Protein AF-A0A956ENG5-F1 (afdb_monomer)

Sequence (539 aa):
MRIRCLTLLSTAFLLASPALSAAPKLSSKLPPQVLRSLELRLSPVSLGAIRPTSEAPQLLVELERPPSSRAELSRAVSELEASGVRVVRAQGEPLTYRQFIVVTADAKALGHVARLDSVRRILPALRPGLPSLDRSAALLGLAGVRGARPAVGAMTGSGMVLADVDTLADVFHPDFFRGDAGYYDWIDVNENGTFDVGVDAVDLNRNGEADATEVAQPLRAAPINISSGNEAGGVHIAGFDPSVDWVYLDENGDKERNHGAAAGFAEDVPAFGEPLFVPDDVNSDGSIGLAERFVRLGTSKFRKLYAKVNYQGVQHDHVYERGIDMSQAPIDLTHGVYGYADALHATGVLSIAAGGVALPSRRWVGVAPDAELVLAFGISNSVTAPVVWALSQEPDVLLHEASVWTSMEMDGSDPWSKLIDTSSASGVVNICPTGNIGGARKHAVIEVAATATGEMKFNVPTDTQSVDLTMHVRGGSDVVLSLREPGGAVHPLSATANLDGGGRLYSYGDDVSDAGTRVFYNYLIGPGAGDYVLEIQGD

Radius of gyration: 29.95 Å; Cα contacts (8 Å, |Δi|>4): 1118; chains: 1; bounding box: 73×70×92 Å

Solvent-accessible surface area (backbone atoms only — not comparable to full-atom values): 30759 Å² total; per-residue (Å²): 134,87,86,89,81,89,83,91,80,89,79,83,81,82,75,79,68,79,77,74,72,72,73,76,82,74,52,91,31,55,49,72,68,46,59,53,39,58,78,64,30,53,52,91,54,81,86,52,73,58,52,85,44,97,58,60,31,51,28,35,37,32,34,68,58,56,57,91,42,71,68,51,43,52,48,54,52,50,56,44,41,74,32,60,29,47,71,40,60,57,96,85,40,73,43,64,57,80,34,33,37,36,28,30,39,50,75,71,22,46,66,45,45,56,66,37,81,62,43,53,37,50,42,51,67,52,80,75,83,61,62,64,57,67,53,48,36,58,75,70,38,41,67,54,69,61,63,73,42,95,85,55,79,72,76,31,36,68,92,39,35,40,24,38,33,42,52,34,40,47,80,74,43,74,36,39,24,35,62,71,62,42,79,33,55,63,43,69,72,82,72,78,66,53,72,44,78,70,66,19,18,44,37,82,87,68,78,86,63,80,46,88,52,24,36,23,35,77,45,73,67,74,53,63,34,75,83,62,73,42,65,44,62,89,76,65,72,95,73,88,44,54,37,66,28,33,36,30,30,42,76,85,70,83,83,59,90,54,47,22,43,93,67,71,27,46,60,88,39,45,49,23,28,48,57,36,30,40,55,43,32,81,83,61,81,73,60,42,44,85,90,37,37,32,30,23,32,13,53,63,29,50,52,34,38,35,40,36,35,59,53,98,88,43,78,46,78,49,73,30,30,57,80,73,43,42,35,64,59,71,42,56,82,70,82,17,83,85,73,40,55,33,12,59,60,30,37,56,54,45,32,51,46,28,8,18,55,96,50,92,40,45,71,68,52,16,68,20,32,52,26,34,32,34,42,18,20,49,47,56,102,53,67,58,65,32,50,55,52,44,56,73,68,66,34,48,28,40,39,41,73,67,86,82,90,61,84,68,77,90,72,61,61,46,75,66,44,47,49,52,53,53,43,39,77,72,65,26,46,76,44,70,72,90,71,85,62,80,88,66,76,82,76,86,87,82,88,63,54,70,69,31,78,37,76,48,78,49,75,40,56,78,90,49,59,60,47,85,46,57,47,82,47,76,85,89,66,59,69,51,49,30,42,30,44,68,89,63,55,73,42,55,53,80,44,64,46,80,38,96,67,75,14,33,40,43,34,81,41,71,49,70,44,90,80,61,41,33,34,37,37,36,36,31,40,39,53,53,57,42,55,33,32,40,39,39,34,27,85

pLDDT: mean 81.91, std 18.81, range [23.59, 98.75]

Mean predicted aligned error: 12.92 Å

Structure (mmCIF, N/CA/C/O backbone):
data_AF-A0A956ENG5-F1
#
_entry.id   AF-A0A956ENG5-F1
#
loop_
_atom_site.group_PDB
_atom_site.id
_atom_site.type_symbol
_atom_site.label_atom_id
_atom_site.label_alt_id
_atom_site.label_comp_id
_atom_site.label_asym_id
_atom_site.label_entity_id
_atom_site.label_seq_id
_atom_site.pdbx_PDB_ins_code
_atom_site.Cartn_x
_atom_site.Cartn_y
_atom_site.Cartn_z
_atom_site.occupancy
_atom_site.B_iso_or_equiv
_atom_site.auth_seq_id
_atom_site.auth_comp_id
_atom_site.auth_asym_id
_atom_site.auth_atom_id
_atom_site.pdbx_PDB_model_num
ATOM 1 N N . MET A 1 1 ? -41.192 -43.615 47.630 1.00 31.03 1 MET A N 1
ATOM 2 C CA . MET A 1 1 ? -40.524 -44.868 48.047 1.00 31.03 1 MET A CA 1
ATOM 3 C C . MET A 1 1 ? -39.989 -45.568 46.795 1.00 31.03 1 MET A C 1
ATOM 5 O O . MET A 1 1 ? -40.809 -45.974 45.995 1.00 31.03 1 MET A O 1
ATOM 9 N N . ARG A 1 2 ? -38.645 -45.620 46.650 1.00 27.70 2 ARG A N 1
ATOM 10 C CA . ARG A 1 2 ? -37.767 -46.422 45.739 1.00 27.70 2 ARG A CA 1
ATOM 11 C C . ARG A 1 2 ? -38.048 -46.376 44.211 1.00 27.70 2 ARG A C 1
ATOM 13 O O . ARG A 1 2 ? -39.103 -46.809 43.793 1.00 27.70 2 ARG A O 1
ATOM 20 N N . ILE A 1 3 ? -37.229 -45.741 43.352 1.00 30.75 3 ILE A N 1
ATOM 21 C CA . ILE A 1 3 ? -35.826 -45.972 42.878 1.00 30.75 3 ILE A CA 1
ATOM 22 C C . ILE A 1 3 ? -35.729 -46.845 41.593 1.00 30.75 3 ILE A C 1
ATOM 24 O O . ILE A 1 3 ? -36.007 -48.035 41.661 1.00 30.75 3 ILE A O 1
ATOM 28 N N . ARG A 1 4 ? -35.152 -46.222 40.531 1.00 31.23 4 ARG A N 1
ATOM 29 C CA . ARG A 1 4 ? -34.422 -46.726 39.318 1.00 31.23 4 ARG A CA 1
ATOM 30 C C . ARG A 1 4 ? -35.247 -47.469 38.239 1.00 31.23 4 ARG A C 1
ATOM 32 O O . ARG A 1 4 ? -36.163 -48.191 38.575 1.00 31.23 4 ARG A O 1
ATOM 39 N N . CYS A 1 5 ? -34.985 -47.364 36.928 1.00 23.59 5 CYS A N 1
ATOM 40 C CA . CYS A 1 5 ? -33.743 -47.089 36.188 1.00 23.59 5 CYS A CA 1
ATOM 41 C C . CYS A 1 5 ? -34.013 -46.613 34.732 1.00 23.59 5 CYS A C 1
ATOM 43 O O . CYS A 1 5 ? -35.087 -46.859 34.194 1.00 23.59 5 CYS A O 1
ATOM 45 N N . LEU A 1 6 ? -32.993 -45.983 34.127 1.00 28.09 6 LEU A N 1
ATOM 46 C CA . LEU A 1 6 ? -32.799 -45.628 32.707 1.00 28.09 6 LEU A CA 1
ATOM 47 C C . LEU A 1 6 ? -33.226 -46.723 31.710 1.00 28.09 6 LEU A C 1
ATOM 49 O O . LEU A 1 6 ? -32.978 -47.890 31.987 1.00 28.09 6 LEU A O 1
ATOM 53 N N . THR A 1 7 ? -33.667 -46.342 30.499 1.00 26.56 7 THR A N 1
ATOM 54 C CA . THR A 1 7 ? -32.967 -46.626 29.216 1.00 26.56 7 THR A CA 1
ATOM 55 C C . THR A 1 7 ? -33.535 -45.740 28.089 1.00 26.56 7 THR A C 1
ATOM 57 O O . THR A 1 7 ? -34.744 -45.551 27.991 1.00 26.56 7 THR A O 1
ATOM 60 N N . LEU A 1 8 ? -32.634 -45.187 27.270 1.00 30.41 8 LEU A N 1
ATOM 61 C CA . LEU A 1 8 ? -32.871 -44.397 26.058 1.00 30.41 8 LEU A CA 1
ATOM 62 C C . LEU A 1 8 ? -33.705 -45.144 25.003 1.00 30.41 8 LEU A C 1
ATOM 64 O O . LEU A 1 8 ? -33.434 -46.313 24.746 1.00 30.41 8 LEU A O 1
ATOM 68 N N . LEU A 1 9 ? -34.566 -44.427 24.271 1.00 26.84 9 LEU A N 1
ATOM 69 C CA . LEU A 1 9 ? -34.829 -44.726 22.858 1.00 26.84 9 LEU A CA 1
ATOM 70 C C . LEU A 1 9 ? -35.106 -43.428 22.081 1.00 26.84 9 LEU A C 1
ATOM 72 O O . LEU A 1 9 ? -36.162 -42.806 22.184 1.00 26.84 9 LEU A O 1
ATOM 76 N N . SER A 1 10 ? -34.097 -43.015 21.326 1.00 26.38 10 SER A N 1
ATOM 77 C CA . SER A 1 10 ? -34.103 -41.942 20.340 1.00 26.38 10 SER A CA 1
ATOM 78 C C . SER A 1 10 ? -35.028 -42.317 19.180 1.00 26.38 10 SER A C 1
ATOM 80 O O . SER A 1 10 ? -34.777 -43.289 18.471 1.00 26.38 10 SER A O 1
ATOM 82 N N . THR A 1 11 ? -36.090 -41.539 18.967 1.00 30.58 11 THR A N 1
ATOM 83 C CA . THR A 1 11 ? -36.937 -41.656 17.772 1.00 30.58 11 THR A CA 1
ATOM 84 C C . THR A 1 11 ? -36.503 -40.576 16.789 1.00 30.58 11 THR A C 1
ATOM 86 O O . THR A 1 11 ? -36.677 -39.387 17.043 1.00 30.58 11 THR A O 1
ATOM 89 N N . ALA A 1 12 ? -35.861 -40.997 15.700 1.00 28.36 12 ALA A N 1
ATOM 90 C CA . ALA A 1 12 ? -35.384 -40.128 14.637 1.00 28.36 12 ALA A CA 1
ATOM 91 C C . ALA A 1 12 ? -36.564 -39.551 13.837 1.00 28.36 12 ALA A C 1
ATOM 93 O O . ALA A 1 12 ? -37.285 -40.289 13.166 1.00 28.36 12 ALA A O 1
ATOM 94 N N . PHE A 1 13 ? -36.729 -38.229 13.870 1.00 30.45 13 PHE A N 1
ATOM 95 C CA . PHE A 1 13 ? -37.473 -37.497 12.848 1.00 30.45 13 PHE A CA 1
ATOM 96 C C . PHE A 1 13 ? -36.561 -37.339 11.624 1.00 30.45 13 PHE A C 1
ATOM 98 O O . PHE A 1 13 ? -35.698 -36.466 11.574 1.00 30.45 13 PHE A O 1
ATOM 105 N N . LEU A 1 14 ? -36.736 -38.222 10.640 1.00 27.38 14 LEU A N 1
ATOM 106 C CA . LEU A 1 14 ? -36.230 -38.036 9.281 1.00 27.38 14 LEU A CA 1
ATOM 107 C C . LEU A 1 14 ? -37.044 -36.914 8.621 1.00 27.38 14 LEU A C 1
ATOM 109 O O . LEU A 1 14 ? -38.076 -37.156 7.998 1.00 27.38 14 LEU A O 1
ATOM 113 N N . LEU A 1 15 ? -36.583 -35.674 8.779 1.00 34.38 15 LEU A N 1
ATOM 114 C CA . LEU A 1 15 ? -36.957 -34.586 7.885 1.00 34.38 15 LEU A CA 1
ATOM 115 C C . LEU A 1 15 ? -36.274 -34.857 6.543 1.00 34.38 15 LEU A C 1
ATOM 117 O O . LEU A 1 15 ? -35.056 -34.759 6.412 1.00 34.38 15 LEU A O 1
ATOM 121 N N . ALA A 1 16 ? -37.071 -35.259 5.555 1.00 28.05 16 ALA A N 1
ATOM 122 C CA . ALA A 1 16 ? -36.649 -35.291 4.169 1.00 28.05 16 ALA A CA 1
ATOM 123 C C . ALA A 1 16 ? -36.347 -33.852 3.734 1.00 28.05 16 ALA A C 1
ATOM 125 O O . ALA A 1 16 ? -37.261 -33.071 3.466 1.00 28.05 16 ALA A O 1
ATOM 126 N N . SER A 1 17 ? -35.064 -33.495 3.688 1.00 30.11 17 SER A N 1
ATOM 127 C CA . SER A 1 17 ? -34.615 -32.299 2.985 1.00 30.11 17 SER A CA 1
ATOM 128 C C . SER A 1 17 ? -35.146 -32.366 1.551 1.00 30.11 17 SER A C 1
ATOM 130 O O . SER A 1 17 ? -35.006 -33.420 0.917 1.00 30.11 17 SER A O 1
ATOM 132 N N . PRO A 1 18 ? -35.731 -31.287 0.998 1.00 32.91 18 PRO A N 1
ATOM 133 C CA . PRO A 1 18 ? -35.898 -31.225 -0.441 1.00 32.91 18 PRO A CA 1
ATOM 134 C C . PRO A 1 18 ? -34.497 -31.408 -1.013 1.00 32.91 18 PRO A C 1
ATOM 136 O O . PRO A 1 18 ? -33.564 -30.708 -0.612 1.00 32.91 18 PRO A O 1
ATOM 139 N N . ALA A 1 19 ? -34.325 -32.415 -1.867 1.00 28.86 19 ALA A N 1
ATOM 140 C CA . ALA A 1 19 ? -33.090 -32.581 -2.602 1.00 28.86 19 ALA A CA 1
ATOM 141 C C . ALA A 1 19 ? -32.771 -31.217 -3.218 1.00 28.86 19 ALA A C 1
ATOM 143 O O . ALA A 1 19 ? -33.541 -30.731 -4.051 1.00 28.86 19 ALA A O 1
ATOM 144 N N . LEU A 1 20 ? -31.683 -30.579 -2.766 1.00 32.34 20 LEU A N 1
ATOM 145 C CA . LEU A 1 20 ? -31.085 -29.487 -3.511 1.00 32.34 20 LEU A CA 1
ATOM 146 C C . LEU A 1 20 ? -30.879 -30.063 -4.907 1.00 32.34 20 LEU A C 1
ATOM 148 O O . LEU A 1 20 ? -30.037 -30.941 -5.103 1.00 32.34 20 LEU A O 1
ATOM 152 N N . SER A 1 21 ? -31.709 -29.624 -5.854 1.00 30.48 21 SER A N 1
ATOM 153 C CA . SER A 1 21 ? -31.437 -29.795 -7.269 1.00 30.48 21 SER A CA 1
ATOM 154 C C . SER A 1 21 ? -29.989 -29.379 -7.443 1.00 30.48 21 SER A C 1
ATOM 156 O O . SER A 1 21 ? -29.661 -28.223 -7.170 1.00 30.48 21 SER A O 1
ATOM 158 N N . ALA A 1 22 ? -29.128 -30.329 -7.812 1.00 29.89 22 ALA A N 1
ATOM 159 C CA . ALA A 1 22 ? -27.727 -30.057 -8.060 1.00 29.89 22 ALA A CA 1
ATOM 160 C C . ALA A 1 22 ? -27.649 -28.793 -8.919 1.00 29.89 22 ALA A C 1
ATOM 162 O O . ALA A 1 22 ? -28.272 -28.736 -9.984 1.00 29.89 22 ALA A O 1
ATOM 163 N N . ALA A 1 23 ? -26.950 -27.768 -8.423 1.00 35.28 23 ALA A N 1
ATOM 164 C CA . ALA A 1 23 ? -26.663 -26.591 -9.224 1.00 35.28 23 ALA A CA 1
ATOM 165 C C . ALA A 1 23 ? -26.126 -27.091 -10.578 1.00 35.28 23 ALA A C 1
ATOM 167 O O . ALA A 1 23 ? -25.296 -28.012 -10.585 1.00 35.28 23 ALA A O 1
ATOM 168 N N . PRO A 1 24 ? -26.642 -26.594 -11.717 1.00 41.34 24 PRO A N 1
ATOM 169 C CA . PRO A 1 24 ? -26.242 -27.098 -13.022 1.00 41.34 24 PRO A CA 1
ATOM 170 C C . PRO A 1 24 ? -24.717 -27.080 -13.096 1.00 41.34 24 PRO A C 1
ATOM 172 O O . PRO A 1 24 ? -24.107 -26.053 -12.804 1.00 41.34 24 PRO A O 1
ATOM 175 N N . LYS A 1 25 ? -24.100 -28.225 -13.430 1.00 40.09 25 LYS A N 1
ATOM 176 C CA . LYS A 1 25 ? -22.645 -28.323 -13.605 1.00 40.09 25 LYS A CA 1
ATOM 177 C C . LYS A 1 25 ? -22.212 -27.216 -14.563 1.00 40.09 25 LYS A C 1
ATOM 179 O O . LYS A 1 25 ? -22.493 -27.279 -15.759 1.00 40.09 25 LYS A O 1
ATOM 184 N N . LEU A 1 26 ? -21.572 -26.193 -14.011 1.00 50.81 26 LEU A N 1
ATOM 185 C CA . LEU A 1 26 ? -21.047 -25.069 -14.765 1.00 50.81 26 LEU A CA 1
ATOM 186 C C . LEU A 1 26 ? -20.002 -25.591 -15.755 1.00 50.81 26 LEU A C 1
ATOM 188 O O . LEU A 1 26 ? -19.148 -26.404 -15.401 1.00 50.81 26 LEU A O 1
ATOM 192 N N . SER A 1 27 ? -20.113 -25.163 -17.014 1.00 56.31 27 SER A N 1
ATOM 193 C CA . SER A 1 27 ? -19.148 -25.507 -18.062 1.00 56.31 27 SER A CA 1
ATOM 194 C C . SER A 1 27 ? -17.749 -25.065 -17.628 1.00 56.31 27 SER A C 1
ATOM 196 O O . SER A 1 27 ? -17.575 -23.924 -17.204 1.00 56.31 27 SER A O 1
ATOM 198 N N . SER A 1 28 ? -16.738 -25.926 -17.789 1.00 60.16 28 SER A N 1
ATOM 199 C CA . SER A 1 28 ? -15.328 -25.596 -17.515 1.00 60.16 28 SER A CA 1
ATOM 200 C C . SER A 1 28 ? -14.806 -24.412 -18.343 1.00 60.16 28 SER A C 1
ATOM 202 O O . SER A 1 28 ? -13.754 -23.857 -18.033 1.00 60.16 28 SER A O 1
ATOM 204 N N . LYS A 1 29 ? -15.548 -24.002 -19.382 1.00 68.12 29 LYS A N 1
ATOM 205 C CA . LYS A 1 29 ? -15.247 -22.852 -20.244 1.00 68.12 29 LYS A CA 1
ATOM 206 C C . LYS A 1 29 ? -15.644 -21.496 -19.633 1.00 68.12 29 LYS A C 1
ATOM 208 O O . LYS A 1 29 ? -15.239 -20.464 -20.170 1.00 68.12 29 LYS A O 1
ATOM 213 N N . LEU A 1 30 ? -16.424 -21.489 -18.543 1.00 55.81 30 LEU A N 1
ATOM 214 C CA . LEU A 1 30 ? -16.857 -20.292 -17.808 1.00 55.81 30 LEU A CA 1
ATOM 215 C C . LEU A 1 30 ? -16.117 -20.199 -16.463 1.00 55.81 30 LEU A C 1
ATOM 217 O O . LEU A 1 30 ? -16.461 -20.920 -15.525 1.00 55.81 30 LEU A O 1
ATOM 221 N N . PRO A 1 31 ? -15.120 -19.309 -16.324 1.00 52.38 31 PRO A N 1
ATOM 222 C CA . PRO A 1 31 ? -14.496 -19.076 -15.034 1.00 52.38 31 PRO A CA 1
ATOM 223 C C . PRO A 1 31 ? -15.505 -18.451 -14.051 1.00 52.38 31 PRO A C 1
ATOM 225 O O . PRO A 1 31 ? -16.328 -17.630 -14.467 1.00 52.38 31 PRO A O 1
ATOM 228 N N . PRO A 1 32 ? -15.411 -18.742 -12.737 1.00 49.41 32 PRO A N 1
ATOM 229 C CA . PRO A 1 32 ? -16.305 -18.180 -11.715 1.00 49.41 32 PRO A CA 1
ATOM 230 C C . PRO A 1 32 ? -16.414 -16.645 -11.735 1.00 49.41 32 PRO A C 1
ATOM 232 O O . PRO A 1 32 ? -17.442 -16.079 -11.377 1.00 49.41 32 PRO A O 1
ATOM 235 N N . GLN A 1 33 ? -15.371 -15.955 -12.209 1.00 46.38 33 GLN A N 1
ATOM 236 C CA . GLN A 1 33 ? -15.343 -14.493 -12.334 1.00 46.38 33 GLN A CA 1
ATOM 237 C C . GLN A 1 33 ? -16.355 -13.956 -13.360 1.00 46.38 33 GLN A C 1
ATOM 239 O O . GLN A 1 33 ? -16.872 -12.856 -13.177 1.00 46.38 33 GLN A O 1
ATOM 244 N N . VAL A 1 34 ? -16.660 -14.723 -14.414 1.00 46.97 34 VAL A N 1
ATOM 245 C CA . VAL A 1 34 ? -17.676 -14.353 -15.414 1.00 46.97 34 VAL A CA 1
ATOM 246 C C . VAL A 1 34 ? -19.063 -14.392 -14.783 1.00 46.97 34 VAL A C 1
ATOM 248 O O . VAL A 1 34 ? -19.819 -13.439 -14.932 1.00 46.97 34 VAL A O 1
ATOM 251 N N . LEU A 1 35 ? -19.368 -15.435 -14.007 1.00 52.84 35 LEU A N 1
ATOM 252 C CA . LEU A 1 35 ? -20.654 -15.575 -13.309 1.00 52.84 35 LEU A CA 1
ATOM 253 C C . LEU A 1 35 ? -20.891 -14.412 -12.344 1.00 52.84 35 LEU A C 1
ATOM 255 O O . LEU A 1 35 ? -21.927 -13.757 -12.396 1.00 52.84 35 LEU A O 1
ATOM 259 N N . ARG A 1 36 ? -19.863 -14.082 -11.559 1.00 47.50 36 ARG A N 1
ATOM 260 C CA . ARG A 1 36 ? -19.895 -12.976 -10.599 1.00 47.50 36 ARG A CA 1
ATOM 261 C C . ARG A 1 36 ? -20.071 -11.606 -11.265 1.00 47.50 36 ARG A C 1
ATOM 263 O O . ARG A 1 36 ? -20.806 -10.768 -10.761 1.00 47.50 36 ARG A O 1
ATOM 270 N N . SER A 1 37 ? -19.445 -11.374 -12.424 1.00 45.88 37 SER A N 1
ATOM 271 C CA . SER A 1 37 ? -19.623 -10.115 -13.173 1.00 45.88 37 SER A CA 1
ATOM 272 C C . SER A 1 37 ? -21.050 -9.909 -13.705 1.00 45.88 37 SER A C 1
ATOM 274 O O . SER A 1 37 ? -21.482 -8.769 -13.872 1.00 45.88 37 SER A O 1
ATOM 276 N N . LEU A 1 38 ? -21.796 -10.997 -13.936 1.00 51.38 38 LEU A N 1
ATOM 277 C CA . LEU A 1 38 ? -23.183 -10.958 -14.413 1.00 51.38 38 LEU A CA 1
ATOM 278 C C . LEU A 1 38 ? -24.173 -10.700 -13.281 1.00 51.38 38 LEU A C 1
ATOM 280 O O . LEU A 1 38 ? -25.151 -9.987 -13.489 1.00 51.38 38 LEU A O 1
ATOM 284 N N . GLU A 1 39 ? -23.912 -11.265 -12.100 1.00 49.09 39 GLU A N 1
ATOM 285 C CA . GLU A 1 39 ? -24.690 -10.993 -10.887 1.00 49.09 39 GLU A CA 1
ATOM 286 C C . GLU A 1 39 ? -24.591 -9.515 -10.491 1.00 49.09 39 GLU A C 1
ATOM 288 O O . GLU A 1 39 ? -25.592 -8.908 -10.121 1.00 49.09 39 GLU A O 1
ATOM 293 N N . LEU A 1 40 ? -23.406 -8.915 -10.654 1.00 43.44 40 LEU A N 1
ATOM 294 C CA . LEU A 1 40 ? -23.110 -7.549 -10.211 1.00 43.44 40 LEU A CA 1
ATOM 295 C C . LEU A 1 40 ? -23.316 -6.454 -11.283 1.00 43.44 40 LEU A C 1
ATOM 297 O O . LEU A 1 40 ? -23.222 -5.275 -10.959 1.00 43.44 40 LEU A O 1
ATOM 301 N N . ARG A 1 41 ? -23.606 -6.808 -12.549 1.00 48.50 41 ARG A N 1
ATOM 302 C CA . ARG A 1 41 ? -23.879 -5.875 -13.677 1.00 48.50 41 ARG A CA 1
ATOM 303 C C . ARG A 1 41 ? -22.851 -4.731 -13.853 1.00 48.50 41 ARG A C 1
ATOM 305 O O . ARG A 1 41 ? -23.217 -3.560 -13.956 1.00 48.50 41 ARG A O 1
ATOM 312 N N . LEU A 1 42 ? -21.560 -5.066 -13.917 1.00 43.31 42 LEU A N 1
ATOM 313 C CA . LEU A 1 42 ? -20.455 -4.090 -14.012 1.00 43.31 42 LEU A CA 1
ATOM 314 C C . LEU A 1 42 ? -19.962 -3.890 -15.469 1.00 43.31 42 LEU A C 1
ATOM 316 O O . LEU A 1 42 ? -19.835 -4.865 -16.210 1.00 43.31 42 LEU A O 1
ATOM 320 N N . SER A 1 43 ? -19.656 -2.647 -15.881 1.00 36.66 43 SER A N 1
ATOM 321 C CA . SER A 1 43 ? -19.309 -2.250 -17.271 1.00 36.66 43 SER A CA 1
ATOM 322 C C . SER A 1 43 ? -17.910 -1.606 -17.409 1.00 36.66 43 SER A C 1
ATOM 324 O O . SER A 1 43 ? -17.415 -1.057 -16.421 1.00 36.66 43 SER A O 1
ATOM 326 N N . PRO A 1 44 ? -17.241 -1.665 -18.592 1.00 34.44 44 PRO A N 1
ATOM 327 C CA . PRO A 1 44 ? -15.908 -1.104 -18.804 1.00 34.44 44 PRO A CA 1
ATOM 328 C C . PRO A 1 44 ? -15.951 0.410 -18.958 1.00 34.44 44 PRO A C 1
ATOM 330 O O . PRO A 1 44 ? -16.532 0.921 -19.912 1.00 34.44 44 PRO A O 1
ATOM 333 N N . VAL A 1 45 ? -15.232 1.117 -18.089 1.00 31.45 45 VAL A N 1
ATOM 334 C CA . VAL A 1 45 ? -14.737 2.461 -18.391 1.00 31.45 45 VAL A CA 1
ATOM 335 C C . VAL A 1 45 ? -13.253 2.517 -18.044 1.00 31.45 45 VAL A C 1
ATOM 337 O O . VAL A 1 45 ? -12.817 2.082 -16.978 1.00 31.45 45 VAL A O 1
ATOM 340 N N . SER A 1 46 ? -12.466 3.005 -19.000 1.00 31.72 46 SER A N 1
ATOM 341 C CA . SER A 1 46 ? -11.059 3.357 -18.838 1.00 31.72 46 SER A CA 1
ATOM 342 C C . SER A 1 46 ? -10.883 4.340 -17.684 1.00 31.72 46 SER A C 1
ATOM 344 O O . SER A 1 46 ? -11.530 5.380 -17.709 1.00 31.72 46 SER A O 1
ATOM 346 N N . LEU A 1 47 ? -9.984 4.053 -16.736 1.00 35.06 47 LEU A N 1
ATOM 347 C CA . LEU A 1 47 ? -9.382 5.048 -15.828 1.00 35.06 47 LEU A CA 1
ATOM 348 C C . LEU A 1 47 ? -10.353 6.075 -15.190 1.00 35.06 47 LEU A C 1
ATOM 350 O O . LEU A 1 47 ? -9.965 7.204 -14.915 1.00 35.06 47 LEU A O 1
ATOM 354 N N . GLY A 1 48 ? -11.612 5.709 -14.931 1.00 34.91 48 GLY A N 1
ATOM 355 C CA . GLY A 1 48 ? -12.589 6.642 -14.372 1.00 34.91 48 GLY A CA 1
ATOM 356 C C . GLY A 1 48 ? -13.980 6.035 -14.213 1.00 34.91 48 GLY A C 1
ATOM 357 O O . GLY A 1 48 ? -14.670 5.802 -15.197 1.00 34.91 48 GLY A O 1
ATOM 358 N N . ALA A 1 49 ? -14.377 5.833 -12.954 1.00 33.03 49 ALA A N 1
ATOM 359 C CA . ALA A 1 49 ? -15.714 5.490 -12.455 1.00 33.03 49 ALA A CA 1
ATOM 360 C C . ALA A 1 49 ? -16.364 4.175 -12.953 1.00 33.03 49 ALA A C 1
ATOM 362 O O . ALA A 1 49 ? -16.831 4.049 -14.084 1.00 33.03 49 ALA A O 1
ATOM 363 N N . ILE A 1 50 ? -16.526 3.224 -12.025 1.00 37.66 50 ILE A N 1
ATOM 364 C CA . ILE A 1 50 ? -17.463 2.100 -12.158 1.00 37.66 50 ILE A CA 1
ATOM 365 C C . ILE A 1 50 ? -18.878 2.654 -11.938 1.00 37.66 50 ILE A C 1
ATOM 367 O O . ILE A 1 50 ? -19.167 3.205 -10.880 1.00 37.66 50 ILE A O 1
ATOM 371 N N . ARG A 1 51 ? -19.777 2.505 -12.916 1.00 36.69 51 ARG A N 1
ATOM 372 C CA . ARG A 1 51 ? -21.218 2.749 -12.732 1.00 36.69 51 ARG A CA 1
ATOM 373 C C . ARG A 1 51 ? -21.982 1.431 -12.889 1.00 36.69 51 ARG A C 1
ATOM 375 O O . ARG A 1 51 ? -21.668 0.688 -13.821 1.00 36.69 51 ARG A O 1
ATOM 382 N N . PRO A 1 52 ? -23.005 1.144 -12.061 1.00 39.12 52 PRO A N 1
ATOM 383 C CA . PRO A 1 52 ? -23.988 0.117 -12.384 1.00 39.12 52 PRO A CA 1
ATOM 384 C C . PRO A 1 52 ? -24.681 0.525 -13.686 1.00 39.12 52 PRO A C 1
ATOM 386 O O . PRO A 1 52 ? -25.307 1.585 -13.751 1.00 39.12 52 PRO A O 1
ATOM 389 N N . THR A 1 53 ? -24.545 -0.270 -14.744 1.00 45.03 53 THR A N 1
ATOM 390 C CA . THR A 1 53 ? -25.220 0.008 -16.019 1.00 45.03 53 THR A CA 1
ATOM 391 C C . THR A 1 53 ? -26.378 -0.955 -16.228 1.00 45.03 53 THR A C 1
ATOM 393 O O . THR A 1 53 ? -26.322 -2.118 -15.837 1.00 45.03 53 THR A O 1
ATOM 396 N N . SER A 1 54 ? -27.421 -0.497 -16.920 1.00 50.69 54 SER A N 1
ATOM 397 C CA . SER A 1 54 ? -28.456 -1.375 -17.480 1.00 50.69 54 SER A CA 1
ATOM 398 C C . SER A 1 54 ? -27.946 -2.224 -18.656 1.00 50.69 54 SER A C 1
ATOM 400 O O . SER A 1 54 ? -28.659 -3.111 -19.120 1.00 50.69 54 SER A O 1
ATOM 402 N N . GLU A 1 55 ? -26.730 -1.965 -19.143 1.00 55.69 55 GLU A N 1
ATOM 403 C CA . GLU A 1 55 ? -26.124 -2.676 -20.265 1.00 55.69 55 GLU A CA 1
ATOM 404 C C . GLU A 1 55 ? -25.425 -3.973 -19.832 1.00 55.69 55 GLU A C 1
ATOM 406 O O . GLU A 1 55 ? -24.800 -4.049 -18.775 1.00 55.69 55 GLU A O 1
ATOM 411 N N . ALA A 1 56 ? -25.531 -5.006 -20.672 1.00 65.81 56 ALA A N 1
ATOM 412 C CA . ALA A 1 56 ? -24.878 -6.295 -20.465 1.00 65.81 56 ALA A CA 1
ATOM 413 C C . ALA A 1 56 ? -23.336 -6.170 -20.539 1.00 65.81 56 ALA A C 1
ATOM 415 O O . ALA A 1 56 ? -22.836 -5.473 -21.429 1.00 65.81 56 ALA A O 1
ATOM 416 N N . PRO A 1 57 ? -22.574 -6.864 -19.668 1.00 61.41 57 PRO A N 1
ATOM 417 C CA . PRO A 1 57 ? -21.120 -6.727 -19.588 1.00 61.41 57 PRO A CA 1
ATOM 418 C C . PRO A 1 57 ? -20.423 -7.170 -20.880 1.00 61.41 57 PRO A C 1
ATOM 420 O O . PRO A 1 57 ? -20.882 -8.086 -21.571 1.00 61.41 57 PRO A O 1
ATOM 423 N N . GLN A 1 58 ? -19.281 -6.545 -21.188 1.00 74.38 58 GLN A N 1
ATOM 424 C CA . GLN A 1 58 ? -18.405 -6.983 -22.276 1.00 74.38 58 GLN A CA 1
ATOM 425 C C . GLN A 1 58 ? -17.552 -8.185 -21.855 1.00 74.38 58 GLN A C 1
ATOM 427 O O . GLN A 1 58 ? -17.001 -8.241 -20.754 1.00 74.38 58 GLN A O 1
ATOM 432 N N . LEU A 1 59 ? -17.401 -9.137 -22.767 1.00 75.19 59 LEU A N 1
ATOM 433 C CA . LEU A 1 59 ? -16.694 -10.396 -22.591 1.00 75.19 59 LEU A CA 1
ATOM 434 C C . LEU A 1 59 ? -15.774 -10.623 -23.788 1.00 75.19 59 LEU A C 1
ATOM 436 O O . LEU A 1 59 ? -16.117 -10.294 -24.923 1.00 75.19 59 LEU A O 1
ATOM 440 N N . LEU A 1 60 ? -14.619 -11.220 -23.532 1.00 80.38 60 LEU A N 1
ATOM 441 C CA . LEU A 1 60 ? -13.696 -11.697 -24.544 1.00 80.38 60 LEU A CA 1
ATOM 442 C C . LEU A 1 60 ? -13.910 -13.201 -24.740 1.00 80.38 60 LEU A C 1
ATOM 444 O O . LEU A 1 60 ? -13.626 -14.005 -23.851 1.00 80.38 60 LEU A O 1
ATOM 448 N N . VAL A 1 61 ? -14.405 -13.585 -25.909 1.00 84.94 61 VAL A N 1
ATOM 449 C CA . VAL A 1 61 ? -14.555 -14.985 -26.307 1.00 84.94 61 VAL A CA 1
ATOM 450 C C . VAL A 1 61 ? -13.295 -15.418 -27.046 1.00 84.94 61 VAL A C 1
ATOM 452 O O . VAL A 1 61 ? -12.932 -14.824 -28.058 1.00 84.94 61 VAL A O 1
ATOM 455 N N . GLU A 1 62 ? -12.630 -16.451 -26.540 1.00 85.25 62 GLU A N 1
ATOM 456 C CA . GLU A 1 62 ? -11.512 -17.121 -27.201 1.00 85.25 62 GLU A CA 1
ATOM 457 C C . GLU A 1 62 ? -12.044 -18.326 -27.983 1.00 85.25 62 GLU A C 1
ATOM 459 O O . GLU A 1 62 ? -12.621 -19.249 -27.398 1.00 85.25 62 GLU A O 1
ATOM 464 N N . LEU A 1 63 ? -11.845 -18.326 -29.300 1.00 88.31 63 LEU A N 1
ATOM 465 C CA . LEU A 1 63 ? -12.160 -19.461 -30.161 1.00 88.31 63 LEU A CA 1
ATOM 466 C C . LEU A 1 63 ? -11.089 -20.558 -30.048 1.00 88.31 63 LEU A C 1
ATOM 468 O O . LEU A 1 63 ? -9.926 -20.279 -29.756 1.00 88.31 63 LEU A O 1
ATOM 472 N N . GLU A 1 64 ? -11.467 -21.803 -30.341 1.00 88.81 64 GLU A N 1
ATOM 473 C CA . GLU A 1 64 ? -10.572 -22.975 -30.316 1.00 88.81 64 GLU A CA 1
ATOM 474 C C . GLU A 1 64 ? -9.364 -22.818 -31.250 1.00 88.81 64 GLU A C 1
ATOM 476 O O . GLU A 1 64 ? -8.262 -23.280 -30.956 1.00 88.81 64 GLU A O 1
ATOM 481 N N . ARG A 1 65 ? -9.553 -22.106 -32.365 1.00 85.88 65 ARG A N 1
ATOM 482 C CA . ARG A 1 65 ? -8.492 -21.762 -33.314 1.00 85.88 65 ARG A CA 1
ATOM 483 C C . ARG A 1 65 ? -8.748 -20.401 -33.969 1.00 85.88 65 ARG A C 1
ATOM 485 O O . ARG A 1 65 ? -9.909 -20.010 -34.109 1.00 85.88 65 ARG A O 1
ATOM 492 N N . PRO A 1 66 ? -7.697 -19.684 -34.409 1.00 81.75 66 PRO A N 1
ATOM 493 C CA . PRO A 1 66 ? -7.859 -18.456 -35.182 1.00 81.75 66 PRO A CA 1
ATOM 494 C C . PRO A 1 66 ? -8.638 -18.717 -36.482 1.00 81.75 66 PRO A C 1
ATOM 496 O O . PRO A 1 66 ? -8.337 -19.701 -37.165 1.00 81.75 66 PRO A O 1
ATOM 499 N N . PRO A 1 67 ? -9.596 -17.853 -36.868 1.00 86.75 67 PRO A N 1
ATOM 500 C CA . PRO A 1 67 ? -10.225 -17.931 -38.180 1.00 86.75 67 PRO A CA 1
ATOM 501 C C . PRO A 1 67 ? -9.173 -17.758 -39.281 1.00 86.75 67 PRO A C 1
ATOM 503 O O . PRO A 1 67 ? -8.410 -16.793 -39.273 1.00 86.75 67 PRO A O 1
ATOM 506 N N . SER A 1 68 ? -9.134 -18.681 -40.240 1.00 90.50 68 SER A N 1
ATOM 507 C CA . SER A 1 68 ? -8.171 -18.656 -41.353 1.00 90.50 68 SER A CA 1
ATOM 508 C C . SER A 1 68 ? -8.608 -17.744 -42.506 1.00 90.50 68 SER A C 1
ATOM 510 O O . SER A 1 68 ? -7.834 -17.466 -43.419 1.00 90.50 68 SER A O 1
ATOM 512 N N . SER A 1 69 ? -9.856 -17.269 -42.479 1.00 94.19 69 SER A N 1
ATOM 513 C CA . SER A 1 69 ? -10.426 -16.399 -43.507 1.00 94.19 69 SER A CA 1
ATOM 514 C C . SER A 1 69 ? -11.539 -15.506 -42.957 1.00 94.19 69 SER A C 1
ATOM 516 O O . SER A 1 69 ? -12.129 -15.784 -41.909 1.00 94.19 69 SER A O 1
ATOM 518 N N . ARG A 1 70 ? -11.897 -14.463 -43.719 1.00 85.00 70 ARG A N 1
ATOM 519 C CA . ARG A 1 70 ? -13.038 -13.587 -43.403 1.00 85.00 70 ARG A CA 1
ATOM 520 C C . ARG A 1 70 ? -14.360 -14.357 -43.341 1.00 85.00 70 ARG A C 1
ATOM 522 O O . ARG A 1 70 ? -15.183 -14.065 -42.486 1.00 85.00 70 ARG A O 1
ATOM 529 N N . ALA A 1 71 ? -14.542 -15.366 -44.194 1.00 93.88 71 ALA A N 1
ATOM 530 C CA . ALA A 1 71 ? -15.744 -16.198 -44.198 1.00 93.88 71 ALA A CA 1
ATOM 531 C C . ALA A 1 71 ? -15.866 -17.054 -42.925 1.00 93.88 71 ALA A C 1
ATOM 533 O O . ALA A 1 71 ? -16.960 -17.193 -42.377 1.00 93.88 71 ALA A O 1
ATOM 534 N N . GLU A 1 72 ? -14.751 -17.600 -42.427 1.00 92.00 72 GLU A N 1
ATOM 535 C CA . GLU A 1 72 ? -14.737 -18.311 -41.143 1.00 92.00 72 GLU A CA 1
ATOM 536 C C . GLU A 1 72 ? -15.010 -17.365 -39.972 1.00 92.00 72 GLU A C 1
ATOM 538 O O . GLU A 1 72 ? -15.788 -17.713 -39.085 1.00 92.00 72 GLU A O 1
ATOM 543 N N . LEU A 1 73 ? -14.448 -16.152 -39.999 1.00 90.31 73 LEU A N 1
ATOM 544 C CA . LEU A 1 73 ? -14.739 -15.139 -38.987 1.00 90.31 73 LEU A CA 1
ATOM 545 C C . LEU A 1 73 ? -16.226 -14.753 -38.992 1.00 90.31 73 LEU A C 1
ATOM 547 O O . LEU A 1 73 ? -16.856 -14.740 -37.939 1.00 90.31 73 LEU A O 1
ATOM 551 N N . SER A 1 74 ? -16.813 -14.497 -40.165 1.00 93.94 74 SER A N 1
ATOM 552 C CA . SER A 1 74 ? -18.245 -14.196 -40.295 1.00 93.94 74 SER A CA 1
ATOM 553 C C . SER A 1 74 ? -19.126 -15.331 -39.773 1.00 93.94 74 SER A C 1
ATOM 555 O O . SER A 1 74 ? -20.156 -15.063 -39.153 1.00 93.94 74 SER A O 1
ATOM 557 N N . ARG A 1 75 ? -18.721 -16.593 -39.973 1.00 95.81 75 ARG A N 1
ATOM 558 C CA . ARG A 1 75 ? -19.426 -17.759 -39.426 1.00 95.81 75 ARG A CA 1
ATOM 559 C C . ARG A 1 75 ? -19.355 -17.796 -37.900 1.00 95.81 75 ARG A C 1
ATOM 561 O O . ARG A 1 75 ? -20.396 -17.952 -37.275 1.00 95.81 75 ARG A O 1
ATOM 568 N N . ALA A 1 76 ? -18.171 -17.602 -37.317 1.00 92.31 76 ALA A N 1
ATOM 569 C CA . ALA A 1 76 ? -17.995 -17.566 -35.863 1.00 92.31 76 ALA A CA 1
ATOM 570 C C . ALA A 1 76 ? -18.796 -16.420 -35.220 1.00 92.31 76 ALA A C 1
ATOM 572 O O . ALA A 1 76 ? -19.478 -16.619 -34.221 1.00 92.31 76 ALA A O 1
ATOM 573 N N . VAL A 1 77 ? -18.782 -15.233 -35.832 1.00 95.38 77 VAL A N 1
ATOM 574 C CA . VAL A 1 77 ? -19.592 -14.080 -35.402 1.00 95.38 77 VAL A CA 1
ATOM 575 C C . VAL A 1 77 ? -21.084 -14.407 -35.451 1.00 95.38 77 VAL A C 1
ATOM 577 O O . VAL A 1 77 ? -21.784 -14.163 -34.476 1.00 95.38 77 VAL A O 1
ATOM 580 N N . SER A 1 78 ? -21.555 -15.019 -36.541 1.00 96.00 78 SER A N 1
ATOM 581 C CA . SER A 1 78 ? -22.968 -15.403 -36.684 1.00 96.00 78 SER A CA 1
ATOM 582 C C . SER A 1 78 ? -23.386 -16.469 -35.666 1.00 96.00 78 SER A C 1
ATOM 584 O O . SER A 1 78 ? -24.495 -16.420 -35.145 1.00 96.00 78 SER A O 1
ATOM 586 N N . GLU A 1 79 ? -22.507 -17.429 -35.366 1.00 96.12 79 GLU A N 1
ATOM 587 C CA . GLU A 1 79 ? -22.742 -18.484 -34.372 1.00 96.12 79 GLU A CA 1
ATOM 588 C C . GLU A 1 79 ? -22.843 -17.916 -32.945 1.00 96.12 79 GLU A C 1
ATOM 590 O O . GLU A 1 79 ? -23.730 -18.297 -32.172 1.00 96.12 79 GLU A O 1
ATOM 595 N N . LEU A 1 80 ? -21.982 -16.949 -32.613 1.00 94.56 80 LEU A N 1
ATOM 596 C CA . LEU A 1 80 ? -22.062 -16.202 -31.359 1.00 94.56 80 LEU A CA 1
ATOM 597 C C . LEU A 1 80 ? -23.362 -15.389 -31.289 1.00 94.56 80 LEU A C 1
ATOM 599 O O . LEU A 1 80 ? -24.109 -15.518 -30.320 1.00 94.56 80 LEU A O 1
ATOM 603 N N . GLU A 1 81 ? -23.691 -14.614 -32.324 1.00 95.62 81 GLU A N 1
ATOM 604 C CA . GLU A 1 81 ? -24.921 -13.807 -32.355 1.00 95.62 81 GLU A CA 1
ATOM 605 C C . GLU A 1 81 ? -26.189 -14.674 -32.250 1.00 95.62 81 GLU A C 1
ATOM 607 O O . GLU A 1 81 ? -27.108 -14.350 -31.493 1.00 95.62 81 GLU A O 1
ATOM 612 N N . ALA A 1 82 ? -26.208 -15.843 -32.897 1.00 95.19 82 ALA A N 1
ATOM 613 C CA . ALA A 1 82 ? -27.291 -16.824 -32.779 1.00 95.19 82 ALA A CA 1
ATOM 614 C C . ALA A 1 82 ? -27.433 -17.414 -31.362 1.00 95.19 82 ALA A C 1
ATOM 616 O O . ALA A 1 82 ? -28.517 -17.859 -30.979 1.00 95.19 82 ALA A O 1
ATOM 617 N N . SER A 1 83 ? -26.367 -17.384 -30.559 1.00 92.62 83 SER A N 1
ATOM 618 C CA . SER A 1 83 ? -26.386 -17.803 -29.151 1.00 92.62 83 SER A CA 1
ATOM 619 C C . SER A 1 83 ? -26.957 -16.735 -28.210 1.00 92.62 83 SER A C 1
ATOM 621 O O . SER A 1 83 ? -27.050 -16.969 -27.004 1.00 92.62 83 SER A O 1
ATOM 623 N N . GLY A 1 84 ? -27.375 -15.585 -28.746 1.00 91.31 84 GLY A N 1
ATOM 624 C CA . GLY A 1 84 ? -27.997 -14.496 -27.994 1.00 91.31 84 GLY A CA 1
ATOM 625 C C . GLY A 1 84 ? -27.010 -13.463 -27.455 1.00 91.31 84 GLY A C 1
ATOM 626 O O . GLY A 1 84 ? -27.412 -12.611 -26.666 1.00 91.31 84 GLY A O 1
ATOM 627 N N . VAL A 1 85 ? -25.733 -13.518 -27.853 1.00 90.19 85 VAL A N 1
ATOM 628 C CA . VAL A 1 85 ? -24.769 -12.454 -27.530 1.00 90.19 85 VAL A CA 1
ATOM 629 C C . VAL A 1 85 ? -24.746 -11.399 -28.628 1.00 90.19 85 VAL A C 1
ATOM 631 O O . VAL A 1 85 ? -25.036 -11.681 -29.783 1.00 90.19 85 VAL A O 1
ATOM 634 N N . ARG A 1 86 ? -24.376 -10.166 -28.294 1.00 92.44 86 ARG A N 1
ATOM 635 C CA . ARG A 1 86 ? -24.173 -9.095 -29.278 1.00 92.44 86 ARG A CA 1
ATOM 636 C C . ARG A 1 86 ? -22.680 -8.881 -29.473 1.00 92.44 86 ARG A C 1
ATOM 638 O O . ARG A 1 86 ? -21.992 -8.516 -28.526 1.00 92.44 86 ARG A O 1
ATOM 645 N N . VAL A 1 87 ? -22.172 -9.095 -30.682 1.00 89.88 87 VAL A N 1
ATOM 646 C CA . VAL A 1 87 ? -20.755 -8.858 -30.994 1.00 89.88 87 VAL A CA 1
ATOM 647 C C . VAL A 1 87 ? -20.484 -7.352 -31.022 1.00 89.88 87 VAL A C 1
ATOM 649 O O . VAL A 1 87 ? -21.229 -6.587 -31.636 1.00 89.88 87 VAL A O 1
ATOM 652 N N . VAL A 1 88 ? -19.425 -6.917 -30.338 1.00 80.38 88 VAL A N 1
ATOM 653 C CA . VAL A 1 88 ? -19.002 -5.512 -30.322 1.00 80.38 88 VAL A CA 1
ATOM 654 C C . VAL A 1 88 ? -18.354 -5.185 -31.663 1.00 80.38 88 VAL A C 1
ATOM 656 O O . VAL A 1 88 ? -17.542 -5.957 -32.172 1.00 80.38 88 VAL A O 1
ATOM 659 N N . ARG A 1 89 ? -18.726 -4.048 -32.257 1.00 87.00 89 ARG A N 1
ATOM 660 C CA . ARG A 1 89 ? -18.272 -3.636 -33.590 1.00 87.00 89 ARG A CA 1
ATOM 661 C C . ARG A 1 89 ? -17.645 -2.248 -33.548 1.00 87.00 89 ARG A C 1
ATOM 663 O O . ARG A 1 89 ? -18.170 -1.360 -32.882 1.00 87.00 89 ARG A O 1
ATOM 670 N N . ALA A 1 90 ? -16.569 -2.055 -34.302 1.00 58.69 90 ALA A N 1
ATOM 671 C CA . ALA A 1 90 ? -15.963 -0.755 -34.567 1.00 58.69 90 ALA A CA 1
ATOM 672 C C . ALA A 1 90 ? -16.105 -0.456 -36.063 1.00 58.69 90 ALA A C 1
ATOM 674 O O . ALA A 1 90 ? -15.724 -1.273 -36.896 1.00 58.69 90 ALA A O 1
ATOM 675 N N . GLN A 1 91 ? -16.705 0.689 -36.407 1.00 69.94 91 GLN A N 1
ATOM 676 C CA . GLN A 1 91 ? -16.975 1.076 -37.803 1.00 69.94 91 GLN A CA 1
ATOM 677 C C . GLN A 1 91 ? -17.761 0.009 -38.603 1.00 69.94 91 GLN A C 1
ATOM 679 O O . GLN A 1 91 ? -17.556 -0.171 -39.797 1.00 69.94 91 GLN A O 1
ATOM 684 N N . GLY A 1 92 ? -18.667 -0.718 -37.937 1.00 81.88 92 GLY A N 1
ATOM 685 C CA . GLY A 1 92 ? -19.485 -1.779 -38.543 1.00 81.88 92 GLY A CA 1
ATOM 686 C C . GLY A 1 92 ? -18.826 -3.165 -38.593 1.00 81.88 92 GLY A C 1
ATOM 687 O O . GLY A 1 92 ? -19.530 -4.171 -38.725 1.00 81.88 92 GLY A O 1
ATOM 688 N N . GLU A 1 93 ? -17.512 -3.257 -38.392 1.00 76.56 93 GLU A N 1
ATOM 689 C CA . GLU A 1 93 ? -16.779 -4.527 -38.394 1.00 76.56 93 GLU A CA 1
ATOM 690 C C . GLU A 1 93 ? -16.665 -5.119 -36.975 1.00 76.56 93 GLU A C 1
ATOM 692 O O . GLU A 1 93 ? -16.497 -4.367 -36.012 1.00 76.56 93 GLU A O 1
ATOM 697 N N . PRO A 1 94 ? -16.749 -6.455 -36.809 1.00 83.50 94 PRO A N 1
ATOM 698 C CA . PRO A 1 94 ? -16.517 -7.123 -35.527 1.00 83.50 94 PRO A CA 1
ATOM 699 C C . PRO A 1 94 ? -15.156 -6.769 -34.919 1.00 83.50 94 PRO A C 1
ATOM 701 O O . PRO A 1 94 ? -14.116 -6.930 -35.564 1.00 83.50 94 PRO A O 1
ATOM 704 N N . LEU A 1 95 ? -15.152 -6.349 -33.654 1.00 72.19 95 LEU A N 1
ATOM 705 C CA . LEU A 1 95 ? -13.928 -6.089 -32.905 1.00 72.19 95 LEU A CA 1
ATOM 706 C C . LEU A 1 95 ? -13.265 -7.427 -32.551 1.00 72.19 95 LEU A C 1
ATOM 708 O O . LEU A 1 95 ? -13.713 -8.156 -31.661 1.00 72.19 95 LEU A O 1
ATOM 712 N N . THR A 1 96 ? -12.225 -7.777 -33.303 1.00 82.31 96 THR A N 1
ATOM 713 C CA . THR A 1 96 ? -11.589 -9.097 -33.254 1.00 82.31 96 THR A CA 1
ATOM 714 C C . THR A 1 96 ? -10.071 -8.964 -33.270 1.00 82.31 96 THR A C 1
ATOM 716 O O . THR A 1 96 ? -9.518 -8.017 -33.829 1.00 82.31 96 THR A O 1
ATOM 719 N N . TYR A 1 97 ? -9.382 -9.929 -32.668 1.00 68.94 97 TYR A N 1
ATOM 720 C CA . TYR A 1 97 ? -7.934 -10.075 -32.779 1.00 68.94 97 TYR A CA 1
ATOM 721 C C . TYR A 1 97 ? -7.583 -11.560 -32.790 1.00 68.94 97 TYR A C 1
ATOM 723 O O . TYR A 1 97 ? -7.745 -12.241 -31.782 1.00 68.94 97 TYR A O 1
ATOM 731 N N . ARG A 1 98 ? -7.104 -12.085 -33.925 1.00 82.31 98 ARG A N 1
ATOM 732 C CA . ARG A 1 98 ? -6.851 -13.529 -34.110 1.00 82.31 98 ARG A CA 1
ATOM 733 C C . ARG A 1 98 ? -8.075 -14.368 -33.701 1.00 82.31 98 ARG A C 1
ATOM 735 O O . ARG A 1 98 ? -9.130 -14.212 -34.302 1.00 82.31 98 ARG A O 1
ATOM 742 N N . GLN A 1 99 ? -7.949 -15.251 -32.708 1.00 88.12 99 GLN A N 1
ATOM 743 C CA . GLN A 1 99 ? -9.051 -16.076 -32.203 1.00 88.12 99 GLN A CA 1
ATOM 744 C C . GLN A 1 99 ? -9.966 -15.375 -31.186 1.00 88.12 99 GLN A C 1
ATOM 746 O O . GLN A 1 99 ? -10.854 -16.022 -30.641 1.00 88.12 99 GLN A O 1
ATOM 751 N N . PHE A 1 100 ? -9.742 -14.100 -30.873 1.00 82.50 100 PHE A N 1
ATOM 752 C CA . PHE A 1 100 ? -10.475 -13.394 -29.826 1.00 82.50 100 PHE A CA 1
ATOM 753 C C . PHE A 1 100 ? -11.554 -12.484 -30.413 1.00 82.50 100 PHE A C 1
ATOM 755 O O . PHE A 1 100 ? -11.277 -11.700 -31.324 1.00 82.50 100 PHE A O 1
ATOM 762 N N . ILE A 1 101 ? -12.769 -12.571 -29.870 1.00 87.94 101 ILE A N 1
ATOM 763 C CA . ILE A 1 101 ? -13.934 -11.775 -30.279 1.00 87.94 101 ILE A CA 1
ATOM 764 C C . ILE A 1 101 ? -14.532 -11.101 -29.045 1.00 87.94 101 ILE A C 1
ATOM 766 O O . ILE A 1 101 ? -14.781 -11.768 -28.040 1.00 87.94 101 ILE A O 1
ATOM 770 N N . VAL A 1 102 ? -14.786 -9.793 -29.115 1.00 81.75 102 VAL A N 1
ATOM 771 C CA . VAL A 1 102 ? -15.456 -9.067 -28.026 1.00 81.75 102 VAL A CA 1
ATOM 772 C C . VAL A 1 102 ? -16.971 -9.104 -28.217 1.00 81.75 102 VAL A C 1
ATOM 774 O O . VAL A 1 102 ? -17.486 -8.782 -29.289 1.00 81.75 102 VAL A O 1
ATOM 777 N N . VAL A 1 103 ? -17.698 -9.490 -27.170 1.00 87.75 103 VAL A N 1
ATOM 778 C CA . VAL A 1 103 ? -19.164 -9.610 -27.165 1.00 87.75 103 VAL A CA 1
ATOM 779 C C . VAL A 1 103 ? -19.761 -8.957 -25.921 1.00 87.75 103 VAL A C 1
ATOM 781 O O . VAL A 1 103 ? -19.080 -8.807 -24.918 1.00 87.75 103 VAL A O 1
ATOM 784 N N . THR A 1 104 ? -21.043 -8.609 -25.953 1.00 83.25 104 THR A N 1
ATOM 785 C CA . THR A 1 104 ? -21.862 -8.310 -24.768 1.00 83.25 104 THR A CA 1
ATOM 786 C C . THR A 1 104 ? -22.905 -9.404 -24.596 1.00 83.25 104 THR A C 1
ATOM 788 O O . THR A 1 104 ? -23.561 -9.762 -25.579 1.00 83.25 104 THR A O 1
ATOM 791 N N . ALA A 1 105 ? -23.072 -9.931 -23.384 1.00 82.75 105 ALA A N 1
ATOM 792 C CA . ALA A 1 105 ? -23.954 -11.071 -23.128 1.00 82.75 105 ALA A CA 1
ATOM 793 C C . ALA A 1 105 ? -24.637 -10.986 -21.759 1.00 82.75 105 ALA A C 1
ATOM 795 O O . ALA A 1 105 ? -24.015 -10.568 -20.785 1.00 82.75 105 ALA A O 1
ATOM 796 N N . ASP A 1 106 ? -25.888 -11.442 -21.678 1.00 75.94 106 ASP A N 1
ATOM 797 C CA . ASP A 1 106 ? -26.536 -11.741 -20.401 1.00 75.94 106 ASP A CA 1
ATOM 798 C C . ASP A 1 106 ? -26.223 -13.178 -19.932 1.00 75.94 106 ASP A C 1
ATOM 800 O O . ASP A 1 106 ? -25.602 -13.982 -20.641 1.00 75.94 106 ASP A O 1
ATOM 804 N N . ALA A 1 107 ? -26.655 -13.521 -18.714 1.00 68.50 107 ALA A N 1
ATOM 805 C CA . ALA A 1 107 ? -26.391 -14.834 -18.124 1.00 68.50 107 ALA A CA 1
ATOM 806 C C . ALA A 1 107 ? -26.992 -16.000 -18.931 1.00 68.50 107 ALA A C 1
ATOM 808 O O . ALA A 1 107 ? -26.422 -17.095 -18.960 1.00 68.50 107 ALA A O 1
ATOM 809 N N . LYS A 1 108 ? -28.117 -15.777 -19.622 1.00 75.31 108 LYS A N 1
ATOM 810 C CA . LYS A 1 108 ? -28.789 -16.806 -20.421 1.00 75.31 108 LYS A CA 1
ATOM 811 C C . LYS A 1 108 ? -28.003 -17.096 -21.699 1.00 75.31 108 LYS A C 1
ATOM 813 O O . LYS A 1 108 ? -27.753 -18.264 -22.007 1.00 75.31 108 LYS A O 1
ATOM 818 N N . ALA A 1 109 ? -27.570 -16.053 -22.404 1.00 83.69 109 ALA A N 1
ATOM 819 C CA . ALA A 1 109 ? -26.772 -16.163 -23.622 1.00 83.69 109 ALA A CA 1
ATOM 820 C C . ALA A 1 109 ? -25.409 -16.826 -23.360 1.00 83.69 109 ALA A C 1
ATOM 822 O O . ALA A 1 109 ? -24.922 -17.616 -24.169 1.00 83.69 109 ALA A O 1
ATOM 823 N N . LEU A 1 110 ? -24.814 -16.600 -22.187 1.00 77.81 110 LEU A N 1
ATOM 824 C CA . LEU A 1 110 ? -23.533 -17.216 -21.835 1.00 77.81 110 LEU A CA 1
ATOM 825 C C . LEU A 1 110 ? -23.586 -18.726 -21.667 1.00 77.81 110 LEU A C 1
ATOM 827 O O . LEU A 1 110 ? -22.658 -19.420 -22.087 1.00 77.81 110 LEU A O 1
ATOM 831 N N . GLY A 1 111 ? -24.678 -19.246 -21.107 1.00 75.75 111 GLY A N 1
ATOM 832 C CA . GLY A 1 111 ? -24.895 -20.688 -21.049 1.00 75.75 111 GLY A CA 1
ATOM 833 C C . GLY A 1 111 ? -24.908 -21.321 -22.443 1.00 75.75 111 GLY A C 1
ATOM 834 O O . GLY A 1 111 ? -24.507 -22.473 -22.589 1.00 75.75 111 GLY A O 1
ATOM 835 N N . HIS A 1 112 ? -25.341 -20.578 -23.466 1.00 85.50 112 HIS A N 1
ATOM 836 C CA . HIS A 1 112 ? -25.370 -21.039 -24.853 1.00 85.50 112 HIS A CA 1
ATOM 837 C C . HIS A 1 112 ? -23.979 -20.953 -25.491 1.00 85.50 112 HIS A C 1
ATOM 839 O O . HIS A 1 112 ? -23.498 -21.954 -26.017 1.00 85.50 112 HIS A O 1
ATOM 845 N N . VAL A 1 113 ? -23.288 -19.816 -25.350 1.00 85.69 113 VAL A N 1
ATOM 846 C CA . VAL A 1 113 ? -21.925 -19.624 -25.883 1.00 85.69 113 VAL A CA 1
ATOM 847 C C . VAL A 1 113 ? -20.929 -20.618 -25.286 1.00 85.69 113 VAL A C 1
ATOM 849 O O . VAL A 1 113 ? -20.113 -21.185 -26.005 1.00 85.69 113 VAL A O 1
ATOM 852 N N . ALA A 1 114 ? -21.022 -20.908 -23.986 1.00 83.06 114 ALA A N 1
ATOM 853 C CA . ALA A 1 114 ? -20.134 -21.858 -23.309 1.00 83.06 114 ALA A CA 1
ATOM 854 C C . ALA A 1 114 ? -20.328 -23.323 -23.740 1.00 83.06 114 ALA A C 1
ATOM 856 O O . ALA A 1 114 ? -19.552 -24.186 -23.319 1.00 83.06 114 ALA A O 1
ATOM 857 N N . ARG A 1 115 ? -21.368 -23.616 -24.532 1.00 88.12 115 ARG A N 1
ATOM 858 C CA . ARG A 1 115 ? -21.626 -24.932 -25.134 1.00 88.12 115 ARG A CA 1
ATOM 859 C C . ARG A 1 115 ? -21.197 -25.022 -26.595 1.00 88.12 115 ARG A C 1
ATOM 861 O O . ARG A 1 115 ? -21.237 -26.118 -27.138 1.00 88.12 115 ARG A O 1
ATOM 868 N N . LEU A 1 116 ? -20.789 -23.919 -27.220 1.00 90.12 116 LEU A N 1
ATOM 869 C CA . LEU A 1 116 ? -20.273 -23.954 -28.584 1.00 90.12 116 LEU A CA 1
ATOM 870 C C . LEU A 1 116 ? -18.931 -24.693 -28.612 1.00 90.12 116 LEU A C 1
ATOM 872 O O . LEU A 1 116 ? -18.040 -24.426 -27.796 1.00 90.12 116 LEU A O 1
ATOM 876 N N . ASP A 1 117 ? -18.775 -25.608 -29.568 1.00 91.88 117 ASP A N 1
ATOM 877 C CA . ASP A 1 117 ? -17.518 -26.334 -29.791 1.00 91.88 117 ASP A CA 1
ATOM 878 C C . ASP A 1 117 ? -16.419 -25.403 -30.312 1.00 91.88 117 ASP A C 1
ATOM 880 O O . ASP A 1 117 ? -15.242 -25.605 -30.027 1.00 91.88 117 ASP A O 1
ATOM 884 N N . SER A 1 118 ? -16.809 -24.340 -31.023 1.00 91.38 118 SER A N 1
ATOM 885 C CA . SER A 1 118 ? -15.907 -23.310 -31.537 1.00 91.38 118 SER A CA 1
ATOM 886 C C . SER A 1 118 ? -15.320 -22.414 -30.446 1.00 91.38 118 SER A C 1
ATOM 888 O O . SER A 1 118 ? -14.314 -21.749 -30.692 1.00 91.38 118 SER A O 1
ATOM 890 N N . VAL A 1 119 ? -15.910 -22.401 -29.246 1.00 89.81 119 VAL A N 1
ATOM 891 C CA . VAL A 1 119 ? -15.469 -21.583 -28.112 1.00 89.81 119 VAL A CA 1
ATOM 892 C C . VAL A 1 119 ? -14.569 -22.406 -27.203 1.00 89.81 119 VAL A C 1
ATOM 894 O O . VAL A 1 119 ? -14.993 -23.423 -26.655 1.00 89.81 119 VAL A O 1
ATOM 897 N N . ARG A 1 120 ? -13.346 -21.928 -26.980 1.00 76.69 120 ARG A N 1
ATOM 898 C CA . ARG A 1 120 ? -12.394 -22.515 -26.033 1.00 76.69 120 ARG A CA 1
ATOM 899 C C . ARG A 1 120 ? -12.655 -22.033 -24.616 1.00 76.69 120 ARG A C 1
ATOM 901 O O . ARG A 1 120 ? -12.711 -22.821 -23.674 1.00 76.69 120 ARG A O 1
ATOM 908 N N . ARG A 1 121 ? -12.781 -20.715 -24.466 1.00 78.25 121 ARG A N 1
ATOM 909 C CA . ARG A 1 121 ? -12.863 -20.039 -23.170 1.00 78.25 121 ARG A CA 1
ATOM 910 C C . ARG A 1 121 ? -13.584 -18.708 -23.308 1.00 78.25 121 ARG A C 1
ATOM 912 O O . ARG A 1 121 ? -13.479 -18.039 -24.332 1.00 78.25 121 ARG A O 1
ATOM 919 N N . ILE A 1 122 ? -14.280 -18.310 -22.252 1.00 78.75 122 ILE A N 1
ATOM 920 C CA . ILE A 1 122 ? -14.894 -16.988 -22.145 1.00 78.75 122 ILE A CA 1
ATOM 921 C C . ILE A 1 122 ? -14.227 -16.272 -20.977 1.00 78.75 122 ILE A C 1
ATOM 923 O O . ILE A 1 122 ? -14.174 -16.795 -19.865 1.00 78.75 122 ILE A O 1
ATOM 927 N N . LEU A 1 123 ? -13.691 -15.088 -21.235 1.00 64.31 123 LEU A N 1
ATOM 928 C CA . LEU A 1 123 ? -13.102 -14.219 -20.228 1.00 64.31 123 LEU A CA 1
ATOM 929 C C . LEU A 1 123 ? -13.977 -12.975 -20.099 1.00 64.31 123 LEU A C 1
ATOM 931 O O . LEU A 1 123 ? -14.504 -12.495 -21.102 1.00 64.31 123 LEU A O 1
ATOM 935 N N . PRO A 1 124 ? -14.141 -12.412 -18.900 1.00 60.12 124 PRO A N 1
ATOM 936 C CA . PRO A 1 124 ? -14.741 -11.098 -18.804 1.00 60.12 124 PRO A CA 1
ATOM 937 C C . PRO A 1 124 ? -13.745 -10.081 -19.388 1.00 60.12 124 PRO A C 1
ATOM 939 O O . PRO A 1 124 ? -12.540 -10.180 -19.148 1.00 60.12 124 PRO A O 1
ATOM 942 N N . ALA A 1 125 ? -14.224 -9.135 -20.206 1.00 55.00 125 ALA A N 1
ATOM 943 C CA . ALA A 1 125 ? -13.359 -8.099 -20.789 1.00 55.00 125 ALA A CA 1
ATOM 944 C C . ALA A 1 125 ? -12.834 -7.132 -19.709 1.00 55.00 125 ALA A C 1
ATOM 946 O O . ALA A 1 125 ? -11.842 -6.439 -19.911 1.00 55.00 125 ALA A O 1
ATOM 947 N N . LEU A 1 126 ? -13.466 -7.154 -18.534 1.00 50.38 126 LEU A N 1
ATOM 948 C CA . LEU A 1 126 ? -12.988 -6.566 -17.294 1.00 50.38 126 LEU A CA 1
ATOM 949 C C . LEU A 1 126 ? -12.648 -7.653 -16.284 1.00 50.38 126 LEU A C 1
ATOM 951 O O . LEU A 1 126 ? -13.391 -8.615 -16.113 1.00 50.38 126 LEU A O 1
ATOM 955 N N . ARG A 1 127 ? -11.599 -7.437 -15.495 1.00 42.72 127 ARG A N 1
ATOM 956 C CA . ARG A 1 127 ? -11.554 -8.052 -14.168 1.00 42.72 127 ARG A CA 1
ATOM 957 C C . ARG A 1 127 ? -12.574 -7.280 -13.327 1.00 42.72 127 ARG A C 1
ATOM 959 O O . ARG A 1 127 ? -12.352 -6.083 -13.155 1.00 42.72 127 ARG A O 1
ATOM 966 N N . PRO A 1 128 ? -13.669 -7.879 -12.818 1.00 41.47 128 PRO A N 1
ATOM 967 C CA . PRO A 1 128 ? -14.370 -7.231 -11.722 1.00 41.47 128 PRO A CA 1
ATOM 968 C C . PRO A 1 128 ? -13.316 -6.938 -10.653 1.00 41.47 128 PRO A C 1
ATOM 970 O O . PRO A 1 128 ? -12.523 -7.825 -10.306 1.00 41.47 128 PRO A O 1
ATOM 973 N N . GLY A 1 129 ? -13.256 -5.684 -10.209 1.00 44.50 129 GLY A N 1
ATOM 974 C CA . GLY A 1 129 ? -12.537 -5.329 -9.000 1.00 44.50 129 GLY A CA 1
ATOM 975 C C . GLY A 1 129 ? -13.237 -6.056 -7.868 1.00 44.50 129 GLY A C 1
ATOM 976 O O . GLY A 1 129 ? -14.215 -5.570 -7.322 1.00 44.50 129 GLY A O 1
ATOM 977 N N . LEU A 1 130 ? -12.813 -7.284 -7.587 1.00 45.28 130 LEU A N 1
ATOM 978 C CA . LEU A 1 130 ? -13.079 -7.843 -6.278 1.00 45.28 130 LEU A CA 1
ATOM 979 C C . LEU A 1 130 ? -12.340 -6.946 -5.291 1.00 45.28 130 LEU A C 1
ATOM 981 O O . LEU A 1 130 ? -11.196 -6.593 -5.603 1.00 45.28 130 LEU A O 1
ATOM 985 N N . PRO A 1 131 ? -12.947 -6.579 -4.150 1.00 54.22 131 PRO A N 1
ATOM 986 C CA . PRO A 1 131 ? -12.191 -5.932 -3.089 1.00 54.22 131 PRO A CA 1
ATOM 987 C C . PRO A 1 131 ? -10.940 -6.780 -2.840 1.00 54.22 131 PRO A C 1
ATOM 989 O O . PRO A 1 131 ? -11.014 -8.013 -2.753 1.00 54.22 131 PRO A O 1
ATOM 992 N N . SER A 1 132 ? -9.780 -6.124 -2.891 1.00 60.31 132 SER A N 1
ATOM 993 C CA . SER A 1 132 ? -8.466 -6.769 -2.989 1.00 60.31 132 SER A CA 1
ATOM 994 C C . SER A 1 132 ? -8.272 -7.806 -1.884 1.00 60.31 132 SER A C 1
ATOM 996 O O . SER A 1 132 ? -7.816 -8.914 -2.163 1.00 60.31 132 SER A O 1
ATOM 998 N N . LEU A 1 133 ? -8.733 -7.490 -0.671 1.00 61.81 133 LEU A N 1
ATOM 999 C CA . LEU A 1 133 ? -8.666 -8.344 0.510 1.00 61.81 133 LEU A CA 1
ATOM 1000 C C . LEU A 1 133 ? -9.461 -9.647 0.389 1.00 61.81 133 LEU A C 1
ATOM 1002 O O . LEU A 1 133 ? -8.904 -10.687 0.708 1.00 61.81 133 LEU A O 1
ATOM 1006 N N . ASP A 1 134 ? -10.690 -9.658 -0.137 1.00 66.56 134 ASP A N 1
ATOM 1007 C CA . ASP A 1 134 ? -11.461 -10.907 -0.305 1.00 66.56 134 ASP A CA 1
ATOM 1008 C C . ASP A 1 134 ? -10.718 -11.904 -1.206 1.00 66.56 134 ASP A C 1
ATOM 1010 O O . ASP A 1 134 ? -10.679 -13.114 -0.962 1.00 66.56 134 ASP A O 1
ATOM 1014 N N . ARG A 1 135 ? -10.131 -11.388 -2.292 1.00 63.41 135 ARG A N 1
ATOM 1015 C CA . ARG A 1 135 ? -9.402 -12.209 -3.257 1.00 63.41 135 ARG A CA 1
ATOM 1016 C C . ARG A 1 135 ? -8.055 -12.642 -2.699 1.00 63.41 135 ARG A C 1
ATOM 1018 O O . ARG A 1 135 ? -7.708 -13.810 -2.858 1.00 63.41 135 ARG A O 1
ATOM 1025 N N . SER A 1 136 ? -7.319 -11.735 -2.066 1.00 64.62 136 SER A N 1
ATOM 1026 C CA . SER A 1 136 ? -6.054 -12.054 -1.406 1.00 64.62 136 SER A CA 1
ATOM 1027 C C . SER A 1 136 ? -6.276 -13.081 -0.299 1.00 64.62 136 SER A C 1
ATOM 1029 O O . SER A 1 136 ? -5.615 -14.111 -0.300 1.00 64.62 136 SER A O 1
ATOM 1031 N N . ALA A 1 137 ? -7.282 -12.893 0.556 1.00 67.62 137 ALA A N 1
ATOM 1032 C CA . ALA A 1 137 ? -7.643 -13.825 1.618 1.00 67.62 137 ALA A CA 1
ATOM 1033 C C . ALA A 1 137 ? -7.980 -15.220 1.080 1.00 67.62 137 ALA A C 1
ATOM 1035 O O . ALA A 1 137 ? -7.502 -16.220 1.618 1.00 67.62 137 ALA A O 1
ATOM 1036 N N . ALA A 1 138 ? -8.752 -15.298 -0.009 1.00 67.75 138 ALA A N 1
ATOM 1037 C CA . ALA A 1 138 ? -9.068 -16.565 -0.661 1.00 67.75 138 ALA A CA 1
ATOM 1038 C C . ALA A 1 138 ? -7.833 -17.228 -1.301 1.00 67.75 138 ALA A C 1
ATOM 1040 O O . ALA A 1 138 ? -7.652 -18.434 -1.153 1.00 67.75 138 ALA A O 1
ATOM 1041 N N . LEU A 1 139 ? -6.977 -16.463 -1.991 1.00 66.56 139 LEU A N 1
ATOM 1042 C CA . LEU A 1 139 ? -5.754 -16.975 -2.630 1.00 66.56 139 LEU A CA 1
ATOM 1043 C C . LEU A 1 139 ? -4.715 -17.454 -1.611 1.00 66.56 139 LEU A C 1
ATOM 1045 O O . LEU A 1 139 ? -4.064 -18.469 -1.838 1.00 66.56 139 LEU A O 1
ATOM 1049 N N . LEU A 1 140 ? -4.590 -16.743 -0.492 1.00 65.31 140 LEU A N 1
ATOM 1050 C CA . LEU A 1 140 ? -3.719 -17.095 0.629 1.00 65.31 140 LEU A CA 1
ATOM 1051 C C . LEU A 1 140 ? -4.300 -18.230 1.486 1.00 65.31 140 LEU A C 1
ATOM 1053 O O . LEU A 1 140 ? -3.604 -18.776 2.338 1.00 65.31 140 LEU A O 1
ATOM 1057 N N . GLY A 1 141 ? -5.578 -18.580 1.298 1.00 67.50 141 GLY A N 1
ATOM 1058 C CA . GLY A 1 141 ? -6.266 -19.569 2.123 1.00 67.50 141 GLY A CA 1
ATOM 1059 C C . GLY A 1 141 ? -6.398 -19.139 3.588 1.00 67.50 141 GLY A C 1
ATOM 1060 O O . GLY A 1 141 ? -6.357 -19.996 4.470 1.00 67.50 141 GLY A O 1
ATOM 1061 N N . LEU A 1 142 ? -6.560 -17.835 3.866 1.00 69.31 142 LEU A N 1
ATOM 1062 C CA . LEU A 1 142 ? -6.531 -17.283 5.231 1.00 69.31 142 LEU A CA 1
ATOM 1063 C C . LEU A 1 142 ? -7.563 -17.918 6.162 1.00 69.31 142 LEU A C 1
ATOM 1065 O O . LEU A 1 142 ? -7.250 -18.173 7.320 1.00 69.31 142 LEU A O 1
ATOM 1069 N N . ALA A 1 143 ? -8.761 -18.239 5.665 1.00 67.31 143 ALA A N 1
ATOM 1070 C CA . ALA A 1 143 ? -9.766 -18.956 6.452 1.00 67.31 143 ALA A CA 1
ATOM 1071 C C . ALA A 1 143 ? -9.243 -20.319 6.943 1.00 67.31 143 ALA A C 1
ATOM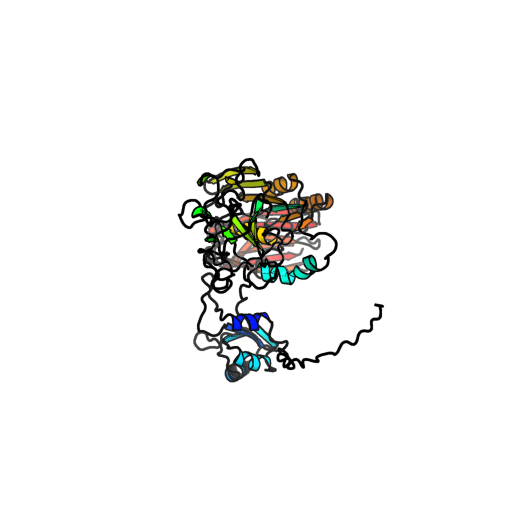 1073 O O . ALA A 1 143 ? -9.490 -20.709 8.081 1.00 67.31 143 ALA A O 1
ATOM 1074 N N . GLY A 1 144 ? -8.461 -21.017 6.113 1.00 62.28 144 GLY A N 1
ATOM 1075 C CA . GLY A 1 144 ? -7.767 -22.243 6.498 1.00 62.28 144 GLY A CA 1
ATOM 1076 C C . GLY A 1 144 ? -6.651 -21.982 7.507 1.00 62.28 144 GLY A C 1
ATOM 1077 O O . GLY A 1 144 ? -6.568 -22.687 8.502 1.00 62.28 144 GLY A O 1
ATOM 1078 N N . VAL A 1 145 ? -5.830 -20.948 7.309 1.00 62.75 145 VAL A N 1
ATOM 1079 C CA . VAL A 1 145 ? -4.730 -20.604 8.234 1.00 62.75 145 VAL A CA 1
ATOM 1080 C C . VAL A 1 145 ? -5.252 -20.216 9.623 1.00 62.75 145 VAL A C 1
ATOM 1082 O O . VAL A 1 145 ? -4.708 -20.670 10.629 1.00 62.75 145 VAL A O 1
ATOM 1085 N N . ARG A 1 146 ? -6.336 -19.434 9.685 1.00 64.56 146 ARG A N 1
ATOM 1086 C CA . ARG A 1 146 ? -6.975 -19.001 10.937 1.00 64.56 146 ARG A CA 1
ATOM 1087 C C . ARG A 1 146 ? -7.821 -20.103 11.581 1.00 64.56 146 ARG A C 1
ATOM 1089 O O . ARG A 1 146 ? -7.790 -20.259 12.795 1.00 64.56 146 ARG A O 1
ATOM 1096 N N . GLY A 1 147 ? -8.544 -20.891 10.783 1.00 50.47 147 GLY A N 1
ATOM 1097 C CA . GLY A 1 147 ? -9.454 -21.940 11.259 1.00 50.47 147 GLY A CA 1
ATOM 1098 C C . GLY A 1 147 ? -8.807 -23.305 11.533 1.00 50.47 147 GLY A C 1
ATOM 1099 O O . GLY A 1 147 ? -9.403 -24.134 12.218 1.00 50.47 147 GLY A O 1
ATOM 1100 N N . ALA A 1 148 ? -7.592 -23.577 11.039 1.00 46.00 148 ALA A N 1
ATOM 1101 C CA . ALA A 1 148 ? -6.959 -24.896 11.165 1.00 46.00 148 ALA A CA 1
ATOM 1102 C C . ALA A 1 148 ? -6.415 -25.228 12.567 1.00 46.00 148 ALA A C 1
ATOM 1104 O O . ALA A 1 148 ? -5.919 -26.341 12.767 1.00 46.00 148 ALA A O 1
ATOM 1105 N N . ARG A 1 149 ? -6.483 -24.319 13.551 1.00 42.47 149 ARG A N 1
ATOM 1106 C CA . ARG A 1 149 ? -6.031 -24.603 14.926 1.00 42.47 149 ARG A CA 1
ATOM 1107 C C . ARG A 1 149 ? -6.940 -23.984 15.993 1.00 42.47 149 ARG A C 1
ATOM 1109 O O . ARG A 1 149 ? -6.630 -22.919 16.505 1.00 42.47 149 ARG A O 1
ATOM 1116 N N . PRO A 1 150 ? -7.983 -24.697 16.447 1.00 40.97 150 PRO A N 1
ATOM 1117 C CA . PRO A 1 150 ? -8.785 -24.270 17.597 1.00 40.97 150 PRO A CA 1
ATOM 1118 C C . PRO A 1 150 ? -8.063 -24.392 18.956 1.00 40.97 150 PRO A C 1
ATOM 1120 O O . PRO A 1 150 ? -8.657 -24.087 19.982 1.00 40.97 150 PRO A O 1
ATOM 1123 N N . ALA A 1 151 ? -6.821 -24.899 19.003 1.00 40.41 151 ALA A N 1
ATOM 1124 C CA . ALA A 1 151 ? -6.191 -25.367 20.248 1.00 40.41 151 ALA A CA 1
ATOM 1125 C C . ALA A 1 151 ? -4.811 -24.758 20.578 1.00 40.41 151 ALA A C 1
ATOM 1127 O O . ALA A 1 151 ? -4.253 -25.054 21.631 1.00 40.41 151 ALA A O 1
ATOM 1128 N N . VAL A 1 152 ? -4.249 -23.912 19.712 1.00 42.06 152 VAL A N 1
ATOM 1129 C CA . VAL A 1 152 ? -3.015 -23.147 19.969 1.00 42.06 152 VAL A CA 1
ATOM 1130 C C . VAL A 1 152 ? -3.276 -21.766 19.383 1.00 42.06 152 VAL A C 1
ATOM 1132 O O . VAL A 1 152 ? -3.743 -21.723 18.249 1.00 42.06 152 VAL A O 1
ATOM 1135 N N . GLY A 1 153 ? -3.072 -20.697 20.162 1.00 56.44 153 GLY A N 1
ATOM 1136 C CA . GLY A 1 153 ? -3.541 -19.331 19.879 1.00 56.44 153 GLY A CA 1
ATOM 1137 C C . GLY A 1 153 ? -3.469 -18.908 18.409 1.00 56.44 153 GLY A C 1
ATOM 1138 O O . GLY A 1 153 ? -2.556 -19.309 17.684 1.00 56.44 153 GLY A O 1
ATOM 1139 N N . ALA A 1 154 ? -4.457 -18.119 17.974 1.00 61.16 154 ALA A N 1
ATOM 1140 C CA . ALA A 1 154 ? -4.535 -17.623 16.606 1.00 61.16 154 ALA A CA 1
ATOM 1141 C C . ALA A 1 154 ? -3.177 -17.042 16.172 1.00 61.16 154 ALA A C 1
ATOM 1143 O O . ALA A 1 154 ? -2.552 -16.279 16.906 1.00 61.16 154 ALA A O 1
ATOM 1144 N N . MET A 1 155 ? -2.695 -17.438 14.990 1.00 75.31 155 MET A N 1
ATOM 1145 C CA . MET A 1 155 ? -1.473 -16.882 14.406 1.00 75.31 155 MET A CA 1
ATOM 1146 C C . MET A 1 155 ? -1.784 -15.471 13.901 1.00 75.31 155 MET A C 1
ATOM 1148 O O . MET A 1 155 ? -2.083 -15.283 12.726 1.00 75.31 155 MET A O 1
ATOM 1152 N N . THR A 1 156 ? -1.785 -14.502 14.814 1.00 86.38 156 THR A N 1
ATOM 1153 C CA . THR A 1 156 ? -2.144 -13.106 14.541 1.00 86.38 156 THR A CA 1
ATOM 1154 C C . THR A 1 156 ? -0.934 -12.209 14.303 1.00 86.38 156 THR A C 1
ATOM 1156 O O . THR A 1 156 ? -1.102 -11.032 14.018 1.00 86.38 156 THR A O 1
ATOM 1159 N N . GLY A 1 157 ? 0.287 -12.741 14.415 1.00 91.00 157 GLY A N 1
ATOM 1160 C CA . GLY A 1 157 ? 1.519 -11.951 14.338 1.00 91.00 157 GLY A CA 1
ATOM 1161 C C . GLY A 1 157 ? 1.853 -11.184 15.617 1.00 91.00 157 GLY A C 1
ATOM 1162 O O . GLY A 1 157 ? 2.768 -10.370 15.607 1.00 91.00 157 GLY A O 1
ATOM 1163 N N . SER A 1 158 ? 1.151 -11.446 16.726 1.00 92.69 158 SER A N 1
ATOM 1164 C CA . SER A 1 158 ? 1.491 -10.869 18.029 1.00 92.69 158 SER A CA 1
ATOM 1165 C C . SER A 1 158 ? 2.965 -11.112 18.371 1.00 92.69 158 SER A C 1
ATOM 1167 O O . SER A 1 158 ? 3.429 -12.253 18.389 1.00 92.69 158 SER A O 1
ATOM 1169 N N . GLY A 1 159 ? 3.680 -10.033 18.6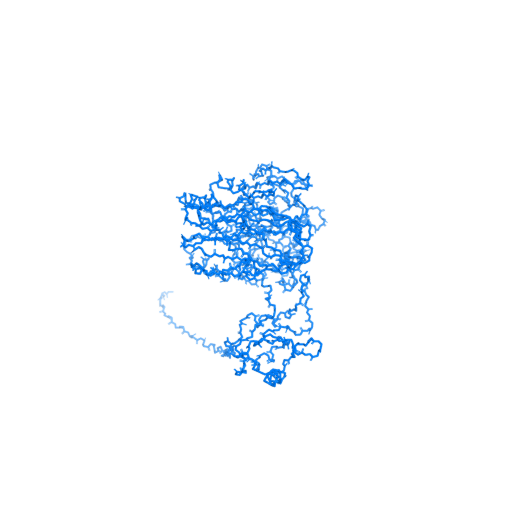93 1.00 94.38 159 GLY A N 1
ATOM 1170 C CA . GLY A 1 159 ? 5.111 -10.054 19.000 1.00 94.38 159 GLY A CA 1
ATOM 1171 C C . GLY A 1 159 ? 6.033 -9.973 17.782 1.00 94.38 159 GLY A C 1
ATOM 1172 O O . GLY A 1 159 ? 7.242 -9.941 17.980 1.00 94.38 159 GLY A O 1
ATOM 1173 N N . MET A 1 160 ? 5.488 -9.917 16.562 1.00 96.25 160 MET A N 1
ATOM 1174 C CA . MET A 1 160 ? 6.261 -9.683 15.342 1.00 96.25 160 MET A CA 1
ATOM 1175 C C . MET A 1 160 ? 6.302 -8.197 14.980 1.00 96.25 160 MET A C 1
ATOM 1177 O O . MET A 1 160 ? 5.334 -7.465 15.209 1.00 96.25 160 MET A O 1
ATOM 1181 N N . VAL A 1 161 ? 7.393 -7.778 14.348 1.00 98.31 161 VAL A N 1
ATOM 1182 C CA . VAL A 1 161 ? 7.560 -6.466 13.722 1.00 98.31 161 VAL A CA 1
ATOM 1183 C C . VAL A 1 161 ? 7.568 -6.637 12.206 1.00 98.31 161 VAL A C 1
ATOM 1185 O O . VAL A 1 161 ? 8.445 -7.296 11.643 1.00 98.31 161 VAL A O 1
ATOM 1188 N N . LEU A 1 162 ? 6.598 -6.014 11.544 1.00 98.38 162 LEU A N 1
ATOM 1189 C CA . LEU A 1 162 ? 6.535 -5.899 10.096 1.00 98.38 162 LEU A CA 1
ATOM 1190 C C . LEU A 1 162 ? 7.006 -4.507 9.692 1.00 98.38 162 LEU A C 1
ATOM 1192 O O . LEU A 1 162 ? 6.401 -3.503 10.069 1.00 98.38 162 LEU A O 1
ATOM 1196 N N . ALA A 1 163 ? 8.085 -4.462 8.922 1.00 98.12 163 ALA A N 1
ATOM 1197 C CA . ALA A 1 163 ? 8.550 -3.258 8.267 1.00 98.12 163 ALA A CA 1
ATOM 1198 C C . ALA A 1 163 ? 8.052 -3.196 6.821 1.00 98.12 163 ALA A C 1
ATOM 1200 O O . ALA A 1 163 ? 8.070 -4.201 6.111 1.00 98.12 163 ALA A O 1
ATOM 1201 N N . ASP A 1 164 ? 7.659 -2.007 6.389 1.00 97.19 164 ASP A N 1
ATOM 1202 C CA . ASP A 1 164 ? 7.256 -1.707 5.021 1.00 97.19 164 ASP A CA 1
ATOM 1203 C C . ASP A 1 164 ? 8.019 -0.486 4.507 1.00 97.19 164 ASP A C 1
ATOM 1205 O O . ASP A 1 164 ? 8.224 0.490 5.239 1.00 97.19 164 ASP A O 1
ATOM 1209 N N . VAL A 1 165 ? 8.483 -0.561 3.263 1.00 92.56 165 VAL A N 1
ATOM 1210 C CA . VAL A 1 165 ? 9.151 0.544 2.573 1.00 92.56 165 VAL A CA 1
ATOM 1211 C C . VAL A 1 165 ? 8.370 0.864 1.315 1.00 92.56 165 VAL A C 1
ATOM 1213 O O . VAL A 1 165 ? 8.543 0.222 0.277 1.00 92.56 165 VAL A O 1
ATOM 1216 N N . ASP A 1 166 ? 7.516 1.871 1.449 1.00 92.06 166 ASP A N 1
ATOM 1217 C CA . ASP A 1 166 ? 6.453 2.224 0.513 1.00 92.06 166 ASP A CA 1
ATOM 1218 C C . ASP A 1 166 ? 6.198 3.748 0.584 1.00 92.06 166 ASP A C 1
ATOM 1220 O O . ASP A 1 166 ? 7.086 4.521 0.957 1.00 92.06 166 ASP A O 1
ATOM 1224 N N . THR A 1 167 ? 5.005 4.204 0.206 1.00 91.31 167 THR A N 1
ATOM 1225 C CA . THR A 1 167 ? 4.493 5.557 0.424 1.00 91.31 167 THR A CA 1
ATOM 1226 C C . THR A 1 167 ? 4.194 5.828 1.910 1.00 91.31 167 THR A C 1
ATOM 1228 O O . THR A 1 167 ? 4.468 5.003 2.779 1.00 91.31 167 THR A O 1
ATOM 1231 N N . LEU A 1 168 ? 3.618 6.991 2.242 1.00 93.31 168 LEU A N 1
ATOM 1232 C CA . LEU A 1 168 ? 3.021 7.177 3.571 1.00 93.31 168 LEU A CA 1
ATOM 1233 C C . LEU A 1 168 ? 1.818 6.247 3.761 1.00 93.31 168 LEU A C 1
ATOM 1235 O O . LEU A 1 168 ? 1.277 5.700 2.797 1.00 93.31 168 LEU A O 1
ATOM 1239 N N . ALA A 1 169 ? 1.366 6.140 5.010 1.00 95.25 169 ALA A N 1
ATOM 1240 C CA . ALA A 1 169 ? 0.103 5.522 5.385 1.00 95.25 169 ALA A CA 1
ATOM 1241 C C . ALA A 1 169 ? -0.739 6.497 6.216 1.00 95.25 169 ALA A C 1
ATOM 1243 O O . ALA A 1 169 ? -0.207 7.360 6.915 1.00 95.25 169 ALA A O 1
ATOM 1244 N N . ASP A 1 170 ? -2.055 6.331 6.158 1.00 95.75 170 ASP A N 1
ATOM 1245 C CA . ASP A 1 170 ? -2.993 7.014 7.035 1.00 95.75 170 ASP A CA 1
ATOM 1246 C C . ASP A 1 170 ? -2.944 6.339 8.406 1.00 95.75 170 ASP A C 1
ATOM 1248 O O . ASP A 1 170 ? -3.602 5.327 8.645 1.00 95.75 170 ASP A O 1
ATOM 1252 N N . VAL A 1 171 ? -2.137 6.890 9.313 1.00 97.25 171 VAL A N 1
ATOM 1253 C CA . VAL A 1 171 ? -1.973 6.358 10.675 1.00 97.25 171 VAL A CA 1
ATOM 1254 C C . VAL A 1 171 ? -3.256 6.426 11.511 1.00 97.25 171 VAL A C 1
ATOM 1256 O O . VAL A 1 171 ? -3.314 5.808 12.575 1.00 97.25 171 VAL A O 1
ATOM 1259 N N . PHE A 1 172 ? -4.275 7.158 11.046 1.00 97.62 172 PHE A N 1
ATOM 1260 C CA . PHE A 1 172 ? -5.578 7.301 11.693 1.00 97.62 172 PHE A CA 1
ATOM 1261 C C . PHE A 1 172 ? -6.625 6.331 11.142 1.00 97.62 172 PHE A C 1
ATOM 1263 O O . PHE A 1 172 ? -7.738 6.271 11.681 1.00 97.62 172 PHE A O 1
ATOM 1270 N N . HIS A 1 173 ? -6.276 5.550 10.115 1.00 97.00 173 HIS A N 1
ATOM 1271 C CA . HIS A 1 173 ? -7.164 4.550 9.550 1.00 97.00 173 HIS A CA 1
ATOM 1272 C C . HIS A 1 173 ? -7.509 3.481 10.611 1.00 97.00 173 HIS A C 1
ATOM 1274 O O . HIS A 1 173 ? -6.600 2.936 11.250 1.00 97.00 173 HIS A O 1
ATOM 1280 N N . PRO A 1 174 ? -8.797 3.121 10.797 1.00 97.19 174 PRO A N 1
ATOM 1281 C CA . PRO A 1 174 ? -9.231 2.195 11.848 1.00 97.19 174 PRO A CA 1
ATOM 1282 C C . PRO A 1 174 ? -8.500 0.843 11.872 1.00 97.19 174 PRO A C 1
ATOM 1284 O O . PRO A 1 174 ? -8.290 0.263 12.936 1.00 97.19 174 PRO A O 1
ATOM 1287 N N . ASP A 1 175 ? -8.068 0.342 10.711 1.00 95.31 175 ASP A N 1
ATOM 1288 C CA . ASP A 1 175 ? -7.328 -0.923 10.610 1.00 95.31 175 ASP A CA 1
ATOM 1289 C C . ASP A 1 175 ? -5.997 -0.936 11.376 1.00 95.31 175 ASP A C 1
ATOM 1291 O O . ASP A 1 175 ? -5.493 -2.017 11.709 1.00 95.31 175 ASP A O 1
ATOM 1295 N N . PHE A 1 176 ? -5.432 0.231 11.681 1.00 97.94 176 PHE A N 1
ATOM 1296 C CA . PHE A 1 176 ? -4.135 0.359 12.340 1.00 97.94 176 PHE A CA 1
ATOM 1297 C C . PHE A 1 176 ? -4.222 0.582 13.843 1.00 97.94 176 PHE A C 1
ATOM 1299 O O . PHE A 1 176 ? -3.232 0.973 14.457 1.00 97.94 176 PHE A O 1
ATOM 1306 N N . PHE A 1 177 ? -5.355 0.258 14.462 1.00 98.38 177 PHE A N 1
ATOM 1307 C CA . PHE A 1 177 ? -5.496 0.253 15.913 1.00 98.38 177 PHE A CA 1
ATOM 1308 C C . PHE A 1 177 ? -5.836 -1.136 16.442 1.00 98.38 177 PHE A C 1
ATOM 1310 O O . PHE A 1 177 ? -6.488 -1.949 15.783 1.00 98.38 177 PHE A O 1
ATOM 1317 N N . ARG A 1 178 ? -5.356 -1.428 17.649 1.00 97.75 178 ARG A N 1
ATOM 1318 C CA . ARG A 1 178 ? -5.681 -2.656 18.378 1.00 97.75 178 ARG A CA 1
ATOM 1319 C C . ARG A 1 178 ? -7.036 -2.517 19.059 1.00 97.75 178 ARG A C 1
ATOM 1321 O O . ARG A 1 178 ? -7.392 -1.438 19.518 1.00 97.75 178 ARG A O 1
ATOM 1328 N N . GLY A 1 179 ? -7.764 -3.623 19.172 1.00 96.38 179 GLY A N 1
ATOM 1329 C CA . GLY A 1 179 ? -9.004 -3.712 19.948 1.00 96.38 179 GLY A CA 1
ATOM 1330 C C . GLY A 1 179 ? -8.756 -3.865 21.452 1.00 96.38 179 GLY A C 1
ATOM 1331 O O . GLY A 1 179 ? -9.310 -4.765 22.078 1.00 96.38 179 GLY A O 1
ATOM 1332 N N . ASP A 1 180 ? -7.852 -3.066 22.018 1.00 97.19 180 ASP A N 1
ATOM 1333 C CA . ASP A 1 180 ? -7.347 -3.207 23.388 1.00 97.19 180 ASP A CA 1
ATOM 1334 C C . ASP A 1 180 ? -7.869 -2.138 24.362 1.00 97.19 180 ASP A C 1
ATOM 1336 O O . ASP A 1 180 ? -7.567 -2.199 25.554 1.00 97.19 180 ASP A O 1
ATOM 1340 N N . ALA A 1 181 ? -8.721 -1.216 23.901 1.00 97.81 181 ALA A N 1
ATOM 1341 C CA . ALA A 1 181 ? -9.351 -0.199 24.747 1.00 97.81 181 ALA A CA 1
ATOM 1342 C C . ALA A 1 181 ? -10.651 -0.679 25.429 1.00 97.81 181 ALA A C 1
ATOM 1344 O O . ALA A 1 181 ? -11.360 0.118 26.042 1.00 97.81 181 ALA A O 1
ATOM 1345 N N . GLY A 1 182 ? -10.943 -1.983 25.375 1.00 97.31 182 GLY A N 1
ATOM 1346 C CA . GLY A 1 182 ? -12.008 -2.639 26.137 1.00 97.31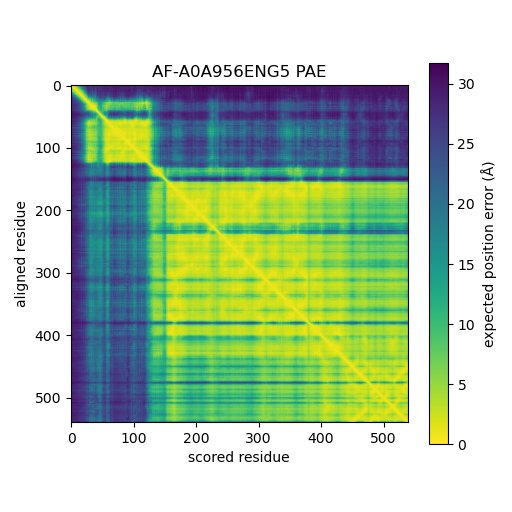 182 GLY A CA 1
ATOM 1347 C C . GLY A 1 182 ? -13.258 -2.995 25.331 1.00 97.31 182 GLY A C 1
ATOM 1348 O O . GLY A 1 182 ? -13.443 -2.559 24.198 1.00 97.31 182 GLY A O 1
ATOM 1349 N N . TYR A 1 183 ? -14.115 -3.809 25.952 1.00 97.56 183 TYR A N 1
ATOM 1350 C CA . TYR A 1 183 ? -15.443 -4.154 25.443 1.00 97.56 183 TYR A CA 1
ATOM 1351 C C . TYR A 1 183 ? -16.504 -3.259 26.078 1.00 97.56 183 TYR A C 1
ATOM 1353 O O . TYR A 1 183 ? -16.418 -2.938 27.274 1.00 97.56 183 TYR A O 1
ATOM 1361 N N . TYR A 1 184 ? -17.500 -2.911 25.274 1.00 98.12 184 TYR A N 1
ATOM 1362 C CA . TYR A 1 184 ? -18.604 -2.037 25.638 1.00 98.12 184 TYR A CA 1
ATOM 1363 C C . TYR A 1 184 ? -19.927 -2.663 25.207 1.00 98.12 184 TYR A C 1
ATOM 1365 O O . TYR A 1 184 ? -20.027 -3.241 24.121 1.00 98.12 184 TYR A O 1
ATOM 1373 N N . ASP A 1 185 ? -20.907 -2.582 26.102 1.00 97.81 185 ASP A N 1
ATOM 1374 C CA . ASP A 1 185 ? -22.295 -2.887 25.781 1.00 97.81 185 ASP A CA 1
ATOM 1375 C C . ASP A 1 185 ? -22.884 -1.707 24.979 1.00 97.81 185 ASP A C 1
ATOM 1377 O O . ASP A 1 185 ? -22.313 -0.612 24.934 1.00 97.81 185 ASP A O 1
ATOM 1381 N N . TRP A 1 186 ? -24.008 -1.938 24.312 1.00 97.88 186 TRP A N 1
ATOM 1382 C CA . TRP A 1 186 ? -24.745 -0.906 23.589 1.00 97.88 186 TRP A CA 1
ATOM 1383 C C . TRP A 1 186 ? -26.190 -0.855 24.083 1.00 97.88 186 TRP A C 1
ATOM 1385 O O . TRP A 1 186 ? -26.682 -1.795 24.713 1.00 97.88 186 TRP A O 1
ATOM 1395 N N . ILE A 1 187 ? -26.847 0.270 23.830 1.00 98.19 187 ILE A N 1
ATOM 1396 C CA . ILE A 1 187 ? -28.188 0.579 24.309 1.00 98.19 187 ILE A CA 1
ATOM 1397 C C . ILE A 1 187 ? -29.114 0.664 23.106 1.00 98.19 187 ILE A C 1
ATOM 1399 O O . ILE A 1 187 ? -28.952 1.537 22.256 1.00 98.19 187 ILE A O 1
ATOM 1403 N N . ASP A 1 188 ? -30.084 -0.243 23.081 1.00 97.81 188 ASP A N 1
ATOM 1404 C CA . ASP A 1 188 ? -31.199 -0.264 22.139 1.00 97.81 188 ASP A CA 1
ATOM 1405 C C . ASP A 1 188 ? -32.202 0.830 22.515 1.00 97.81 188 ASP A C 1
ATOM 1407 O O . ASP A 1 188 ? -33.073 0.646 23.369 1.00 97.81 188 ASP A O 1
ATOM 1411 N N . VAL A 1 189 ? -32.024 2.009 21.923 1.00 97.81 189 VAL A N 1
ATOM 1412 C CA . VAL A 1 189 ? -32.815 3.208 22.229 1.00 97.81 189 VAL A CA 1
ATOM 1413 C C . VAL A 1 189 ? -34.223 3.085 21.652 1.00 97.81 189 VAL A C 1
ATOM 1415 O O . VAL A 1 189 ? -35.168 3.672 22.188 1.00 97.81 189 VAL A O 1
ATOM 1418 N N . ASN A 1 190 ? -34.376 2.348 20.551 1.00 97.44 190 ASN A N 1
ATOM 1419 C CA . ASN A 1 190 ? -35.642 2.223 19.833 1.00 97.44 190 ASN A CA 1
ATOM 1420 C C . ASN A 1 190 ? -36.411 0.915 20.122 1.00 97.44 190 ASN A C 1
ATOM 1422 O O . ASN A 1 190 ? -37.530 0.753 19.624 1.00 97.44 190 ASN A O 1
ATOM 1426 N N . GLU A 1 191 ? -35.852 0.048 20.968 1.00 97.44 191 GLU A N 1
ATOM 1427 C CA . GLU A 1 191 ? -36.414 -1.214 21.460 1.00 97.44 191 GLU A CA 1
ATOM 1428 C C . GLU A 1 191 ? -36.731 -2.238 20.351 1.00 97.44 191 GLU A C 1
ATOM 1430 O O . GLU A 1 191 ? -37.713 -2.990 20.443 1.00 97.44 191 GLU A O 1
ATOM 1435 N N . ASN A 1 192 ? -35.937 -2.280 19.278 1.00 97.00 192 ASN A N 1
ATOM 1436 C CA . ASN A 1 192 ? -36.168 -3.201 18.159 1.00 97.00 192 ASN A CA 1
ATOM 1437 C C . ASN A 1 192 ? -35.332 -4.499 18.219 1.00 97.00 192 ASN A C 1
ATOM 1439 O O . ASN A 1 192 ? -35.564 -5.413 17.418 1.00 97.00 192 ASN A O 1
ATOM 1443 N N . GLY A 1 193 ? -34.406 -4.606 19.176 1.00 96.00 193 GLY A N 1
ATOM 1444 C CA . GLY A 1 193 ? -33.550 -5.764 19.421 1.00 96.00 193 GLY A CA 1
ATOM 1445 C C . GLY A 1 193 ? -32.328 -5.903 18.505 1.00 96.00 193 GLY A C 1
ATOM 1446 O O . GLY A 1 193 ? -31.660 -6.939 18.582 1.00 96.00 193 GLY A O 1
ATOM 1447 N N . THR A 1 194 ? -32.029 -4.916 17.658 1.00 95.88 194 THR A N 1
ATOM 1448 C CA . THR A 1 194 ? -30.866 -4.880 16.756 1.00 95.88 194 THR A CA 1
ATOM 1449 C C . THR A 1 194 ? -30.233 -3.495 16.752 1.00 95.88 194 THR A C 1
ATOM 1451 O O . THR A 1 194 ? -30.926 -2.493 16.780 1.00 95.88 194 THR A O 1
ATOM 1454 N N . PHE A 1 195 ? -28.912 -3.427 16.654 1.00 97.06 195 PHE A N 1
ATOM 1455 C CA . PHE A 1 195 ? -28.219 -2.147 16.628 1.00 97.06 195 PHE A CA 1
ATOM 1456 C C . PHE A 1 195 ? -28.517 -1.356 15.345 1.00 97.06 195 PHE A C 1
ATOM 1458 O O . PHE A 1 195 ? -28.134 -1.765 14.241 1.00 97.06 195 PHE A O 1
ATOM 1465 N N . ASP A 1 196 ? -29.129 -0.189 15.504 1.00 96.38 196 ASP A N 1
ATOM 1466 C CA . ASP A 1 196 ? -29.365 0.810 14.474 1.00 96.38 196 ASP A CA 1
ATOM 1467 C C . ASP A 1 196 ? -28.398 1.986 14.630 1.00 96.38 196 ASP A C 1
ATOM 1469 O O . ASP A 1 196 ? -28.550 2.876 15.473 1.00 96.38 196 ASP A O 1
ATOM 1473 N N . VAL A 1 197 ? -27.404 2.035 13.743 1.00 94.62 197 VAL A N 1
ATOM 1474 C CA . VAL A 1 197 ? -26.434 3.131 13.726 1.00 94.62 197 VAL A CA 1
ATOM 1475 C C . VAL A 1 197 ? -27.122 4.486 13.497 1.00 94.62 197 VAL A C 1
ATOM 1477 O O . VAL A 1 197 ? -27.999 4.633 12.642 1.00 94.62 197 VAL A O 1
ATOM 1480 N N . GLY A 1 198 ? -26.705 5.498 14.252 1.00 94.56 198 GLY A N 1
ATOM 1481 C CA . GLY A 1 198 ? -27.293 6.838 14.279 1.00 94.56 198 GLY A CA 1
ATOM 1482 C C . GLY A 1 198 ? -28.536 6.965 15.167 1.00 94.56 198 GLY A C 1
ATOM 1483 O O . GLY A 1 198 ? -29.076 8.068 15.270 1.00 94.56 198 GLY A O 1
ATOM 1484 N N . VAL A 1 199 ? -28.990 5.871 15.786 1.00 96.62 199 VAL A N 1
ATOM 1485 C CA . VAL A 1 199 ? -30.114 5.844 16.735 1.00 96.62 199 VAL A CA 1
ATOM 1486 C C . VAL A 1 199 ? -29.653 5.313 18.086 1.00 96.62 199 VAL A C 1
ATOM 1488 O O . VAL A 1 199 ? -29.883 5.967 19.102 1.00 96.62 199 VAL A O 1
ATOM 1491 N N . ASP A 1 200 ? -28.975 4.170 18.080 1.00 98.00 200 ASP A N 1
ATOM 1492 C CA . ASP A 1 200 ? -28.517 3.499 19.290 1.00 98.00 200 ASP A CA 1
ATOM 1493 C C . ASP A 1 200 ? -27.187 4.051 19.799 1.00 98.00 200 ASP A C 1
ATOM 1495 O O . ASP A 1 200 ? -26.438 4.724 19.079 1.00 98.00 200 ASP A O 1
ATOM 1499 N N . ALA A 1 201 ? -26.898 3.768 21.068 1.00 97.69 201 ALA A N 1
ATOM 1500 C CA . ALA A 1 201 ? -25.734 4.300 21.763 1.00 97.69 201 ALA A CA 1
ATOM 1501 C C . ALA A 1 201 ? -24.758 3.200 22.189 1.00 97.69 201 ALA A C 1
ATOM 1503 O O . ALA A 1 201 ? -25.172 2.102 22.556 1.00 97.69 201 ALA A O 1
ATOM 1504 N N . VAL A 1 202 ? -23.458 3.494 22.175 1.00 98.06 202 VAL A N 1
ATOM 1505 C CA . VAL A 1 202 ? -22.449 2.658 22.848 1.00 98.06 202 VAL A CA 1
ATOM 1506 C C . VAL A 1 202 ? -22.263 3.213 24.257 1.00 98.06 202 VAL A C 1
ATOM 1508 O O . VAL A 1 202 ? -21.839 4.356 24.389 1.00 98.06 202 VAL A O 1
ATOM 1511 N N . ASP A 1 203 ? -22.544 2.410 25.289 1.00 97.56 203 ASP A N 1
ATOM 1512 C CA . ASP A 1 203 ? -22.507 2.819 26.705 1.00 97.56 203 ASP A CA 1
ATOM 1513 C C . ASP A 1 203 ? -21.054 2.999 27.181 1.00 97.56 203 ASP A C 1
ATOM 1515 O O . ASP A 1 203 ? -20.438 2.122 27.805 1.00 97.56 203 ASP A O 1
ATOM 1519 N N . LEU A 1 204 ? -20.455 4.126 26.797 1.00 96.94 204 LEU A N 1
ATOM 1520 C CA . LEU A 1 204 ? -19.048 4.445 26.997 1.00 96.94 204 LEU A CA 1
ATOM 1521 C C . LEU A 1 204 ? -18.739 4.640 28.481 1.00 96.94 204 LEU A C 1
ATOM 1523 O O . LEU A 1 204 ? -17.671 4.226 28.954 1.00 96.94 204 LEU A O 1
ATOM 1527 N N . ASN A 1 205 ? -19.645 5.281 29.214 1.00 96.69 205 ASN A N 1
ATOM 1528 C CA . ASN A 1 205 ? -19.462 5.583 30.631 1.00 96.69 205 ASN A CA 1
ATOM 1529 C C . ASN A 1 205 ? -19.963 4.460 31.569 1.00 96.69 205 ASN A C 1
ATOM 1531 O O . ASN A 1 205 ? -19.615 4.468 32.757 1.00 96.69 205 ASN A O 1
ATOM 1535 N N . ARG A 1 206 ? -20.671 3.456 31.031 1.00 96.88 206 ARG A N 1
ATOM 1536 C CA . ARG A 1 206 ? -21.206 2.275 31.730 1.00 96.88 206 ARG A CA 1
ATOM 1537 C C . ARG A 1 206 ? -22.288 2.606 32.753 1.00 96.88 206 ARG A C 1
ATOM 1539 O O . ARG A 1 206 ? -22.336 1.983 33.824 1.00 96.88 206 ARG A O 1
ATOM 1546 N N . ASN A 1 207 ? -23.112 3.606 32.470 1.00 97.44 207 ASN A N 1
ATOM 1547 C CA . ASN A 1 207 ? -24.228 4.003 33.327 1.00 97.44 207 ASN A CA 1
ATOM 1548 C C . ASN A 1 207 ? -25.549 3.308 32.939 1.00 97.44 207 ASN A C 1
ATOM 1550 O O . ASN A 1 207 ? -26.489 3.344 33.737 1.00 97.44 207 ASN A O 1
ATOM 1554 N N . GLY A 1 208 ? -25.605 2.634 31.784 1.00 96.38 208 GLY A N 1
ATOM 1555 C CA . GLY A 1 208 ? -26.807 1.988 31.255 1.00 96.38 208 GLY A CA 1
ATOM 1556 C C . GLY A 1 208 ? -27.861 2.950 30.691 1.00 96.38 208 GLY A C 1
ATOM 1557 O O . GLY A 1 208 ? -29.011 2.541 30.524 1.00 96.38 208 GLY A O 1
ATOM 1558 N N . GLU A 1 209 ? -27.507 4.206 30.419 1.00 97.00 209 GLU A N 1
ATOM 1559 C CA . GLU A 1 209 ? -28.361 5.249 29.842 1.00 97.00 209 GLU A CA 1
ATOM 1560 C C . GLU A 1 209 ? -27.712 5.812 28.569 1.00 97.00 209 GLU A C 1
ATOM 1562 O O . GLU A 1 209 ? -26.508 6.004 28.519 1.00 97.00 209 GLU A O 1
ATOM 1567 N N . ALA A 1 210 ? -28.501 6.069 27.522 1.00 96.44 210 ALA A N 1
ATOM 1568 C CA . ALA A 1 210 ? -27.966 6.597 26.268 1.00 96.44 210 ALA A CA 1
ATOM 1569 C C . ALA A 1 210 ? -27.745 8.115 26.362 1.00 96.44 210 ALA A C 1
ATOM 1571 O O . ALA A 1 210 ? -28.710 8.889 26.309 1.00 96.44 210 ALA A O 1
ATOM 1572 N N . ASP A 1 211 ? -26.486 8.543 26.458 1.00 95.00 211 ASP A N 1
ATOM 1573 C CA . ASP A 1 211 ? -26.128 9.961 26.433 1.00 95.00 211 ASP A CA 1
ATOM 1574 C C . ASP A 1 211 ? -26.022 10.518 25.001 1.00 95.00 211 ASP A C 1
ATOM 1576 O O . ASP A 1 211 ? -25.756 9.812 24.028 1.00 95.00 211 ASP A O 1
ATOM 1580 N N . ALA A 1 212 ? -26.186 11.838 24.851 1.00 90.81 212 ALA A N 1
ATOM 1581 C CA . ALA A 1 212 ? -26.139 12.494 23.538 1.00 90.81 212 ALA A CA 1
ATOM 1582 C C . ALA A 1 212 ? -24.790 12.319 22.811 1.00 90.81 212 ALA A C 1
ATOM 1584 O O . ALA A 1 212 ? -24.763 12.286 21.585 1.00 90.81 212 ALA A O 1
ATOM 1585 N N . THR A 1 213 ? -23.691 12.192 23.560 1.00 92.69 213 THR A N 1
ATOM 1586 C CA . THR A 1 213 ? -22.333 11.950 23.038 1.00 92.69 213 THR A CA 1
ATOM 1587 C C . THR A 1 213 ? -22.025 10.466 22.838 1.00 92.69 213 THR A C 1
ATOM 1589 O O . THR A 1 213 ? -20.932 10.124 22.407 1.00 92.69 213 THR A O 1
ATOM 1592 N N . GLU A 1 214 ? -22.951 9.574 23.187 1.00 96.69 214 GLU A N 1
ATOM 1593 C CA . GLU A 1 214 ? -22.801 8.122 23.045 1.00 96.69 214 GLU A CA 1
ATOM 1594 C C . GLU A 1 214 ? -23.574 7.571 21.846 1.00 96.69 214 GLU A C 1
ATOM 1596 O O . GLU A 1 214 ? -23.432 6.393 21.514 1.00 96.69 214 GLU A O 1
ATOM 1601 N N . VAL A 1 215 ? -24.350 8.419 21.157 1.00 96.75 215 VAL A N 1
ATOM 1602 C CA . VAL A 1 215 ? -25.047 8.043 19.925 1.00 96.75 215 VAL A CA 1
ATOM 1603 C C . VAL A 1 215 ? -24.024 7.666 18.862 1.00 96.75 215 VAL A C 1
ATOM 1605 O O . VAL A 1 215 ? -23.213 8.475 18.406 1.00 96.75 215 VAL A O 1
ATOM 1608 N N . ALA A 1 216 ? -24.104 6.417 18.439 1.00 97.25 216 ALA A N 1
ATOM 1609 C CA . ALA A 1 216 ? -23.140 5.806 17.558 1.00 97.25 216 ALA A CA 1
ATOM 1610 C C . ALA A 1 216 ? -23.301 6.274 16.109 1.00 97.25 216 ALA A C 1
ATOM 1612 O O . ALA A 1 216 ? -24.362 6.102 15.514 1.00 97.25 216 ALA A O 1
ATOM 1613 N N . GLN A 1 217 ? -22.237 6.796 15.502 1.00 97.25 217 GLN A N 1
ATOM 1614 C CA . GLN A 1 217 ? -22.212 7.202 14.096 1.00 97.25 217 GLN A CA 1
ATOM 1615 C C . GLN A 1 217 ? -21.448 6.190 13.230 1.00 97.25 217 GLN A C 1
ATOM 1617 O O . GLN A 1 217 ? -20.463 5.599 13.683 1.00 97.25 217 GLN A O 1
ATOM 1622 N N . PRO A 1 218 ? -21.867 5.964 11.971 1.00 95.31 218 PRO A N 1
ATOM 1623 C CA . PRO A 1 218 ? -21.191 5.016 11.100 1.00 95.31 218 PRO A CA 1
ATOM 1624 C C . PRO A 1 218 ? -19.916 5.632 10.523 1.00 95.31 218 PRO A C 1
ATOM 1626 O O . PRO A 1 218 ? -19.960 6.687 9.891 1.00 95.31 218 PRO A O 1
ATOM 1629 N N . LEU A 1 219 ? -18.805 4.910 10.615 1.00 94.81 219 LEU A N 1
ATOM 1630 C CA . LEU A 1 219 ? -17.628 5.143 9.785 1.00 94.81 219 LEU A CA 1
ATOM 1631 C C . LEU A 1 219 ? -17.551 4.016 8.752 1.00 94.81 219 LEU A C 1
ATOM 1633 O O . LEU A 1 219 ? -17.129 2.898 9.050 1.00 94.81 219 LEU A O 1
ATOM 1637 N N . ARG A 1 220 ? -18.034 4.300 7.540 1.00 90.75 220 ARG A N 1
ATOM 1638 C CA . ARG A 1 220 ? -18.199 3.282 6.496 1.00 90.75 220 ARG A CA 1
ATOM 1639 C C . ARG A 1 220 ? -16.905 3.008 5.752 1.00 90.75 220 ARG A C 1
ATOM 1641 O O . ARG A 1 220 ? -16.203 3.933 5.346 1.00 90.75 220 ARG A O 1
ATOM 1648 N N . ALA A 1 221 ? -16.644 1.734 5.497 1.00 86.44 221 ALA A N 1
ATOM 1649 C CA . ALA A 1 221 ? -15.535 1.327 4.658 1.00 86.44 221 ALA A CA 1
ATOM 1650 C C . ALA A 1 221 ? -15.849 1.648 3.187 1.00 86.44 221 ALA A C 1
ATOM 1652 O O . ALA A 1 221 ? -16.682 1.001 2.549 1.00 86.44 221 ALA A O 1
ATOM 1653 N N . ALA A 1 222 ? -15.160 2.643 2.633 1.00 80.38 222 ALA A N 1
ATOM 1654 C CA . ALA A 1 222 ? -15.310 3.045 1.241 1.00 80.38 222 ALA A CA 1
ATOM 1655 C C . ALA A 1 222 ? -14.224 2.377 0.377 1.00 80.38 222 ALA A C 1
ATOM 1657 O O . ALA A 1 222 ? -13.042 2.697 0.511 1.00 80.38 222 ALA A O 1
ATOM 1658 N N . PRO A 1 223 ? -14.565 1.442 -0.526 1.00 76.25 223 PRO A N 1
ATOM 1659 C CA . PRO A 1 223 ? -13.584 0.883 -1.446 1.00 76.25 223 PRO A CA 1
ATOM 1660 C C . PRO A 1 223 ? -13.178 1.963 -2.451 1.00 76.25 223 PRO A C 1
ATOM 1662 O O . PRO A 1 223 ? -14.036 2.502 -3.139 1.00 76.25 223 PRO A O 1
ATOM 1665 N N . ILE A 1 224 ? -11.885 2.263 -2.579 1.00 75.12 224 ILE A N 1
ATOM 1666 C CA . ILE A 1 224 ? -11.378 3.317 -3.473 1.00 75.12 224 ILE A CA 1
ATOM 1667 C C . ILE A 1 224 ? -10.692 2.702 -4.697 1.00 75.12 224 ILE A C 1
ATOM 1669 O O . ILE A 1 224 ? -9.965 1.709 -4.614 1.00 75.12 224 ILE A O 1
ATOM 1673 N N . ASN A 1 225 ? -10.896 3.307 -5.866 1.00 71.38 225 ASN A N 1
ATOM 1674 C CA . ASN A 1 225 ? -10.091 3.038 -7.049 1.00 71.38 225 ASN A CA 1
ATOM 1675 C C . ASN A 1 225 ? -8.817 3.892 -7.008 1.00 71.38 225 ASN A C 1
ATOM 1677 O O . ASN A 1 225 ? -8.872 5.088 -7.286 1.00 71.38 225 ASN A O 1
ATOM 1681 N N . ILE A 1 226 ? -7.674 3.258 -6.738 1.00 68.94 226 ILE A N 1
ATOM 1682 C CA . ILE A 1 226 ? -6.374 3.933 -6.579 1.00 68.94 226 ILE A CA 1
ATOM 1683 C C . ILE A 1 226 ? -5.976 4.826 -7.765 1.00 68.94 226 ILE A C 1
ATOM 1685 O O . ILE A 1 226 ? -5.333 5.848 -7.578 1.00 68.94 226 ILE A O 1
ATOM 1689 N N . SER A 1 227 ? -6.390 4.484 -8.989 1.00 62.47 227 SER A N 1
ATOM 1690 C CA . SER A 1 227 ? -6.049 5.262 -10.187 1.00 62.47 227 SER A CA 1
ATOM 1691 C C . SER A 1 227 ? -6.908 6.510 -10.373 1.00 62.47 227 SER A C 1
ATOM 1693 O O . SER A 1 227 ? -6.525 7.395 -11.128 1.00 62.47 227 SER A O 1
ATOM 1695 N N . SER A 1 228 ? -8.090 6.559 -9.759 1.00 65.06 228 SER A N 1
ATOM 1696 C CA . SER A 1 228 ? -9.024 7.681 -9.921 1.00 65.06 228 SER A CA 1
ATOM 1697 C C . SER A 1 228 ? -9.336 8.417 -8.621 1.00 65.06 228 SER A C 1
ATOM 1699 O O . SER A 1 228 ? -10.014 9.436 -8.673 1.00 65.06 228 SER A O 1
ATOM 1701 N N . GLY A 1 229 ? -8.927 7.875 -7.470 1.00 66.75 229 GLY A N 1
ATOM 1702 C CA . GLY A 1 229 ? -9.276 8.370 -6.136 1.00 66.75 229 GLY A CA 1
ATOM 1703 C C . GLY A 1 229 ? -10.759 8.237 -5.767 1.00 66.75 229 GLY A C 1
ATOM 1704 O O . GLY A 1 229 ? -11.128 8.503 -4.632 1.00 66.75 229 GLY A O 1
ATOM 1705 N N . ASN A 1 230 ? -11.620 7.814 -6.698 1.00 70.44 230 ASN A N 1
ATOM 1706 C CA . ASN A 1 230 ? -13.060 7.720 -6.477 1.00 70.44 230 ASN A CA 1
ATOM 1707 C C . ASN A 1 230 ? -13.454 6.395 -5.828 1.00 70.44 230 ASN A C 1
ATOM 1709 O O . ASN A 1 230 ? -12.816 5.364 -6.065 1.00 70.44 230 ASN A O 1
ATOM 1713 N N . GLU A 1 231 ? -14.585 6.398 -5.128 1.00 71.88 231 GLU A N 1
ATOM 1714 C CA . GLU A 1 231 ? -15.207 5.173 -4.641 1.00 71.88 231 GLU A CA 1
ATOM 1715 C C . GLU A 1 231 ? -15.510 4.193 -5.788 1.00 71.88 231 GLU A C 1
ATOM 1717 O O . GLU A 1 231 ? -16.124 4.516 -6.813 1.00 71.88 231 GLU A O 1
ATOM 1722 N N . ALA A 1 232 ? -15.080 2.951 -5.607 1.00 68.06 232 ALA A N 1
ATOM 1723 C CA . ALA A 1 232 ? -15.406 1.815 -6.442 1.00 68.06 232 ALA A CA 1
ATOM 1724 C C . ALA A 1 232 ? -16.818 1.321 -6.083 1.00 68.06 232 ALA A C 1
ATOM 1726 O O . ALA A 1 232 ? -17.000 0.409 -5.277 1.00 68.06 232 ALA A O 1
ATOM 1727 N N . GLY A 1 233 ? -17.832 1.944 -6.688 1.00 61.94 233 GLY A N 1
ATOM 1728 C CA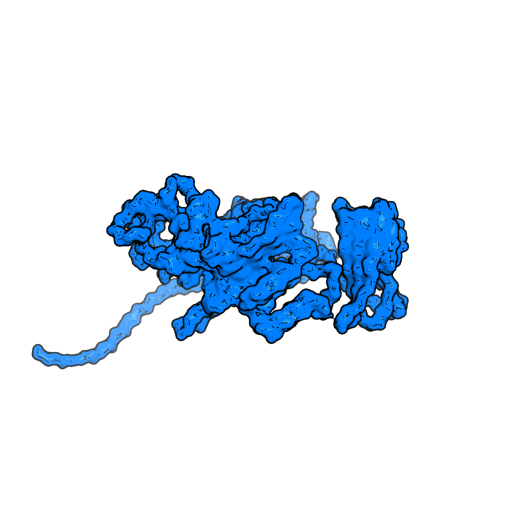 . GLY A 1 233 ? -19.234 1.596 -6.452 1.00 61.94 233 GLY A CA 1
ATOM 1729 C C . GLY A 1 233 ? -19.560 0.110 -6.683 1.00 61.94 233 GLY A C 1
ATOM 1730 O O . GLY A 1 233 ? -18.964 -0.556 -7.532 1.00 61.94 233 GLY A O 1
ATOM 1731 N N . GLY A 1 234 ? -20.551 -0.401 -5.943 1.00 58.53 234 GLY A N 1
ATOM 1732 C CA . GLY A 1 234 ? -21.088 -1.763 -6.094 1.00 58.53 234 GLY A CA 1
ATOM 1733 C C . GLY A 1 234 ? -20.333 -2.866 -5.340 1.00 58.53 234 GLY A C 1
ATOM 1734 O O . GLY A 1 234 ? -20.623 -4.043 -5.550 1.00 58.53 234 GLY A O 1
ATOM 1735 N N . VAL A 1 235 ? -19.369 -2.503 -4.490 1.00 60.34 235 VAL A N 1
ATOM 1736 C CA . VAL A 1 235 ? -18.575 -3.447 -3.684 1.00 60.34 235 VAL A CA 1
ATOM 1737 C C . VAL A 1 235 ? -19.032 -3.502 -2.218 1.00 60.34 235 VAL A C 1
ATOM 1739 O O . VAL A 1 235 ? -18.930 -4.558 -1.597 1.00 60.34 235 VAL A O 1
ATOM 1742 N N . HIS A 1 236 ? -19.572 -2.399 -1.693 1.00 66.50 236 HIS A N 1
ATOM 1743 C CA . HIS A 1 236 ? -20.127 -2.282 -0.341 1.00 66.50 236 HIS A CA 1
ATOM 1744 C C . HIS A 1 236 ? -21.664 -2.382 -0.383 1.00 66.50 236 HIS A C 1
ATOM 1746 O O . HIS A 1 236 ? -22.283 -1.958 -1.367 1.00 66.50 236 HIS A O 1
ATOM 1752 N N . ILE A 1 237 ? -22.276 -3.014 0.622 1.00 67.06 237 ILE A N 1
ATOM 1753 C CA . ILE A 1 237 ? -23.734 -3.186 0.689 1.00 67.06 237 ILE A CA 1
ATOM 1754 C C . ILE A 1 237 ? -24.419 -1.882 1.108 1.00 67.06 237 ILE A C 1
ATOM 1756 O O . ILE A 1 237 ? -23.867 -1.065 1.829 1.00 67.06 237 ILE A O 1
ATOM 1760 N N . ALA A 1 238 ? -25.652 -1.656 0.657 1.00 73.44 238 ALA A N 1
ATOM 1761 C CA . ALA A 1 238 ? -26.389 -0.479 1.099 1.00 73.44 238 ALA A CA 1
ATOM 1762 C C . ALA A 1 238 ? -26.720 -0.602 2.596 1.00 73.44 238 ALA A C 1
ATOM 1764 O O . ALA A 1 238 ? -27.515 -1.461 2.968 1.00 73.44 238 ALA A O 1
ATOM 1765 N N . GLY A 1 239 ? -26.148 0.269 3.427 1.00 84.75 239 GLY A N 1
ATOM 1766 C CA . GLY A 1 239 ? -26.401 0.289 4.869 1.00 84.75 239 GLY A CA 1
ATOM 1767 C C . GLY A 1 239 ? -25.112 0.250 5.678 1.00 84.75 239 GLY A C 1
ATOM 1768 O O . GLY A 1 239 ? -24.043 0.541 5.149 1.00 84.75 239 GLY A O 1
ATOM 1769 N N . PHE A 1 240 ? -25.251 -0.042 6.966 1.00 91.19 240 PHE A N 1
ATOM 1770 C CA . PHE A 1 240 ? -24.142 -0.382 7.850 1.00 91.19 240 PHE A CA 1
ATOM 1771 C C . PHE A 1 240 ? -23.888 -1.889 7.768 1.00 91.19 240 PHE A C 1
ATOM 1773 O O . PHE A 1 240 ? -24.837 -2.670 7.823 1.00 91.19 240 PHE A O 1
ATOM 1780 N N . ASP A 1 241 ? -22.629 -2.283 7.612 1.00 91.38 241 ASP A N 1
ATOM 1781 C CA . ASP A 1 241 ? -22.189 -3.676 7.555 1.00 91.38 241 ASP A CA 1
ATOM 1782 C C . ASP A 1 241 ? -21.188 -3.940 8.691 1.00 91.38 241 ASP A C 1
ATOM 1784 O O . ASP A 1 241 ? -20.022 -3.547 8.568 1.00 91.38 241 ASP A O 1
ATOM 1788 N N . PRO A 1 242 ? -21.575 -4.631 9.780 1.00 91.88 242 PRO A N 1
ATOM 1789 C CA . PRO A 1 242 ? -20.678 -4.857 10.916 1.00 91.88 242 PRO A CA 1
ATOM 1790 C C . PRO A 1 242 ? -19.419 -5.667 10.548 1.00 91.88 242 PRO A C 1
ATOM 1792 O O . PRO A 1 242 ? -18.394 -5.598 11.237 1.00 91.88 242 PRO A O 1
ATOM 1795 N N . SER A 1 243 ? -19.443 -6.396 9.426 1.00 87.94 243 SER A N 1
ATOM 1796 C CA . SER A 1 243 ? -18.304 -7.194 8.968 1.00 87.94 243 SER A CA 1
ATOM 1797 C C . SER A 1 243 ? -17.169 -6.357 8.361 1.00 87.94 243 SER A C 1
ATOM 1799 O O . SER A 1 243 ? -16.032 -6.846 8.301 1.00 87.94 243 SER A O 1
ATOM 1801 N N . VAL A 1 244 ? -17.440 -5.113 7.935 1.00 88.06 244 VAL A N 1
ATOM 1802 C CA . VAL A 1 244 ? -16.441 -4.213 7.318 1.00 88.06 244 VAL A CA 1
ATOM 1803 C C . VAL A 1 244 ? -16.422 -2.797 7.894 1.00 88.06 244 VAL A C 1
ATOM 1805 O O . VAL A 1 244 ? -15.336 -2.232 8.004 1.00 88.06 244 VAL A O 1
ATOM 1808 N N . ASP A 1 245 ? -17.553 -2.263 8.346 1.00 94.06 245 ASP A N 1
ATOM 1809 C CA . ASP A 1 245 ? -17.670 -0.895 8.857 1.00 94.06 245 ASP A CA 1
ATOM 1810 C C . ASP A 1 245 ? -17.197 -0.766 10.310 1.00 94.06 245 ASP A C 1
ATOM 1812 O O . ASP A 1 245 ? -16.997 -1.758 11.022 1.00 94.06 245 ASP A O 1
ATOM 1816 N N . TRP A 1 246 ? -17.024 0.485 10.730 1.00 96.94 246 TRP A N 1
ATOM 1817 C CA . TRP A 1 246 ? -16.714 0.891 12.095 1.00 96.94 246 TRP A CA 1
ATOM 1818 C C . TRP A 1 246 ? -17.787 1.835 12.623 1.00 96.94 246 TRP A C 1
ATOM 1820 O O . TRP A 1 246 ? -18.616 2.364 11.878 1.00 96.94 246 TRP A O 1
ATOM 1830 N N . VAL A 1 247 ? -17.740 2.069 13.927 1.00 97.75 247 VAL A N 1
ATOM 1831 C CA . VAL A 1 247 ? -18.602 3.028 14.612 1.00 97.75 247 VAL A CA 1
ATOM 1832 C C . VAL A 1 247 ? -17.735 4.006 15.381 1.00 97.75 247 VAL A C 1
ATOM 1834 O O . VAL A 1 247 ? -16.760 3.589 16.003 1.00 97.75 247 VAL A O 1
ATOM 1837 N N . TYR A 1 248 ? -18.084 5.286 15.361 1.00 98.38 248 TYR A N 1
ATOM 1838 C CA . TYR A 1 248 ? -17.453 6.292 16.207 1.00 98.38 248 TYR A CA 1
ATOM 1839 C C . TYR A 1 248 ? -18.496 7.074 17.006 1.00 98.38 248 TYR A C 1
ATOM 1841 O O . TYR A 1 248 ? -19.681 7.055 16.671 1.00 98.38 248 TYR A O 1
ATOM 1849 N N . LEU A 1 249 ? -18.052 7.724 18.078 1.00 98.12 249 LEU A N 1
ATOM 1850 C CA . LEU A 1 249 ? -18.875 8.626 18.877 1.00 98.12 249 LEU A CA 1
ATOM 1851 C C . LEU A 1 249 ? -18.511 10.066 18.530 1.00 98.12 249 LEU A C 1
ATOM 1853 O O . LEU A 1 249 ? -17.367 10.461 18.712 1.00 98.12 249 LEU A O 1
ATOM 1857 N N . ASP A 1 250 ? -19.481 10.806 18.003 1.00 95.69 250 ASP A N 1
ATOM 1858 C CA . ASP A 1 250 ? -19.341 12.203 17.586 1.00 95.69 250 ASP A CA 1
ATOM 1859 C C . ASP A 1 250 ? -19.501 13.113 18.814 1.00 95.69 250 ASP A C 1
ATOM 1861 O O . ASP A 1 250 ? -20.615 13.476 19.208 1.00 95.69 250 ASP A O 1
ATOM 1865 N N . GLU A 1 251 ? -18.388 13.413 19.484 1.00 92.50 251 GLU A N 1
ATOM 1866 C CA . GLU A 1 251 ? -18.390 14.121 20.769 1.00 92.50 251 GLU A CA 1
ATOM 1867 C C . GLU A 1 251 ? -18.722 15.609 20.595 1.00 92.50 251 GLU A C 1
ATOM 1869 O O . GLU A 1 251 ? -19.211 16.253 21.532 1.00 92.50 251 GLU A O 1
ATOM 1874 N N . ASN A 1 252 ? -18.470 16.167 19.407 1.00 93.19 252 ASN A N 1
ATOM 1875 C CA . ASN A 1 252 ? -18.666 17.586 19.114 1.00 93.19 252 ASN A CA 1
ATOM 1876 C C . ASN A 1 252 ? -19.936 17.884 18.277 1.00 93.19 252 ASN A C 1
ATOM 1878 O O . ASN A 1 252 ? -20.353 19.047 18.196 1.00 93.19 252 ASN A O 1
ATOM 1882 N N . GLY A 1 253 ? -20.577 16.858 17.710 1.00 92.94 253 GLY A N 1
ATOM 1883 C CA . GLY A 1 253 ? -21.813 16.937 16.933 1.00 92.94 253 GLY A CA 1
ATOM 1884 C C . GLY A 1 253 ? -21.643 17.394 15.477 1.00 92.94 253 GLY A C 1
ATOM 1885 O O . GLY A 1 253 ? -22.627 17.859 14.880 1.00 92.94 253 GLY A O 1
ATOM 1886 N N . ASP A 1 254 ? -20.434 17.339 14.912 1.00 93.94 254 ASP A N 1
ATOM 1887 C CA . ASP A 1 254 ? -20.131 17.807 13.551 1.00 93.94 254 ASP A CA 1
ATOM 1888 C C . ASP A 1 254 ? -20.360 16.751 12.454 1.00 93.94 254 ASP A C 1
ATOM 1890 O O . ASP A 1 254 ? -20.404 17.101 11.268 1.00 93.94 254 ASP A O 1
ATOM 1894 N N . LYS A 1 255 ? -20.647 15.504 12.848 1.00 91.38 255 LYS A N 1
ATOM 1895 C CA . LYS A 1 255 ? -20.892 14.337 11.986 1.00 91.38 255 LYS A CA 1
ATOM 1896 C C . LYS A 1 255 ? -19.678 13.872 11.189 1.00 91.38 255 LYS A C 1
ATOM 1898 O O . LYS A 1 255 ? -19.841 13.194 10.171 1.00 91.38 255 LYS A O 1
ATOM 1903 N N . GLU A 1 256 ? -18.479 14.168 11.664 1.00 93.88 256 GLU A N 1
ATOM 1904 C CA . GLU A 1 256 ? -17.221 13.659 11.136 1.00 93.88 256 GLU A CA 1
ATOM 1905 C C . GLU A 1 256 ? -16.371 13.114 12.279 1.00 93.88 256 GLU A C 1
ATOM 1907 O O . GLU A 1 256 ? -16.321 13.682 13.360 1.00 93.88 256 GLU A O 1
ATOM 1912 N N . ARG A 1 257 ? -15.648 12.012 12.052 1.00 95.94 257 ARG A N 1
ATOM 1913 C CA . ARG A 1 257 ? -14.732 11.523 13.085 1.00 95.94 257 ARG A CA 1
ATOM 1914 C C . ARG A 1 257 ? -13.523 12.448 13.192 1.00 95.94 257 ARG A C 1
ATOM 1916 O O . ARG A 1 257 ? -12.624 12.393 12.343 1.00 95.94 257 ARG A O 1
ATOM 1923 N N . ASN A 1 258 ? -13.430 13.213 14.269 1.00 97.44 258 ASN A N 1
ATOM 1924 C CA . ASN A 1 258 ? -12.257 14.032 14.544 1.00 97.44 258 ASN A CA 1
ATOM 1925 C C . ASN A 1 258 ? -11.085 13.183 15.078 1.00 97.44 258 ASN A C 1
ATOM 1927 O O . ASN A 1 258 ? -11.253 12.272 15.894 1.00 97.44 258 ASN A O 1
ATOM 1931 N N . HIS A 1 259 ? -9.868 13.481 14.617 1.00 97.38 259 HIS A N 1
ATOM 1932 C CA . HIS A 1 259 ? -8.654 12.760 15.003 1.00 97.38 259 HIS A CA 1
ATOM 1933 C C . HIS A 1 259 ? -7.379 13.588 14.779 1.00 97.38 259 HIS A C 1
ATOM 1935 O O . HIS A 1 259 ? -7.367 14.583 14.054 1.00 97.38 259 HIS A O 1
ATOM 1941 N N . GLY A 1 260 ? -6.289 13.144 15.402 1.00 97.00 260 GLY A N 1
ATOM 1942 C CA . GLY A 1 260 ? -4.953 13.715 15.299 1.00 97.00 260 GLY A CA 1
ATOM 1943 C C . GLY A 1 260 ? -4.752 15.001 16.100 1.00 97.00 260 GLY A C 1
ATOM 1944 O O . GLY A 1 260 ? -5.686 15.626 16.612 1.00 97.00 260 GLY A O 1
ATOM 1945 N N . ALA A 1 261 ? -3.492 15.428 16.171 1.00 96.19 261 ALA A N 1
ATOM 1946 C CA . ALA A 1 261 ? -3.094 16.608 16.937 1.00 96.19 261 ALA A CA 1
ATOM 1947 C C . ALA A 1 261 ? -3.734 17.910 16.437 1.00 96.19 261 ALA A C 1
ATOM 1949 O O . ALA A 1 261 ? -3.989 18.817 17.229 1.00 96.19 261 ALA A O 1
ATOM 1950 N N . ALA A 1 262 ? -4.044 18.002 15.139 1.00 94.12 262 ALA A N 1
ATOM 1951 C CA . ALA A 1 262 ? -4.728 19.160 14.562 1.00 94.12 262 ALA A CA 1
ATOM 1952 C C . ALA A 1 262 ? -6.155 19.344 15.111 1.00 94.12 262 ALA A C 1
ATOM 1954 O O . ALA A 1 262 ? -6.613 20.480 15.228 1.00 94.12 262 ALA A O 1
ATOM 1955 N N . ALA A 1 263 ? -6.823 18.250 15.490 1.00 95.81 263 ALA A N 1
ATOM 1956 C CA . ALA A 1 263 ? -8.125 18.268 16.154 1.00 95.81 263 ALA A CA 1
ATOM 1957 C C . ALA A 1 263 ? -8.018 18.289 17.695 1.00 95.81 263 ALA A C 1
ATOM 1959 O O . ALA A 1 263 ? -9.029 18.248 18.386 1.00 95.81 263 ALA A O 1
ATOM 1960 N N . GLY A 1 264 ? -6.803 18.395 18.248 1.00 96.19 264 GLY A N 1
ATOM 1961 C CA . GLY A 1 264 ? -6.564 18.504 19.689 1.00 96.19 264 GLY A CA 1
ATOM 1962 C C . GLY A 1 264 ? -6.352 17.178 20.422 1.00 96.19 264 GLY A C 1
ATOM 1963 O O . GLY A 1 264 ? -6.274 17.187 21.650 1.00 96.19 264 GLY A O 1
ATOM 1964 N N . PHE A 1 265 ? -6.219 16.057 19.708 1.00 97.44 265 PHE A N 1
ATOM 1965 C CA . PHE A 1 265 ? -5.955 14.750 20.315 1.00 97.44 265 PHE A CA 1
ATOM 1966 C C . PHE A 1 265 ? -4.456 14.463 20.419 1.00 97.44 265 PHE A C 1
ATOM 1968 O O . PHE A 1 265 ? -3.691 14.740 19.498 1.00 97.44 265 PHE A O 1
ATOM 1975 N N . ALA A 1 266 ? -4.036 13.895 21.546 1.00 95.38 266 ALA A N 1
ATOM 1976 C CA . ALA A 1 266 ? -2.643 13.566 21.831 1.00 95.38 266 ALA A CA 1
ATOM 1977 C C . ALA A 1 266 ? -2.385 12.048 21.777 1.00 95.38 266 ALA A C 1
ATOM 1979 O O . ALA A 1 266 ? -3.296 11.249 21.559 1.00 95.38 266 ALA A O 1
ATOM 1980 N N . GLU A 1 267 ? -1.129 11.651 21.997 1.00 95.69 267 GLU A N 1
ATOM 1981 C CA . GLU A 1 267 ? -0.670 10.252 21.977 1.00 95.69 267 GLU A CA 1
ATOM 1982 C C . GLU A 1 267 ? -1.362 9.329 22.985 1.00 95.69 267 GLU A C 1
ATOM 1984 O O . GLU A 1 267 ? -1.403 8.116 22.785 1.00 95.69 267 GLU A O 1
ATOM 1989 N N . ASP A 1 268 ? -1.842 9.880 24.097 1.00 96.00 268 ASP A N 1
ATOM 1990 C CA . ASP A 1 268 ? -2.486 9.132 25.175 1.00 96.00 268 ASP A CA 1
ATOM 1991 C C . ASP A 1 268 ? -3.993 8.943 24.956 1.00 96.00 268 ASP A C 1
ATOM 1993 O O . ASP A 1 268 ? -4.636 8.208 25.711 1.00 96.00 268 ASP A O 1
ATOM 1997 N N . VAL A 1 269 ? -4.556 9.547 23.905 1.00 97.94 269 VAL A N 1
ATOM 1998 C CA . VAL A 1 269 ? -5.951 9.346 23.515 1.00 97.94 269 VAL A CA 1
ATOM 1999 C C . VAL A 1 269 ? -6.072 8.062 22.679 1.00 97.94 269 VAL A C 1
ATOM 2001 O O . VAL A 1 269 ? -5.424 7.953 21.633 1.00 97.94 269 VAL A O 1
ATOM 2004 N N . PRO A 1 270 ? -6.922 7.091 23.081 1.00 98.00 270 PRO A N 1
ATOM 2005 C CA . PRO A 1 270 ? -7.209 5.896 22.289 1.00 98.00 270 PRO A CA 1
ATOM 2006 C C . PRO A 1 270 ? -7.561 6.231 20.836 1.00 98.00 270 PRO A C 1
ATOM 2008 O O . PRO A 1 270 ? -8.374 7.115 20.579 1.00 98.00 270 PRO A O 1
ATOM 2011 N N . ALA A 1 271 ? -6.947 5.523 19.888 1.00 98.00 271 ALA A N 1
ATOM 2012 C CA . ALA A 1 271 ? -7.116 5.739 18.453 1.00 98.00 271 ALA A CA 1
ATOM 2013 C C . ALA A 1 271 ? -6.813 7.170 17.946 1.00 98.00 271 ALA A C 1
ATOM 2015 O O . ALA A 1 271 ? -7.250 7.540 16.851 1.00 98.00 271 ALA A O 1
ATOM 2016 N N . PHE A 1 272 ? -6.072 7.965 18.729 1.00 98.31 272 PHE A N 1
ATOM 2017 C CA . PHE A 1 272 ? -5.706 9.358 18.447 1.00 98.31 272 PHE A CA 1
ATOM 2018 C C . PHE A 1 272 ? -6.894 10.249 18.071 1.00 98.31 272 PHE A C 1
ATOM 2020 O O . PHE A 1 272 ? -6.756 11.135 17.232 1.00 98.31 272 PHE A O 1
ATOM 2027 N N . GLY A 1 273 ? -8.076 10.012 18.631 1.00 97.81 273 GLY A N 1
ATOM 2028 C CA . GLY A 1 273 ? -9.265 10.739 18.214 1.00 97.81 273 GLY A CA 1
ATOM 2029 C C . GLY A 1 273 ? -10.480 10.426 19.055 1.00 97.81 273 GLY A C 1
ATOM 2030 O O . GLY A 1 273 ? -10.382 9.835 20.132 1.00 97.81 273 GLY A O 1
ATOM 2031 N N . GLU A 1 274 ? -11.630 10.782 18.505 1.00 98.19 274 GLU A N 1
ATOM 2032 C CA . GLU A 1 274 ? -12.914 10.390 19.062 1.00 98.19 274 GLU A CA 1
ATOM 2033 C C . GLU A 1 274 ? -13.023 8.862 19.214 1.00 98.19 274 GLU A C 1
ATOM 2035 O O . GLU A 1 274 ? -12.422 8.112 18.419 1.00 98.19 274 GLU A O 1
ATOM 2040 N N . PRO A 1 275 ? -13.786 8.384 20.222 1.00 98.38 275 PRO A N 1
ATOM 2041 C CA . PRO A 1 275 ? -13.970 6.963 20.476 1.00 98.38 275 PRO A CA 1
ATOM 2042 C C . PRO A 1 275 ? -14.386 6.213 19.209 1.00 98.38 275 PRO A C 1
ATOM 2044 O O . PRO A 1 275 ? -15.366 6.560 18.559 1.00 98.38 275 PRO A O 1
ATOM 2047 N N . LEU A 1 276 ? -13.630 5.170 18.871 1.00 98.50 276 LEU A N 1
ATOM 2048 C CA . LEU A 1 276 ? -13.781 4.389 17.647 1.00 98.50 276 LEU A CA 1
ATOM 2049 C C . LEU A 1 276 ? -13.888 2.904 17.999 1.00 98.50 276 LEU A C 1
ATOM 2051 O O . LEU A 1 276 ? -13.158 2.413 18.863 1.00 98.50 276 LEU A O 1
ATOM 2055 N N . PHE A 1 277 ? -14.780 2.186 17.325 1.00 98.44 277 PHE A N 1
ATOM 2056 C CA . PHE A 1 277 ? -15.171 0.829 17.683 1.00 98.44 277 PHE A CA 1
ATOM 2057 C C . PHE A 1 277 ? -15.286 -0.090 16.473 1.00 98.44 277 PHE A C 1
ATOM 2059 O O . PHE A 1 277 ? -15.649 0.322 15.368 1.00 98.44 277 PHE A O 1
ATOM 2066 N N . VAL A 1 278 ? -15.030 -1.369 16.730 1.00 96.75 278 VAL A N 1
ATOM 2067 C CA . VAL A 1 278 ? -15.341 -2.482 15.836 1.00 96.75 278 VAL A CA 1
ATOM 2068 C C . VAL A 1 278 ? -16.503 -3.273 16.448 1.00 96.75 278 VAL A C 1
ATOM 2070 O O . VAL A 1 278 ? -16.401 -3.664 17.614 1.00 96.75 278 VAL A O 1
ATOM 2073 N N . PRO A 1 279 ? -17.586 -3.532 15.701 1.00 95.31 279 PRO A N 1
ATOM 2074 C CA . PRO A 1 279 ? -18.653 -4.416 16.160 1.00 95.31 279 PRO A CA 1
ATOM 2075 C C . PRO A 1 279 ? -18.170 -5.870 16.276 1.00 95.31 279 PRO A C 1
ATOM 2077 O O . PRO A 1 279 ? -17.466 -6.364 15.392 1.00 95.31 279 PRO A O 1
ATOM 2080 N N . ASP A 1 280 ? -18.571 -6.562 17.341 1.00 94.12 280 ASP A N 1
ATOM 2081 C CA . ASP A 1 280 ? -18.311 -7.988 17.562 1.00 94.12 280 ASP A CA 1
ATOM 2082 C C . ASP A 1 280 ? -19.597 -8.799 17.349 1.00 94.12 280 ASP A C 1
ATOM 2084 O O . ASP A 1 280 ? -20.271 -9.197 18.299 1.00 94.12 280 ASP A O 1
ATOM 2088 N N . ASP A 1 281 ? -19.947 -9.006 16.077 1.00 91.50 281 ASP A N 1
ATOM 2089 C CA . ASP A 1 281 ? -20.986 -9.949 15.636 1.00 91.50 281 ASP A CA 1
ATOM 2090 C C . ASP A 1 281 ? -20.482 -11.377 15.917 1.00 91.50 281 ASP A C 1
ATOM 2092 O O . ASP A 1 281 ? -19.841 -12.001 15.074 1.00 91.50 281 ASP A O 1
ATOM 2096 N N . VAL A 1 282 ? -20.651 -11.894 17.134 1.00 89.12 282 VAL A N 1
ATOM 2097 C CA . VAL A 1 282 ? -20.068 -13.195 17.517 1.00 89.12 282 VAL A CA 1
ATOM 2098 C C . VAL A 1 282 ? -20.775 -14.374 16.850 1.00 89.12 282 VAL A C 1
ATOM 2100 O O . VAL A 1 282 ? -20.213 -15.475 16.798 1.00 89.12 282 VAL A O 1
ATOM 2103 N N . ASN A 1 283 ? -22.008 -14.172 16.381 1.00 87.69 283 ASN A N 1
ATOM 2104 C CA . ASN A 1 283 ? -22.841 -15.224 15.808 1.00 87.69 283 ASN A CA 1
ATOM 2105 C C . ASN A 1 283 ? -22.779 -15.280 14.260 1.00 87.69 283 ASN A C 1
ATOM 2107 O O . ASN A 1 283 ? -23.194 -16.289 13.676 1.00 87.69 283 ASN A O 1
ATOM 2111 N N . SER A 1 284 ? -22.190 -14.262 13.625 1.00 87.44 284 SER A N 1
ATOM 2112 C CA . SER A 1 284 ? -22.007 -14.110 12.176 1.00 87.44 284 SER A CA 1
ATOM 2113 C C . SER A 1 284 ? -23.309 -14.010 11.370 1.00 87.44 284 SER A C 1
ATOM 2115 O O . SER A 1 284 ? -23.354 -14.480 10.225 1.00 87.44 284 SER A O 1
ATOM 2117 N N . ASP A 1 285 ? -24.375 -13.445 11.938 1.00 89.12 285 ASP A N 1
ATOM 2118 C CA . ASP A 1 285 ? -25.665 -13.263 11.257 1.00 89.12 285 ASP A CA 1
ATOM 2119 C C . ASP A 1 285 ? -25.764 -11.951 10.461 1.00 89.12 285 ASP A C 1
ATOM 2121 O O . ASP A 1 285 ? -26.710 -11.779 9.682 1.00 89.12 285 ASP A O 1
ATOM 2125 N N . GLY A 1 286 ? -24.749 -11.084 10.560 1.00 88.56 286 GLY A N 1
ATOM 2126 C CA . GLY A 1 286 ? -24.673 -9.815 9.838 1.00 88.56 286 GLY A CA 1
ATOM 2127 C C . GLY A 1 286 ? -25.440 -8.673 10.505 1.00 88.56 286 GLY A C 1
ATOM 2128 O O . GLY A 1 286 ? -25.589 -7.614 9.892 1.00 88.56 286 GLY A O 1
ATOM 2129 N N . SER A 1 287 ? -25.918 -8.871 11.731 1.00 92.19 287 SER A N 1
ATOM 2130 C CA . SER A 1 287 ? -26.491 -7.845 12.602 1.00 92.19 287 SER A CA 1
ATOM 2131 C C . SER A 1 287 ? -25.748 -7.805 13.941 1.00 92.19 287 SER A C 1
ATOM 2133 O O . SER A 1 287 ? -24.864 -8.618 14.187 1.00 92.19 287 SER A O 1
ATOM 2135 N N . ILE A 1 288 ? -26.051 -6.809 14.778 1.00 95.81 288 ILE A N 1
ATOM 2136 C CA . ILE A 1 288 ? -25.540 -6.745 16.151 1.00 95.81 288 ILE A CA 1
ATOM 2137 C C . ILE A 1 288 ? -26.743 -6.822 17.083 1.00 95.81 288 ILE A C 1
ATOM 2139 O O . ILE A 1 288 ? -27.518 -5.872 17.196 1.00 95.81 288 ILE A O 1
ATOM 2143 N N . GLY A 1 289 ? -26.926 -7.979 17.709 1.00 95.19 289 GLY A N 1
ATOM 2144 C CA . GLY A 1 289 ? -27.995 -8.246 18.661 1.00 95.19 289 GLY A CA 1
ATOM 2145 C C . GLY A 1 289 ? -27.653 -7.807 20.088 1.00 95.19 289 GLY A C 1
ATOM 2146 O O . GLY A 1 289 ? -26.518 -7.473 20.424 1.00 95.19 289 GLY A O 1
ATOM 2147 N N . LEU A 1 290 ? -28.648 -7.861 20.978 1.00 92.94 290 LEU A N 1
ATOM 2148 C CA . LEU A 1 290 ? -28.532 -7.407 22.378 1.00 92.94 290 LEU A CA 1
ATOM 2149 C C . LEU A 1 290 ? -27.449 -8.123 23.212 1.00 92.94 290 LEU A C 1
ATOM 2151 O O . LEU A 1 290 ? -27.084 -7.653 24.284 1.00 92.94 290 LEU A O 1
ATOM 2155 N N . ALA A 1 291 ? -26.983 -9.296 22.776 1.00 91.94 291 ALA A N 1
ATOM 2156 C CA . ALA A 1 291 ? -25.929 -10.053 23.460 1.00 91.94 291 ALA A CA 1
ATOM 2157 C C . ALA A 1 291 ? -24.517 -9.755 22.920 1.00 91.94 291 ALA A C 1
ATOM 2159 O O . ALA A 1 291 ? -23.534 -10.247 23.478 1.00 91.94 291 ALA A O 1
ATOM 2160 N N . GLU A 1 292 ? -24.427 -8.997 21.831 1.00 95.94 292 GLU A N 1
ATOM 2161 C CA . GLU A 1 292 ? -23.190 -8.643 21.141 1.00 95.94 292 GLU A CA 1
ATOM 2162 C C . GLU A 1 292 ? -22.685 -7.277 21.588 1.00 95.94 292 GLU A C 1
ATOM 2164 O O . GLU A 1 292 ? -23.390 -6.501 22.235 1.00 95.94 292 GLU A O 1
ATOM 2169 N N . ARG A 1 293 ? -21.406 -7.020 21.324 1.00 96.81 293 ARG A N 1
ATOM 2170 C CA . ARG A 1 293 ? -20.662 -5.924 21.945 1.00 96.81 293 ARG A CA 1
ATOM 2171 C C . ARG A 1 293 ? -19.825 -5.175 20.933 1.00 96.81 293 ARG A C 1
ATOM 2173 O O . ARG A 1 293 ? -19.606 -5.626 19.814 1.00 96.81 293 ARG A O 1
ATOM 2180 N N . PHE A 1 294 ? -19.301 -4.044 21.379 1.00 97.81 294 PHE A N 1
ATOM 2181 C CA . PHE A 1 294 ? -18.341 -3.253 20.631 1.00 97.81 294 PHE A CA 1
ATOM 2182 C C . PHE A 1 294 ? -16.963 -3.351 21.274 1.00 97.81 294 PHE A C 1
ATOM 2184 O O . PHE A 1 294 ? -16.809 -3.224 22.492 1.00 97.81 294 PHE A O 1
ATOM 2191 N N . VAL A 1 295 ? -15.946 -3.557 20.442 1.00 97.94 295 VAL A N 1
ATOM 2192 C CA . VAL A 1 295 ? -14.540 -3.507 20.840 1.00 97.94 295 VAL A CA 1
ATOM 2193 C C . VAL A 1 295 ? -14.011 -2.117 20.541 1.00 97.94 295 VAL A C 1
ATOM 2195 O O . VAL A 1 295 ? -13.973 -1.705 19.381 1.00 97.94 295 VAL A O 1
ATOM 2198 N N . ARG A 1 296 ? -13.581 -1.390 21.573 1.00 98.44 296 ARG A N 1
ATOM 2199 C CA . ARG A 1 296 ? -12.982 -0.068 21.396 1.00 98.44 296 ARG A CA 1
ATOM 2200 C C . ARG A 1 296 ? -11.559 -0.196 20.869 1.00 98.44 296 ARG A C 1
ATOM 2202 O O . ARG A 1 296 ? -10.748 -0.963 21.397 1.00 98.44 296 ARG A O 1
ATOM 2209 N N . LEU A 1 297 ? -11.260 0.590 19.844 1.00 98.62 297 LEU A N 1
ATOM 2210 C CA . LEU A 1 297 ? -9.926 0.727 19.286 1.00 98.62 297 LEU A CA 1
ATOM 2211 C C . LEU A 1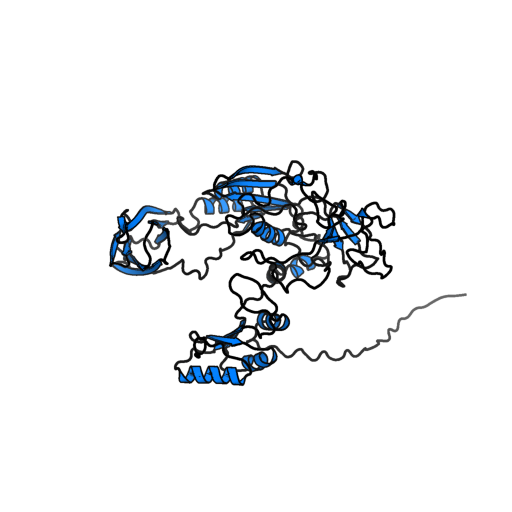 297 ? -9.070 1.648 20.161 1.00 98.62 297 LEU A C 1
ATOM 2213 O O . LEU A 1 297 ? -9.533 2.686 20.635 1.00 98.62 297 LEU A O 1
ATOM 2217 N N . GLY A 1 298 ? -7.827 1.235 20.398 1.00 98.25 298 GLY A N 1
ATOM 2218 C CA . GLY A 1 298 ? -6.915 1.879 21.334 1.00 98.25 298 GLY A CA 1
ATOM 2219 C C . GLY A 1 298 ? -5.538 2.106 20.744 1.00 98.25 298 GLY A C 1
ATOM 2220 O O . GLY A 1 298 ? -5.297 3.108 20.072 1.00 98.25 298 GLY A O 1
ATOM 2221 N N . THR A 1 299 ? -4.615 1.197 21.034 1.00 98.25 299 THR A N 1
ATOM 2222 C CA . THR A 1 299 ? -3.193 1.381 20.733 1.00 98.25 299 THR A CA 1
ATOM 2223 C C . THR A 1 299 ? -2.931 1.351 19.228 1.00 98.25 299 THR A C 1
ATOM 2225 O O . THR A 1 299 ? -3.300 0.386 18.554 1.00 98.25 299 THR A O 1
ATOM 2228 N N . SER A 1 300 ? -2.222 2.358 18.702 1.00 98.31 300 SER A N 1
ATOM 2229 C CA . SER A 1 300 ? -1.743 2.342 17.312 1.00 98.31 300 SER A CA 1
ATOM 2230 C C . SER A 1 300 ? -0.812 1.155 17.063 1.00 98.31 300 SER A C 1
ATOM 2232 O O . SER A 1 300 ? 0.062 0.848 17.876 1.00 98.31 300 SER A O 1
ATOM 2234 N N . LYS A 1 301 ? -0.971 0.481 15.927 1.00 98.56 301 LYS A N 1
ATOM 2235 C CA . LYS A 1 301 ? -0.083 -0.592 15.466 1.00 98.56 301 LYS A CA 1
ATOM 2236 C C . LYS A 1 301 ? 1.229 -0.054 14.927 1.00 98.56 301 LYS A C 1
ATOM 2238 O O . LYS A 1 301 ? 2.223 -0.768 14.986 1.00 98.56 301 LYS A O 1
ATOM 2243 N N . PHE A 1 302 ? 1.274 1.199 14.475 1.00 98.56 302 PHE A N 1
ATOM 2244 C CA . PHE A 1 302 ? 2.536 1.842 14.131 1.00 98.56 302 PHE A CA 1
ATOM 2245 C C . PHE A 1 302 ? 3.372 2.000 15.388 1.00 98.56 302 PHE A C 1
ATOM 2247 O O . PHE A 1 302 ? 2.973 2.658 16.343 1.00 98.56 302 PHE A O 1
ATOM 2254 N N . ARG A 1 303 ? 4.532 1.356 15.398 1.00 98.19 303 ARG A N 1
ATOM 2255 C CA . ARG A 1 303 ? 5.583 1.582 16.383 1.00 98.19 303 ARG A CA 1
ATOM 2256 C C . ARG A 1 303 ? 6.381 2.818 15.986 1.00 98.19 303 ARG A C 1
ATOM 2258 O O . ARG A 1 303 ? 6.609 3.687 16.824 1.00 98.19 303 ARG A O 1
ATOM 2265 N N . LYS A 1 304 ? 6.786 2.887 14.712 1.00 98.50 304 LYS A N 1
ATOM 2266 C CA . LYS A 1 304 ? 7.533 4.005 14.124 1.00 98.50 304 LYS A CA 1
ATOM 2267 C C . LYS A 1 304 ? 7.167 4.227 12.660 1.00 98.50 304 LYS A C 1
ATOM 2269 O O . LYS A 1 304 ? 6.904 3.267 11.939 1.00 98.50 304 LYS A O 1
ATOM 2274 N N . LEU A 1 305 ? 7.239 5.478 12.224 1.00 98.06 305 LEU A N 1
ATOM 2275 C CA . LEU A 1 305 ? 7.108 5.889 10.830 1.00 98.06 305 LEU A CA 1
ATOM 2276 C C . LEU A 1 305 ? 8.241 6.861 10.504 1.00 98.06 305 LEU A C 1
ATOM 2278 O O . LEU A 1 305 ? 8.347 7.911 11.127 1.00 98.06 305 LEU A O 1
ATOM 2282 N N . TYR A 1 306 ? 9.092 6.528 9.538 1.00 95.62 306 TYR A N 1
ATOM 2283 C CA . TYR A 1 306 ? 10.111 7.437 9.025 1.00 95.62 306 TYR A CA 1
ATOM 2284 C C . TYR A 1 306 ? 9.638 8.087 7.734 1.00 95.62 306 TYR A C 1
ATOM 2286 O O . TYR A 1 306 ? 9.378 7.385 6.763 1.00 95.62 306 TYR A O 1
ATOM 2294 N N . ALA A 1 307 ? 9.560 9.414 7.702 1.00 92.38 307 ALA A N 1
ATOM 2295 C CA . ALA A 1 307 ? 9.240 10.172 6.503 1.00 92.38 307 ALA A CA 1
ATOM 2296 C C . ALA A 1 307 ? 10.442 11.033 6.099 1.00 92.38 307 ALA A C 1
ATOM 2298 O O . ALA A 1 307 ? 10.824 11.965 6.811 1.00 92.38 307 ALA A O 1
ATOM 2299 N N . LYS A 1 308 ? 11.025 10.739 4.932 1.00 86.44 308 LYS A N 1
ATOM 2300 C CA . LYS A 1 308 ? 12.101 11.528 4.323 1.00 86.44 308 LYS A CA 1
ATOM 2301 C C . LYS A 1 308 ? 11.710 11.989 2.924 1.00 86.44 308 LYS A C 1
ATOM 2303 O O . LYS A 1 308 ? 11.799 11.237 1.957 1.00 86.44 308 LYS A O 1
ATOM 2308 N N . VAL A 1 309 ? 11.324 13.248 2.797 1.00 85.19 309 VAL A N 1
ATOM 2309 C CA . VAL A 1 309 ? 10.912 13.858 1.532 1.00 85.19 309 VAL A CA 1
ATOM 2310 C C . VAL A 1 309 ? 11.834 15.020 1.199 1.00 85.19 309 VAL A C 1
ATOM 2312 O O . VAL A 1 309 ? 11.971 15.968 1.968 1.00 85.19 309 VAL A O 1
ATOM 2315 N N . ASN A 1 310 ? 12.435 14.961 0.016 1.00 80.62 310 ASN A N 1
ATOM 2316 C CA . ASN A 1 310 ? 13.110 16.087 -0.614 1.00 80.62 310 ASN A CA 1
ATOM 2317 C C . ASN A 1 310 ? 12.628 16.181 -2.066 1.00 80.62 310 ASN A C 1
ATOM 2319 O O . ASN A 1 310 ? 13.213 15.581 -2.971 1.00 80.62 310 ASN A O 1
ATOM 2323 N N . TYR A 1 311 ? 11.519 16.891 -2.276 1.00 80.12 311 TYR A N 1
ATOM 2324 C CA . TYR A 1 311 ? 10.847 16.956 -3.573 1.00 80.12 311 TYR A CA 1
ATOM 2325 C C . TYR A 1 311 ? 10.098 18.276 -3.762 1.00 80.12 311 TYR A C 1
ATOM 2327 O O . TYR A 1 311 ? 9.371 18.703 -2.876 1.00 80.12 311 TYR A O 1
ATOM 2335 N N . GLN A 1 312 ? 10.277 18.930 -4.917 1.00 81.75 312 GLN A N 1
ATOM 2336 C CA . GLN A 1 312 ? 9.554 20.152 -5.323 1.00 81.75 312 GLN A CA 1
ATOM 2337 C C . GLN A 1 312 ? 9.406 21.235 -4.228 1.00 81.75 312 GLN A C 1
ATOM 2339 O O . GLN A 1 312 ? 8.376 21.890 -4.111 1.00 81.75 312 GLN A O 1
ATOM 2344 N N . GLY A 1 313 ? 10.455 21.459 -3.432 1.00 83.25 313 GLY A N 1
ATOM 2345 C CA . GLY A 1 313 ? 10.451 22.468 -2.363 1.00 83.25 313 GLY A CA 1
ATOM 2346 C C . GLY A 1 313 ? 9.902 21.982 -1.017 1.00 83.25 313 GLY A C 1
ATOM 2347 O O . GLY A 1 313 ? 10.060 22.690 -0.026 1.00 83.25 313 GLY A O 1
ATOM 2348 N N . VAL A 1 314 ? 9.355 20.768 -0.947 1.00 86.06 314 VAL A N 1
ATOM 2349 C CA . VAL A 1 314 ? 9.049 20.074 0.309 1.00 86.06 314 VAL A CA 1
ATOM 2350 C C . VAL A 1 314 ? 10.339 19.467 0.863 1.00 86.06 314 VAL A C 1
ATOM 2352 O O . VAL A 1 314 ? 11.034 18.721 0.169 1.00 86.06 314 VAL A O 1
ATOM 2355 N N . GLN A 1 315 ? 10.666 19.814 2.110 1.00 89.12 315 GLN A N 1
ATOM 2356 C CA . GLN A 1 315 ? 11.753 19.226 2.896 1.00 89.12 315 GLN A CA 1
ATOM 2357 C C . GLN A 1 315 ? 11.150 18.646 4.173 1.00 89.12 315 GLN A C 1
ATOM 2359 O O . GLN A 1 315 ? 10.601 19.386 4.989 1.00 89.12 315 GLN A O 1
ATOM 2364 N N . HIS A 1 316 ? 11.255 17.336 4.343 1.00 89.31 316 HIS A N 1
ATOM 2365 C CA . HIS A 1 316 ? 10.775 16.628 5.519 1.00 89.31 316 HIS A CA 1
ATOM 2366 C C . HIS A 1 316 ? 11.741 15.488 5.845 1.00 89.31 316 HIS A C 1
ATOM 2368 O O . HIS A 1 316 ? 12.179 14.777 4.944 1.00 89.31 316 HIS A O 1
ATOM 2374 N N . ASP A 1 317 ? 12.118 15.336 7.108 1.00 91.50 317 ASP A N 1
ATOM 2375 C CA . ASP A 1 317 ? 13.044 14.296 7.567 1.00 91.50 317 ASP A CA 1
ATOM 2376 C C . ASP A 1 317 ? 12.775 14.044 9.048 1.00 91.50 317 ASP A C 1
ATOM 2378 O O . ASP A 1 317 ? 13.357 14.701 9.913 1.00 91.50 317 ASP A O 1
ATOM 2382 N N . HIS A 1 318 ? 11.812 13.172 9.336 1.00 95.19 318 HIS A N 1
ATOM 2383 C CA . HIS A 1 318 ? 11.325 12.964 10.696 1.00 95.19 318 HIS A CA 1
ATOM 2384 C C . HIS A 1 318 ? 10.937 11.512 10.949 1.00 95.19 318 HIS A C 1
ATOM 2386 O O . HIS A 1 318 ? 10.402 10.840 10.067 1.00 95.19 318 HIS A O 1
ATOM 2392 N N . VAL A 1 319 ? 11.205 11.034 12.166 1.00 97.38 319 VAL A N 1
ATOM 2393 C CA . VAL A 1 319 ? 10.737 9.733 12.655 1.00 97.38 319 VAL A CA 1
ATOM 2394 C C . VAL A 1 319 ? 9.638 9.989 13.670 1.00 97.38 319 VAL A C 1
ATOM 2396 O O . VAL A 1 319 ? 9.917 10.473 14.762 1.00 97.38 319 VAL A O 1
ATOM 2399 N N . TYR A 1 320 ? 8.417 9.627 13.305 1.00 98.19 320 TYR A N 1
ATOM 2400 C CA . TYR A 1 320 ? 7.274 9.607 14.199 1.00 98.19 320 TYR A CA 1
ATOM 2401 C C . TYR A 1 320 ? 7.299 8.329 15.035 1.00 98.19 320 TYR A C 1
ATOM 2403 O O . TYR A 1 320 ? 7.494 7.233 14.496 1.00 98.19 320 TYR A O 1
ATOM 2411 N N . GLU A 1 321 ? 7.093 8.448 16.342 1.00 98.38 321 GLU A N 1
ATOM 2412 C CA . GLU A 1 321 ? 7.130 7.326 17.281 1.00 98.38 321 GLU A CA 1
ATOM 2413 C C . GLU A 1 321 ? 5.874 7.301 18.156 1.00 98.38 321 GLU A C 1
ATOM 2415 O O . GLU A 1 321 ? 5.423 8.320 18.685 1.00 98.38 321 GLU A O 1
ATOM 2420 N N . ARG A 1 322 ? 5.291 6.108 18.309 1.00 97.88 322 ARG A N 1
ATOM 2421 C CA . ARG A 1 322 ? 4.107 5.911 19.151 1.00 97.88 322 ARG A CA 1
ATOM 2422 C C . ARG A 1 322 ? 4.408 6.253 20.604 1.00 97.88 322 ARG A C 1
ATOM 2424 O O . ARG A 1 322 ? 5.380 5.760 21.172 1.00 97.88 322 ARG A O 1
ATOM 2431 N N . GLY A 1 323 ? 3.524 7.031 21.220 1.00 97.25 323 GLY A N 1
ATOM 2432 C CA . GLY A 1 323 ? 3.707 7.553 22.572 1.00 97.25 323 GLY A CA 1
ATOM 2433 C C . GLY A 1 323 ? 4.549 8.830 22.621 1.00 97.25 323 GLY A C 1
ATOM 2434 O O . GLY A 1 323 ? 4.771 9.349 23.714 1.00 97.25 323 GLY A O 1
ATOM 2435 N N . ILE A 1 324 ? 5.018 9.331 21.471 1.00 98.12 324 ILE A N 1
ATOM 2436 C CA . ILE A 1 324 ? 5.770 10.586 21.357 1.00 98.12 324 ILE A CA 1
ATOM 2437 C C . ILE A 1 324 ? 5.019 11.571 20.458 1.00 98.12 324 ILE A C 1
ATOM 2439 O O . ILE A 1 324 ? 4.638 12.644 20.925 1.00 98.12 324 ILE A O 1
ATOM 2443 N N . ASP A 1 325 ? 4.800 11.218 19.190 1.00 98.06 325 ASP A N 1
ATOM 2444 C CA . ASP A 1 325 ? 4.248 12.136 18.183 1.00 98.06 325 ASP A CA 1
ATOM 2445 C C . ASP A 1 325 ? 3.593 11.459 16.961 1.00 98.06 325 ASP A C 1
ATOM 2447 O O . ASP A 1 325 ? 3.330 12.127 15.962 1.00 98.06 325 ASP A O 1
ATOM 2451 N N . MET A 1 326 ? 3.275 10.162 17.011 1.00 98.19 326 MET A N 1
ATOM 2452 C CA . MET A 1 326 ? 2.570 9.457 15.927 1.00 98.19 326 MET A CA 1
ATOM 2453 C C . MET A 1 326 ? 1.242 10.125 15.507 1.00 98.19 326 MET A C 1
ATOM 2455 O O . MET A 1 326 ? 0.914 10.165 14.326 1.00 98.19 326 MET A O 1
ATOM 2459 N N . SER A 1 327 ? 0.507 10.716 16.445 1.00 97.56 327 SER A N 1
ATOM 2460 C CA . SER A 1 327 ? -0.709 11.524 16.251 1.00 97.56 327 SER A CA 1
ATOM 2461 C C . SER A 1 327 ? -0.492 12.814 15.444 1.00 97.56 327 SER A C 1
ATOM 2463 O O . SER A 1 327 ? -1.460 13.487 15.079 1.00 97.56 327 SER A O 1
ATOM 2465 N N . GLN A 1 328 ? 0.764 13.171 15.169 1.00 97.56 328 GLN A N 1
ATOM 2466 C CA . GLN A 1 328 ? 1.170 14.300 14.329 1.00 97.56 328 GLN A CA 1
ATOM 2467 C C . GLN A 1 328 ? 1.662 13.851 12.947 1.00 97.56 328 GLN A C 1
ATOM 2469 O O . GLN A 1 328 ? 2.055 14.703 12.143 1.00 97.56 328 GLN A O 1
ATOM 2474 N N . ALA A 1 329 ? 1.687 12.543 12.666 1.00 96.31 329 ALA A N 1
ATOM 2475 C CA . ALA A 1 329 ? 2.195 12.039 11.401 1.00 96.31 329 ALA A CA 1
ATOM 2476 C C . ALA A 1 329 ? 1.327 12.540 10.228 1.00 96.31 329 ALA A C 1
ATOM 2478 O O . ALA A 1 329 ? 0.097 12.451 10.276 1.00 96.31 329 ALA A O 1
ATOM 2479 N N . PRO A 1 330 ? 1.945 13.091 9.171 1.00 93.88 330 PRO A N 1
ATOM 2480 C CA . PRO A 1 330 ? 1.233 13.595 8.013 1.00 93.88 330 PRO A CA 1
ATOM 2481 C C . PRO A 1 330 ? 0.725 12.429 7.167 1.00 93.88 330 PRO A C 1
ATOM 2483 O O . PRO A 1 330 ? 1.407 11.420 7.006 1.00 93.88 330 PRO A O 1
ATOM 2486 N N . ILE A 1 331 ? -0.445 12.614 6.561 1.00 92.06 331 ILE A N 1
ATOM 2487 C CA . ILE A 1 331 ? -1.016 11.663 5.595 1.00 92.06 331 ILE A CA 1
ATOM 2488 C C . ILE A 1 331 ? -0.694 12.038 4.139 1.00 92.06 331 ILE A C 1
ATOM 2490 O O . ILE A 1 331 ? -0.808 11.213 3.237 1.00 92.06 331 ILE A O 1
ATOM 2494 N N . ASP A 1 332 ? -0.293 13.289 3.896 1.00 92.12 332 ASP A N 1
ATOM 2495 C CA . ASP A 1 332 ? 0.043 13.805 2.569 1.00 92.12 332 ASP A CA 1
ATOM 2496 C C . ASP A 1 332 ? 1.075 14.934 2.688 1.00 92.12 332 ASP A C 1
ATOM 2498 O O . ASP A 1 332 ? 0.769 16.030 3.160 1.00 92.12 332 ASP A O 1
ATOM 2502 N N . LEU A 1 333 ? 2.319 14.651 2.303 1.00 91.50 333 LEU A N 1
ATOM 2503 C CA . LEU A 1 333 ? 3.437 15.595 2.340 1.00 91.50 333 LEU A CA 1
ATOM 2504 C C . LEU A 1 333 ? 3.698 16.226 0.975 1.00 91.50 333 LEU A C 1
ATOM 2506 O O . LEU A 1 333 ? 4.176 17.358 0.902 1.00 91.50 333 LEU A O 1
ATOM 2510 N N . THR A 1 334 ? 3.445 15.485 -0.102 1.00 87.25 334 THR A N 1
ATOM 2511 C CA . THR A 1 334 ? 3.836 15.879 -1.460 1.00 87.25 334 THR A CA 1
ATOM 2512 C C . THR A 1 334 ? 2.681 16.335 -2.325 1.00 87.25 334 THR A C 1
ATOM 2514 O O . THR A 1 334 ? 2.911 16.748 -3.463 1.00 87.25 334 THR A O 1
ATOM 2517 N N . HIS A 1 335 ? 1.459 16.296 -1.789 1.00 87.69 335 HIS A N 1
ATOM 2518 C CA . HIS A 1 335 ? 0.236 16.583 -2.532 1.00 87.69 335 HIS A CA 1
ATOM 2519 C C . HIS A 1 335 ? 0.048 15.618 -3.706 1.00 87.69 335 HIS A C 1
ATOM 2521 O O . HIS A 1 335 ? -0.396 15.992 -4.794 1.00 87.69 335 HIS A O 1
ATOM 2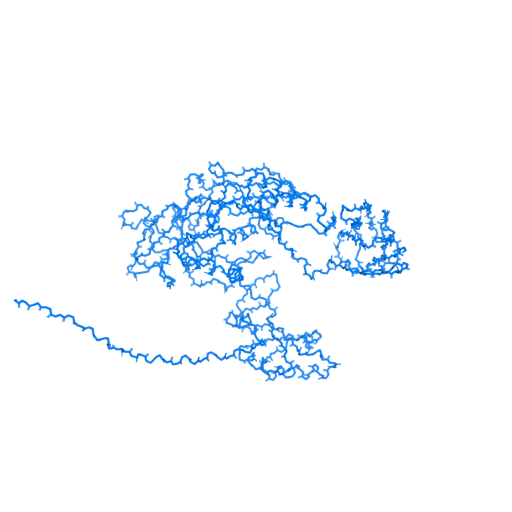527 N N . GLY A 1 336 ? 0.413 14.360 -3.456 1.00 82.38 336 GLY A N 1
ATOM 2528 C CA . GLY A 1 336 ? 0.234 13.231 -4.350 1.00 82.38 336 GLY A CA 1
ATOM 2529 C C . GLY A 1 336 ? 1.172 13.177 -5.550 1.00 82.38 336 GLY A C 1
ATOM 2530 O O . GLY A 1 336 ? 0.718 13.080 -6.694 1.00 82.38 336 GLY A O 1
ATOM 2531 N N . VAL A 1 337 ? 2.487 13.139 -5.305 1.00 82.00 337 VAL A N 1
ATOM 2532 C CA . VAL A 1 337 ? 3.510 12.973 -6.358 1.00 82.00 337 VAL A CA 1
ATOM 2533 C C . VAL A 1 337 ? 3.272 11.748 -7.255 1.00 82.00 337 VAL A C 1
ATOM 2535 O O . VAL A 1 337 ? 3.647 11.748 -8.428 1.00 82.00 337 VAL A O 1
ATOM 2538 N N . TYR A 1 338 ? 2.615 10.712 -6.728 1.00 75.00 338 TYR A N 1
ATOM 2539 C CA . TYR A 1 338 ? 2.302 9.472 -7.444 1.00 75.00 338 TYR A CA 1
ATOM 2540 C C . TYR A 1 338 ? 0.944 9.504 -8.169 1.00 75.00 338 TYR A C 1
ATOM 2542 O O . TYR A 1 338 ? 0.510 8.492 -8.719 1.00 75.00 338 TYR A O 1
ATOM 2550 N N . GLY A 1 339 ? 0.278 10.663 -8.210 1.00 76.44 339 GLY A N 1
ATOM 2551 C CA . GLY A 1 339 ? -1.053 10.838 -8.804 1.00 76.44 339 GLY A CA 1
ATOM 2552 C C . GLY A 1 339 ? -2.211 10.508 -7.856 1.00 76.44 339 GLY A C 1
ATOM 2553 O O . GLY A 1 339 ? -3.361 10.463 -8.289 1.00 76.44 339 GLY A O 1
ATOM 2554 N N . TYR A 1 340 ? -1.911 10.280 -6.579 1.00 81.50 340 TYR A N 1
ATOM 2555 C CA . TYR A 1 340 ? -2.844 10.044 -5.477 1.00 81.50 340 TYR A CA 1
ATOM 2556 C C . TYR A 1 340 ? -2.190 10.477 -4.156 1.00 81.50 340 TYR A C 1
ATOM 2558 O O . TYR A 1 340 ? -0.968 10.567 -4.107 1.00 81.50 340 TYR A O 1
ATOM 2566 N N . ALA A 1 341 ? -2.980 10.730 -3.104 1.00 87.38 341 ALA A N 1
ATOM 2567 C CA . ALA A 1 341 ? -2.478 11.154 -1.789 1.00 87.38 341 ALA A CA 1
ATOM 2568 C C . ALA A 1 341 ? -1.425 10.184 -1.229 1.00 87.38 341 ALA A C 1
ATOM 2570 O O . ALA A 1 341 ? -1.613 8.970 -1.331 1.00 87.38 341 ALA A O 1
ATOM 2571 N N . ASP A 1 342 ? -0.358 10.701 -0.610 1.00 89.75 342 ASP A N 1
ATOM 2572 C CA . ASP A 1 342 ? 0.795 9.880 -0.201 1.00 89.75 342 ASP A CA 1
ATOM 2573 C C . ASP A 1 342 ? 0.407 8.684 0.681 1.00 89.75 342 ASP A C 1
ATOM 2575 O O . ASP A 1 342 ? 1.015 7.627 0.564 1.00 89.75 342 ASP A O 1
ATOM 2579 N N . ALA A 1 343 ? -0.619 8.820 1.526 1.00 92.69 343 ALA A N 1
ATOM 2580 C CA . ALA A 1 343 ? -1.117 7.757 2.393 1.00 92.69 343 ALA A CA 1
ATOM 2581 C C . ALA A 1 343 ? -1.787 6.571 1.670 1.00 92.69 343 ALA A C 1
ATOM 2583 O O . ALA A 1 343 ? -1.941 5.502 2.262 1.00 92.69 343 ALA A O 1
ATOM 2584 N N . LEU A 1 344 ? -2.258 6.731 0.428 1.00 88.44 344 LEU A N 1
ATOM 2585 C CA . LEU A 1 344 ? -3.240 5.806 -0.153 1.00 88.44 344 LEU A CA 1
ATOM 2586 C C . LEU A 1 344 ? -2.680 4.398 -0.419 1.00 88.44 344 LEU A C 1
ATOM 2588 O O . LEU A 1 344 ? -3.374 3.412 -0.167 1.00 88.44 344 LEU A O 1
ATOM 2592 N N . HIS A 1 345 ? -1.455 4.292 -0.944 1.00 89.12 345 HIS A N 1
ATOM 2593 C CA . HIS A 1 345 ? -0.886 3.007 -1.363 1.00 89.12 345 HIS A CA 1
ATOM 2594 C C . HIS A 1 345 ? -0.498 2.144 -0.157 1.00 89.12 345 HIS A C 1
ATOM 2596 O O . HIS A 1 345 ? -1.098 1.080 0.034 1.00 89.12 345 HIS A O 1
ATOM 2602 N N . ALA A 1 346 ? 0.391 2.642 0.710 1.00 93.00 346 ALA A N 1
ATOM 2603 C CA . ALA A 1 346 ? 0.839 1.883 1.877 1.00 93.00 346 ALA A CA 1
ATOM 2604 C C . ALA A 1 346 ? -0.305 1.586 2.861 1.00 93.00 346 ALA A C 1
ATOM 2606 O O . ALA A 1 346 ? -0.323 0.519 3.467 1.00 93.00 346 ALA A O 1
ATOM 2607 N N . THR A 1 347 ? -1.334 2.443 2.973 1.00 94.06 347 THR A N 1
ATOM 2608 C CA . THR A 1 347 ? -2.538 2.113 3.769 1.00 94.06 347 THR A CA 1
ATOM 2609 C C . THR A 1 347 ? -3.197 0.822 3.283 1.00 94.06 347 THR A C 1
ATOM 2611 O O . THR A 1 347 ? -3.533 -0.050 4.086 1.00 94.06 347 THR A O 1
ATOM 2614 N N . GLY A 1 348 ? -3.353 0.653 1.968 1.00 89.62 348 GLY A N 1
ATOM 2615 C CA . GLY A 1 348 ? -3.918 -0.568 1.394 1.00 89.62 348 GLY A CA 1
ATOM 2616 C C . GLY A 1 348 ? -3.022 -1.791 1.607 1.00 89.62 348 GLY A C 1
ATOM 2617 O O . GLY A 1 348 ? -3.515 -2.859 1.981 1.00 89.62 348 GLY A O 1
ATOM 2618 N N . VAL A 1 349 ? -1.712 -1.632 1.401 1.00 92.06 349 VAL A N 1
ATOM 2619 C CA . VAL A 1 349 ? -0.704 -2.691 1.583 1.00 92.06 349 VAL A CA 1
ATOM 2620 C C . VAL A 1 349 ? -0.652 -3.156 3.040 1.00 92.06 349 VAL A C 1
ATOM 2622 O O . VAL A 1 349 ? -0.846 -4.340 3.332 1.00 92.06 349 VAL A O 1
ATOM 2625 N N . LEU A 1 350 ? -0.498 -2.224 3.978 1.00 95.56 350 LEU A N 1
ATOM 2626 C CA . LEU A 1 350 ? -0.439 -2.508 5.408 1.00 95.56 350 LEU A CA 1
ATOM 2627 C C . LEU A 1 350 ? -1.766 -3.047 5.948 1.00 95.56 350 LEU A C 1
ATOM 2629 O O . LEU A 1 350 ? -1.752 -3.873 6.859 1.00 95.56 350 LEU A O 1
ATOM 2633 N N . SER A 1 351 ? -2.912 -2.667 5.375 1.00 92.69 351 SER A N 1
ATOM 2634 C CA . SER A 1 351 ? -4.203 -3.265 5.750 1.00 92.69 351 SER A CA 1
ATOM 2635 C C . SER A 1 351 ? -4.286 -4.743 5.344 1.00 92.69 351 SER A C 1
ATOM 2637 O O . SER A 1 351 ? -4.796 -5.568 6.104 1.00 92.69 351 SER A O 1
ATOM 2639 N N . ILE A 1 352 ? -3.708 -5.124 4.194 1.00 89.94 352 ILE A N 1
ATOM 2640 C CA . ILE A 1 352 ? -3.542 -6.538 3.807 1.00 89.94 352 ILE A CA 1
ATOM 2641 C C . ILE A 1 352 ? -2.613 -7.263 4.777 1.00 89.94 352 ILE A C 1
ATOM 2643 O O . ILE A 1 352 ? -2.891 -8.403 5.158 1.00 89.94 352 ILE A O 1
ATOM 2647 N N . ALA A 1 353 ? -1.524 -6.620 5.182 1.00 92.25 353 ALA A N 1
ATOM 2648 C CA . ALA A 1 353 ? -0.522 -7.241 6.028 1.00 92.25 353 ALA A CA 1
ATOM 2649 C C . ALA A 1 353 ? -0.990 -7.400 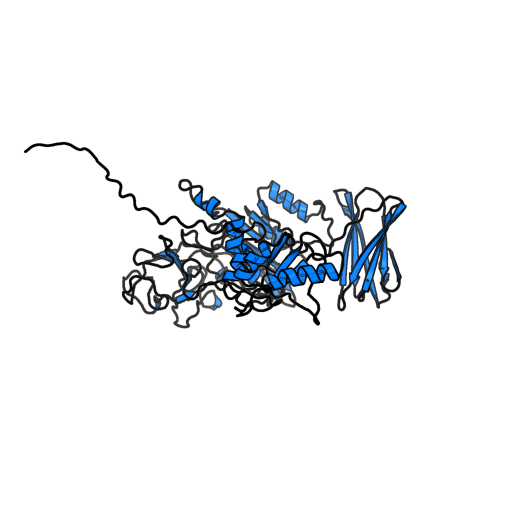7.483 1.00 92.25 353 ALA A C 1
ATOM 2651 O O . ALA A 1 353 ? -0.946 -8.508 8.012 1.00 92.25 353 ALA A O 1
ATOM 2652 N N . ALA A 1 354 ? -1.484 -6.332 8.108 1.00 94.25 354 ALA A N 1
ATOM 2653 C CA . ALA A 1 354 ? -1.743 -6.253 9.547 1.00 94.25 354 ALA A CA 1
ATOM 2654 C C . ALA A 1 354 ? -3.015 -5.470 9.921 1.00 94.25 354 ALA A C 1
ATOM 2656 O O . ALA A 1 354 ? -3.193 -5.103 11.083 1.00 94.25 354 ALA A O 1
ATOM 2657 N N . GLY A 1 355 ? -3.910 -5.196 8.970 1.00 93.50 355 GLY A N 1
ATOM 2658 C CA . GLY A 1 355 ? -5.124 -4.423 9.226 1.00 93.50 355 GLY A CA 1
ATOM 2659 C C . GLY A 1 355 ? -6.168 -5.137 10.092 1.00 93.50 355 GLY A C 1
ATOM 2660 O O . GLY A 1 355 ? -6.266 -6.364 10.100 1.00 93.50 355 GLY A O 1
ATOM 2661 N N . GLY A 1 356 ? -6.976 -4.353 10.800 1.00 92.06 356 GLY A N 1
ATOM 2662 C CA . GLY A 1 356 ? -8.195 -4.795 11.479 1.00 92.06 356 GLY A CA 1
ATOM 2663 C C . GLY A 1 356 ? -7.983 -5.525 12.808 1.00 92.06 356 GLY A C 1
ATOM 2664 O O . GLY A 1 356 ? -6.863 -5.732 13.269 1.00 92.06 356 GLY A O 1
ATOM 2665 N N . VAL A 1 357 ? -9.085 -5.927 13.441 1.00 91.62 357 VAL A N 1
ATOM 2666 C CA . VAL A 1 357 ? -9.091 -6.715 14.686 1.00 91.62 357 VAL A CA 1
ATOM 2667 C C . VAL A 1 357 ? -9.548 -8.135 14.362 1.00 91.62 357 VAL A C 1
ATOM 2669 O O . VAL A 1 357 ? -10.500 -8.324 13.604 1.00 91.62 357 VAL A O 1
ATOM 2672 N N . ALA A 1 358 ? -8.871 -9.141 14.917 1.00 87.88 358 ALA A N 1
ATOM 2673 C CA . ALA A 1 358 ? -9.136 -10.556 14.650 1.00 87.88 358 ALA A CA 1
ATOM 2674 C C . ALA A 1 358 ? -10.404 -11.083 15.359 1.00 87.88 358 ALA A C 1
ATOM 2676 O O . ALA A 1 358 ? -10.322 -11.978 16.198 1.00 87.88 358 ALA A O 1
ATOM 2677 N N . LEU A 1 359 ? -11.572 -10.535 15.014 1.00 86.12 359 LEU A N 1
ATOM 2678 C CA . LEU A 1 359 ? -12.879 -10.991 15.503 1.00 86.12 359 LEU A CA 1
ATOM 2679 C C . LEU A 1 359 ? -13.519 -12.004 14.530 1.00 86.12 359 LEU A C 1
ATOM 2681 O O . LEU A 1 359 ? -13.230 -11.947 13.330 1.00 86.12 359 LEU A O 1
ATOM 2685 N N . PRO A 1 360 ? -14.388 -12.922 15.004 1.00 78.50 360 PRO A N 1
ATOM 2686 C CA . PRO A 1 360 ? -14.941 -14.014 14.193 1.00 78.50 360 PRO A CA 1
ATOM 2687 C C . PRO A 1 360 ? -15.626 -13.582 12.887 1.00 78.50 360 PRO A C 1
ATOM 2689 O O . PRO A 1 360 ? -15.416 -14.225 11.857 1.00 78.50 360 PRO A O 1
ATOM 2692 N N . SER A 1 361 ? -16.387 -12.485 12.914 1.00 80.56 361 SER A N 1
ATOM 2693 C CA . SER A 1 361 ? -17.205 -12.025 11.776 1.00 80.56 361 SER A CA 1
ATOM 2694 C C . SER A 1 361 ? -16.592 -10.874 10.987 1.00 80.56 361 SER A C 1
ATOM 2696 O O . SER 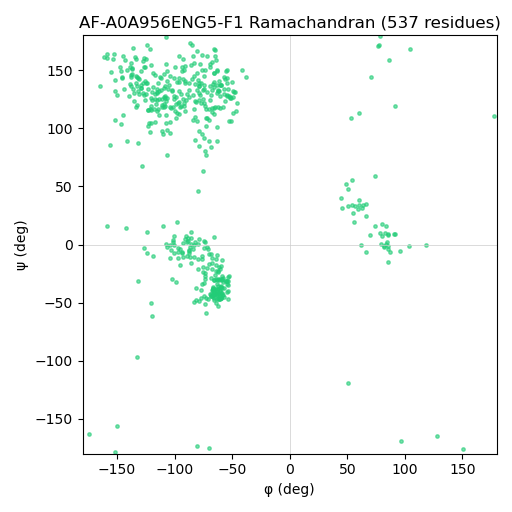A 1 361 ? -17.195 -10.374 10.037 1.00 80.56 361 SER A O 1
ATOM 2698 N N . ARG A 1 362 ? -15.366 -10.455 11.328 1.00 86.12 362 ARG A N 1
ATOM 2699 C CA . ARG A 1 362 ? -14.669 -9.420 10.562 1.00 86.12 362 ARG A CA 1
ATOM 2700 C C . ARG A 1 362 ? -14.182 -9.979 9.235 1.00 86.12 362 ARG A C 1
ATOM 2702 O O . ARG A 1 362 ? -13.356 -10.892 9.172 1.00 86.12 362 ARG A O 1
ATOM 2709 N N . ARG A 1 363 ? -14.684 -9.392 8.150 1.00 82.19 363 ARG A N 1
ATOM 2710 C CA . ARG A 1 363 ? -14.408 -9.828 6.780 1.00 82.19 363 ARG A CA 1
ATOM 2711 C C . ARG A 1 363 ? -13.030 -9.383 6.308 1.00 82.19 363 ARG A C 1
ATOM 2713 O O . ARG A 1 363 ? -12.293 -10.172 5.716 1.00 82.19 363 ARG A O 1
ATOM 2720 N N . TRP A 1 364 ? -12.688 -8.121 6.553 1.00 84.12 364 TRP A N 1
ATOM 2721 C CA . TRP A 1 364 ? -11.425 -7.514 6.137 1.00 84.12 364 TRP A CA 1
ATOM 2722 C C . TRP A 1 364 ? -10.494 -7.401 7.335 1.00 84.12 364 TRP A C 1
ATOM 2724 O O . TRP A 1 364 ? -10.596 -6.492 8.149 1.00 84.12 364 TRP A O 1
ATOM 2734 N N . VAL A 1 365 ? -9.621 -8.397 7.456 1.00 86.94 365 VAL A N 1
ATOM 2735 C CA . VAL A 1 365 ? -8.585 -8.475 8.487 1.00 86.94 365 VAL A CA 1
ATOM 2736 C C . VAL A 1 365 ? -7.308 -8.928 7.797 1.00 86.94 365 VAL A C 1
ATOM 2738 O O . VAL A 1 365 ? -7.344 -9.897 7.027 1.00 86.94 365 VAL A O 1
ATOM 2741 N N . GLY A 1 366 ? -6.197 -8.261 8.083 1.00 88.56 366 GLY A N 1
ATOM 2742 C CA . GLY A 1 366 ? -4.886 -8.543 7.517 1.00 88.56 366 GLY A CA 1
ATOM 2743 C C . GLY A 1 366 ? -4.326 -9.900 7.937 1.00 88.56 366 GLY A C 1
ATOM 2744 O O . GLY A 1 366 ? -4.857 -10.577 8.817 1.00 88.56 366 GLY A O 1
ATOM 2745 N N . VAL A 1 367 ? -3.254 -10.344 7.290 1.00 87.62 367 VAL A N 1
ATOM 2746 C CA . VAL A 1 367 ? -2.633 -11.654 7.555 1.00 87.62 367 VAL A CA 1
ATOM 2747 C C . VAL A 1 367 ? -2.175 -11.788 9.015 1.00 87.62 367 VAL A C 1
ATOM 2749 O O . VAL A 1 367 ? -2.411 -12.826 9.631 1.00 87.62 367 VAL A O 1
ATOM 2752 N N . ALA A 1 368 ? -1.580 -10.729 9.560 1.00 92.12 368 ALA A N 1
ATOM 2753 C CA . ALA A 1 368 ? -0.976 -10.636 10.884 1.00 92.12 368 ALA A CA 1
ATOM 2754 C C . ALA A 1 368 ? -1.532 -9.413 11.654 1.00 92.12 368 ALA A C 1
ATOM 2756 O O . ALA A 1 368 ? -0.810 -8.443 11.881 1.00 92.12 368 ALA A O 1
ATOM 2757 N N . PRO A 1 369 ? -2.824 -9.422 12.035 1.00 92.94 369 PRO A N 1
ATOM 2758 C CA . PRO A 1 369 ? -3.524 -8.247 12.561 1.00 92.94 369 PRO A CA 1
ATOM 2759 C C . PRO A 1 369 ? -2.991 -7.709 13.899 1.00 92.94 369 PRO A C 1
ATOM 2761 O O . PRO A 1 369 ? -3.272 -6.560 14.224 1.00 92.94 369 PRO A O 1
ATOM 2764 N N . ASP A 1 370 ? -2.213 -8.488 14.653 1.00 95.19 370 ASP A N 1
ATOM 2765 C CA . ASP A 1 370 ? -1.618 -8.066 15.931 1.00 95.19 370 ASP A CA 1
ATOM 2766 C C . ASP A 1 370 ? -0.130 -7.686 15.810 1.00 95.19 370 ASP A C 1
ATOM 2768 O O . ASP A 1 370 ? 0.498 -7.349 16.819 1.00 95.19 370 ASP A O 1
ATOM 2772 N N . ALA A 1 371 ? 0.445 -7.732 14.602 1.00 97.06 371 ALA A N 1
ATOM 2773 C CA . ALA A 1 371 ? 1.826 -7.321 14.369 1.00 97.06 371 ALA A CA 1
ATOM 2774 C C . ALA A 1 371 ? 2.039 -5.826 14.666 1.00 97.06 371 ALA A C 1
ATOM 2776 O O . ALA A 1 371 ? 1.140 -4.992 14.526 1.00 97.06 371 ALA A O 1
ATOM 2777 N N . GLU A 1 372 ? 3.254 -5.486 15.084 1.00 98.38 372 GLU A N 1
ATOM 2778 C CA . GLU A 1 372 ? 3.731 -4.107 15.137 1.00 98.38 372 GLU A CA 1
ATOM 2779 C C . GLU A 1 372 ? 4.157 -3.653 13.740 1.00 98.38 372 GLU A C 1
ATOM 2781 O O . GLU A 1 372 ? 4.779 -4.415 13.001 1.00 98.38 372 GLU A O 1
ATOM 2786 N N . LEU A 1 373 ? 3.862 -2.402 13.398 1.00 98.75 373 LEU A N 1
ATOM 2787 C CA . LEU A 1 373 ? 4.191 -1.810 12.107 1.00 98.75 373 LEU A CA 1
ATOM 2788 C C . LEU A 1 373 ? 5.353 -0.825 12.228 1.00 98.75 373 LEU A C 1
ATOM 2790 O O . LEU A 1 373 ? 5.373 0.049 13.099 1.00 98.75 373 LEU A O 1
ATOM 2794 N N . VAL A 1 374 ? 6.305 -0.942 11.312 1.00 98.56 374 VAL A N 1
ATOM 2795 C CA . VAL A 1 374 ? 7.337 0.054 11.035 1.00 98.56 374 VAL A CA 1
ATOM 2796 C C . VAL A 1 374 ? 7.180 0.463 9.576 1.00 98.56 374 VAL A C 1
ATOM 2798 O O . VAL A 1 374 ? 7.184 -0.391 8.700 1.00 98.56 374 VAL A O 1
ATOM 2801 N N . LEU A 1 375 ? 7.042 1.753 9.297 1.00 98.00 375 LEU A N 1
ATOM 2802 C CA . LEU A 1 375 ? 6.911 2.251 7.926 1.00 98.00 375 LEU A CA 1
ATOM 2803 C C . LEU A 1 375 ? 8.062 3.195 7.605 1.00 98.00 375 LEU A C 1
ATOM 2805 O O . LEU A 1 375 ? 8.390 4.061 8.415 1.00 98.00 375 LEU A O 1
ATOM 2809 N N . ALA A 1 376 ? 8.664 3.052 6.431 1.00 93.81 376 ALA A N 1
ATOM 2810 C CA . ALA A 1 376 ? 9.647 3.994 5.924 1.00 93.81 376 ALA A CA 1
ATOM 2811 C C . ALA A 1 376 ? 9.200 4.539 4.567 1.00 93.81 376 ALA A C 1
ATOM 2813 O O . ALA A 1 376 ? 9.145 3.815 3.578 1.00 93.81 376 ALA A O 1
ATOM 2814 N N . PHE A 1 377 ? 8.949 5.839 4.524 1.00 90.62 377 PHE A N 1
ATOM 2815 C CA . PHE A 1 377 ? 8.636 6.586 3.323 1.00 90.62 377 PHE A CA 1
ATOM 2816 C C . PHE A 1 377 ? 9.823 7.445 2.908 1.00 90.62 377 PHE A C 1
ATOM 2818 O O . PHE A 1 377 ? 10.323 8.270 3.680 1.00 90.62 377 PHE A O 1
ATOM 2825 N N . GLY A 1 378 ? 10.256 7.284 1.662 1.00 80.00 378 GLY A N 1
ATOM 2826 C CA . GLY A 1 378 ? 11.316 8.093 1.083 1.00 80.00 378 GLY A CA 1
ATOM 2827 C C . GLY A 1 378 ? 10.962 8.592 -0.303 1.00 80.00 378 GLY A C 1
ATOM 2828 O O . GLY A 1 378 ? 10.855 7.796 -1.231 1.00 80.00 378 GLY A O 1
ATOM 2829 N N . ILE A 1 379 ? 10.899 9.912 -0.467 1.00 71.38 379 ILE A N 1
ATOM 2830 C CA . ILE A 1 379 ? 10.937 10.543 -1.787 1.00 71.38 379 ILE A CA 1
ATOM 2831 C C . ILE A 1 379 ? 12.259 11.275 -1.901 1.00 71.38 379 ILE A C 1
ATOM 2833 O O . ILE A 1 379 ? 12.449 12.395 -1.422 1.00 71.38 379 ILE A O 1
ATOM 2837 N N . SER A 1 380 ? 13.194 10.595 -2.546 1.00 55.91 380 SER A N 1
ATOM 2838 C CA . SER A 1 380 ? 14.442 11.164 -3.021 1.00 55.91 380 SER A CA 1
ATOM 2839 C C . SER A 1 380 ? 14.907 10.368 -4.242 1.00 55.91 380 SER A C 1
ATOM 2841 O O . SER A 1 380 ? 14.263 9.411 -4.665 1.00 55.91 380 SER A O 1
ATOM 2843 N N . ASN A 1 381 ? 16.059 10.725 -4.794 1.00 47.59 381 ASN A N 1
ATOM 2844 C CA . ASN A 1 381 ? 16.756 9.940 -5.812 1.00 47.59 381 ASN A CA 1
ATOM 2845 C C . ASN A 1 381 ? 17.285 8.574 -5.310 1.00 47.59 381 ASN A C 1
ATOM 2847 O O . ASN A 1 381 ? 18.007 7.907 -6.046 1.00 47.59 381 ASN A O 1
ATOM 2851 N N . SER A 1 382 ? 16.968 8.151 -4.079 1.00 53.38 382 SER A N 1
ATOM 2852 C CA . SER A 1 382 ? 17.359 6.852 -3.529 1.00 53.38 382 SER A CA 1
ATOM 2853 C C . SER A 1 382 ? 16.339 6.322 -2.509 1.00 53.38 382 SER A C 1
ATOM 2855 O O . SER A 1 382 ? 16.001 6.992 -1.533 1.00 53.38 382 SER A O 1
ATOM 2857 N N . VAL A 1 383 ? 15.904 5.075 -2.705 1.00 64.31 383 VAL A N 1
ATOM 2858 C CA . VAL A 1 383 ? 15.105 4.289 -1.741 1.00 64.31 383 VAL A CA 1
ATOM 2859 C C . VAL A 1 383 ? 15.972 3.599 -0.672 1.00 64.31 383 VAL A C 1
ATOM 2861 O O . VAL A 1 383 ? 15.461 2.941 0.230 1.00 64.31 383 VAL A O 1
ATOM 2864 N N . THR A 1 384 ? 17.297 3.766 -0.729 1.00 70.06 384 THR A N 1
ATOM 2865 C CA . THR A 1 384 ? 18.255 3.066 0.142 1.00 70.06 384 THR A CA 1
ATOM 2866 C C . THR A 1 384 ? 18.187 3.515 1.590 1.00 70.06 384 THR A C 1
ATOM 2868 O O . THR A 1 384 ? 18.228 2.674 2.485 1.00 70.06 384 THR A O 1
ATOM 2871 N N . ALA A 1 385 ? 18.066 4.818 1.847 1.00 75.56 385 ALA A N 1
ATOM 2872 C CA . ALA A 1 385 ? 17.998 5.318 3.219 1.00 75.56 385 ALA A CA 1
ATOM 2873 C C . ALA A 1 385 ? 16.771 4.772 3.987 1.00 75.56 385 ALA A C 1
ATOM 2875 O O . ALA A 1 385 ? 16.974 4.259 5.089 1.00 75.56 385 ALA A O 1
ATOM 2876 N N . PRO A 1 386 ? 15.545 4.788 3.422 1.00 81.94 386 PRO A N 1
ATOM 2877 C CA . PRO A 1 386 ? 14.386 4.121 4.017 1.00 81.94 386 PRO A CA 1
ATOM 2878 C C . PRO A 1 386 ? 14.606 2.639 4.347 1.00 81.94 386 PRO A C 1
ATOM 2880 O O . PRO A 1 386 ? 14.321 2.228 5.469 1.00 81.94 386 PRO A O 1
ATOM 2883 N N . VAL A 1 387 ? 15.173 1.847 3.427 1.00 83.44 387 VAL A N 1
ATOM 2884 C CA . VAL A 1 387 ? 15.413 0.409 3.663 1.00 83.44 387 VAL A CA 1
ATOM 2885 C C . VAL A 1 387 ? 16.439 0.161 4.760 1.00 83.44 387 VAL A C 1
ATOM 2887 O O . VAL A 1 387 ? 16.204 -0.654 5.651 1.00 83.44 387 VAL A O 1
ATOM 2890 N N . VAL A 1 388 ? 17.567 0.872 4.739 1.00 85.00 388 VAL A N 1
ATOM 2891 C CA . VAL A 1 388 ? 18.595 0.724 5.781 1.00 85.00 388 VAL A CA 1
ATOM 2892 C C . VAL A 1 388 ? 18.044 1.141 7.145 1.00 85.00 388 VAL A C 1
ATOM 2894 O O . VAL A 1 388 ? 18.298 0.466 8.144 1.00 85.00 388 VAL A O 1
ATOM 2897 N N . TRP A 1 389 ? 17.251 2.214 7.197 1.00 90.94 389 TRP A N 1
ATOM 2898 C CA . TRP A 1 389 ? 16.576 2.620 8.425 1.00 90.94 389 TRP A CA 1
ATOM 2899 C C . TRP A 1 389 ? 15.587 1.551 8.907 1.00 90.94 389 TRP A C 1
ATOM 2901 O O . TRP A 1 389 ? 15.636 1.189 10.084 1.00 90.94 389 TRP A O 1
ATOM 2911 N N . ALA A 1 390 ? 14.759 0.997 8.019 1.00 91.44 390 ALA A N 1
ATOM 2912 C CA . ALA A 1 390 ? 13.788 -0.040 8.360 1.00 91.44 390 ALA A CA 1
ATOM 2913 C C . ALA A 1 390 ? 14.477 -1.290 8.929 1.00 91.44 390 ALA A C 1
ATOM 2915 O O . ALA A 1 390 ? 14.098 -1.763 9.997 1.00 91.44 390 ALA A O 1
ATOM 2916 N N . LEU A 1 391 ? 15.556 -1.761 8.291 1.00 89.94 391 LEU A N 1
ATOM 2917 C CA . LEU A 1 391 ? 16.372 -2.876 8.791 1.00 89.94 391 LEU A CA 1
ATOM 2918 C C . LEU A 1 391 ? 16.991 -2.588 10.164 1.00 89.94 391 LEU A C 1
ATOM 2920 O O . LEU A 1 391 ? 17.063 -3.483 11.002 1.00 89.94 391 LEU A O 1
ATOM 2924 N N . SER A 1 392 ? 17.399 -1.342 10.431 1.00 91.38 392 SER A N 1
ATOM 2925 C CA . SER A 1 392 ? 17.931 -0.953 11.747 1.00 91.38 392 SER A CA 1
ATOM 2926 C C . SER A 1 392 ? 16.893 -0.985 12.877 1.00 91.38 392 SER A C 1
ATOM 2928 O O . SER A 1 392 ? 17.267 -0.896 14.043 1.00 91.38 392 SER A O 1
ATOM 2930 N N . GLN A 1 393 ? 15.601 -1.116 12.551 1.00 96.00 393 GLN A N 1
ATOM 2931 C CA . GLN A 1 393 ? 14.546 -1.357 13.540 1.00 96.00 393 GLN A CA 1
ATOM 2932 C C . GLN A 1 393 ? 14.369 -2.849 13.877 1.00 96.00 393 GLN A C 1
ATOM 2934 O O . GLN A 1 393 ? 13.460 -3.175 14.641 1.00 96.00 393 GLN A O 1
ATOM 2939 N N . GLU A 1 394 ? 15.235 -3.719 13.338 1.00 95.25 394 GLU A N 1
ATOM 2940 C CA . GLU A 1 394 ? 15.265 -5.171 13.565 1.00 95.25 394 GLU A CA 1
ATOM 2941 C C . GLU A 1 394 ? 13.910 -5.855 13.280 1.00 95.25 394 GLU A C 1
ATOM 2943 O O . GLU A 1 394 ? 13.344 -6.495 14.166 1.00 95.25 394 GLU A O 1
ATOM 2948 N N . PRO A 1 395 ? 13.340 -5.698 12.068 1.00 97.69 395 PRO A N 1
ATOM 2949 C CA . PRO A 1 395 ? 12.051 -6.295 11.747 1.00 97.69 395 PRO A CA 1
ATOM 2950 C C . PRO A 1 395 ? 12.160 -7.812 11.555 1.00 97.69 395 PRO A C 1
ATOM 2952 O O . PRO A 1 395 ? 13.164 -8.312 11.051 1.00 97.69 395 PRO A O 1
ATOM 2955 N N . ASP A 1 396 ? 11.086 -8.541 11.860 1.00 98.38 396 ASP A N 1
ATOM 2956 C CA . ASP A 1 396 ? 10.970 -9.963 11.514 1.00 98.38 396 ASP A CA 1
ATOM 2957 C C . ASP A 1 396 ? 10.664 -10.147 10.021 1.00 98.38 396 ASP A C 1
ATOM 2959 O O . ASP A 1 396 ? 11.104 -11.109 9.389 1.00 98.38 396 ASP A O 1
ATOM 2963 N N . VAL A 1 397 ? 9.893 -9.215 9.453 1.00 98.00 397 VAL A N 1
ATOM 2964 C CA . VAL A 1 397 ? 9.475 -9.207 8.048 1.00 98.00 397 VAL A CA 1
ATOM 2965 C C . VAL A 1 397 ? 9.717 -7.821 7.466 1.00 98.00 397 VAL A C 1
ATOM 2967 O O . VAL A 1 397 ? 9.299 -6.835 8.064 1.00 98.00 397 VAL A O 1
ATOM 2970 N N . LEU A 1 398 ? 10.343 -7.742 6.293 1.00 96.56 398 LEU A N 1
ATOM 2971 C CA . LEU A 1 398 ? 10.529 -6.501 5.542 1.00 96.56 398 LEU A CA 1
ATOM 2972 C C . LEU A 1 398 ? 9.876 -6.617 4.163 1.00 96.56 398 LEU A C 1
ATOM 2974 O O . LEU A 1 398 ? 10.268 -7.463 3.355 1.00 96.56 398 LEU A O 1
ATOM 2978 N N . LEU A 1 399 ? 8.898 -5.758 3.895 1.00 96.12 399 LEU A N 1
ATOM 2979 C CA . LEU A 1 399 ? 8.243 -5.612 2.602 1.00 96.12 399 LEU A CA 1
ATOM 2980 C C . LEU A 1 399 ? 8.903 -4.485 1.794 1.00 96.12 399 LEU A C 1
ATOM 2982 O O . LEU A 1 399 ? 9.120 -3.385 2.297 1.00 96.12 399 LEU A O 1
ATOM 2986 N N . HIS A 1 400 ? 9.251 -4.788 0.543 1.00 90.44 400 HIS A N 1
ATOM 2987 C CA . HIS A 1 400 ? 9.903 -3.861 -0.384 1.00 90.44 400 HIS A CA 1
ATOM 2988 C C . HIS A 1 400 ? 8.928 -3.462 -1.497 1.00 90.44 400 HIS A C 1
ATOM 2990 O O . HIS A 1 400 ? 8.851 -4.164 -2.499 1.00 90.44 400 HIS A O 1
ATOM 2996 N N . GLU A 1 401 ? 8.217 -2.340 -1.382 1.00 87.00 401 GLU A N 1
ATOM 2997 C CA . GLU A 1 401 ? 7.260 -1.888 -2.418 1.00 87.00 401 GLU A CA 1
ATOM 2998 C C . GLU A 1 401 ? 7.911 -1.017 -3.512 1.00 87.00 401 GLU A C 1
ATOM 3000 O O . GLU A 1 401 ? 7.259 -0.522 -4.434 1.00 87.00 401 GLU A O 1
ATOM 3005 N N . ALA A 1 402 ? 9.238 -0.881 -3.470 1.00 76.31 402 ALA A N 1
ATOM 3006 C CA . ALA A 1 402 ? 10.033 -0.255 -4.516 1.00 76.31 402 ALA A CA 1
ATOM 3007 C C . ALA A 1 402 ? 10.865 -1.285 -5.284 1.00 76.31 402 ALA A C 1
ATOM 3009 O O . ALA A 1 402 ? 11.360 -2.275 -4.745 1.00 76.31 402 ALA A O 1
ATOM 3010 N N . SER A 1 403 ? 11.059 -1.033 -6.574 1.00 73.38 403 SER A N 1
ATOM 3011 C CA . SER A 1 403 ? 11.910 -1.856 -7.425 1.00 73.38 403 SER A CA 1
ATOM 3012 C C . SER A 1 403 ? 12.487 -1.028 -8.562 1.00 73.38 403 SER A C 1
ATOM 3014 O O . SER A 1 403 ? 11.817 -0.168 -9.138 1.00 73.38 403 SER A O 1
ATOM 3016 N N . VAL A 1 404 ? 13.744 -1.307 -8.884 1.00 71.19 404 VAL A N 1
ATOM 3017 C CA . VAL A 1 404 ? 14.489 -0.671 -9.967 1.00 71.19 404 VAL A CA 1
ATOM 3018 C C . VAL A 1 404 ? 14.793 -1.749 -11.008 1.00 71.19 404 VAL A C 1
ATOM 3020 O O . VAL A 1 404 ? 15.172 -2.862 -10.659 1.00 71.19 404 VAL A O 1
ATOM 3023 N N . TRP A 1 405 ? 14.569 -1.444 -12.287 1.00 73.88 405 TRP A N 1
ATOM 3024 C CA . TRP A 1 405 ? 14.672 -2.408 -13.403 1.00 73.88 405 TRP A CA 1
ATOM 3025 C C . TRP A 1 405 ? 15.643 -1.955 -14.496 1.00 73.88 405 TRP A C 1
ATOM 3027 O O . TRP A 1 405 ? 15.892 -2.680 -15.455 1.00 73.88 405 TRP A O 1
ATOM 3037 N N . THR A 1 406 ? 16.132 -0.726 -14.382 1.00 75.81 406 THR A N 1
ATOM 3038 C CA . THR A 1 406 ? 17.094 -0.108 -15.289 1.00 75.81 406 THR A CA 1
ATOM 3039 C C . THR A 1 406 ? 18.253 0.420 -14.460 1.00 75.81 406 THR A C 1
ATOM 3041 O O . THR A 1 406 ? 18.123 0.628 -13.256 1.00 75.81 406 THR A O 1
ATOM 3044 N N . SER A 1 407 ? 19.403 0.607 -15.089 1.00 74.88 407 SER A N 1
ATOM 3045 C CA . SER A 1 407 ? 20.632 1.055 -14.447 1.00 74.88 407 SER A CA 1
ATOM 3046 C C . SER A 1 407 ? 21.129 0.135 -13.318 1.00 74.88 407 SER A C 1
ATOM 3048 O O . SER A 1 407 ? 21.760 0.607 -12.380 1.00 74.88 407 SER A O 1
ATOM 3050 N N . MET A 1 408 ? 20.857 -1.176 -13.412 1.00 77.75 408 MET A N 1
ATOM 3051 C CA . MET A 1 408 ? 21.354 -2.209 -12.487 1.00 77.75 408 MET A CA 1
ATOM 3052 C C . MET A 1 408 ? 21.642 -3.531 -13.210 1.00 77.75 408 MET A C 1
ATOM 3054 O O . MET A 1 408 ? 21.109 -3.781 -14.293 1.00 77.75 408 MET A O 1
ATOM 3058 N N . GLU A 1 409 ? 22.425 -4.406 -12.586 1.00 81.38 409 GLU A N 1
ATOM 3059 C CA . GLU A 1 409 ? 22.925 -5.677 -13.125 1.00 81.38 409 GLU A CA 1
ATOM 3060 C C . GLU A 1 409 ? 21.860 -6.779 -13.214 1.00 81.38 409 GLU A C 1
ATOM 3062 O O . GLU A 1 409 ? 21.941 -7.644 -14.084 1.00 81.38 409 GLU A O 1
ATOM 3067 N N . MET A 1 410 ? 20.834 -6.733 -12.359 1.00 84.25 410 MET A N 1
ATOM 3068 C CA . MET A 1 410 ? 19.695 -7.669 -12.345 1.00 84.25 410 MET A CA 1
ATOM 3069 C C . MET A 1 410 ? 20.065 -9.165 -12.250 1.00 84.25 410 MET A C 1
ATOM 3071 O O . MET A 1 410 ? 19.313 -10.031 -12.705 1.00 84.25 410 MET A O 1
ATOM 3075 N N . ASP A 1 411 ? 21.206 -9.493 -11.653 1.00 86.94 411 ASP A N 1
ATOM 3076 C CA . ASP A 1 411 ? 21.687 -10.872 -11.488 1.00 86.94 411 ASP A CA 1
ATOM 3077 C C . ASP A 1 411 ? 21.979 -11.253 -10.027 1.00 86.94 411 ASP A C 1
ATOM 3079 O O . ASP A 1 411 ? 22.546 -12.314 -9.764 1.00 86.94 411 ASP A O 1
ATOM 3083 N N . GLY A 1 412 ? 21.566 -10.406 -9.082 1.00 85.19 412 GLY A N 1
ATOM 3084 C CA . GLY A 1 412 ? 21.738 -10.625 -7.647 1.00 85.19 412 GLY A CA 1
ATOM 3085 C C . GLY A 1 412 ? 23.092 -10.176 -7.095 1.00 85.19 412 GLY A C 1
ATOM 3086 O O . GLY A 1 412 ? 23.316 -10.260 -5.890 1.00 85.19 412 GLY A O 1
ATOM 3087 N N . SER A 1 413 ? 24.012 -9.705 -7.939 1.00 83.38 413 SER A N 1
ATOM 3088 C CA . SER A 1 413 ? 25.337 -9.265 -7.485 1.00 83.38 413 SER A CA 1
ATOM 3089 C C . SER A 1 413 ? 25.391 -7.804 -7.029 1.00 83.38 413 SER A C 1
ATOM 3091 O O . SER A 1 413 ? 26.379 -7.384 -6.412 1.00 83.38 413 SER A O 1
ATOM 3093 N N . ASP A 1 414 ? 24.335 -7.041 -7.297 1.00 76.81 414 ASP A N 1
ATOM 3094 C CA . ASP A 1 414 ? 24.245 -5.633 -6.951 1.00 76.81 414 ASP A CA 1
ATOM 3095 C C . ASP A 1 414 ? 24.170 -5.424 -5.417 1.00 76.81 414 ASP A C 1
ATOM 3097 O O . ASP A 1 414 ? 23.788 -6.329 -4.659 1.00 76.81 414 ASP A O 1
ATOM 3101 N N . PRO A 1 415 ? 24.546 -4.234 -4.911 1.00 76.44 415 PRO A N 1
ATOM 3102 C CA . PRO A 1 415 ? 24.534 -3.956 -3.476 1.00 76.44 415 PRO A CA 1
ATOM 3103 C C . PRO A 1 415 ? 23.166 -4.127 -2.799 1.00 76.44 415 PRO A C 1
ATOM 3105 O O . PRO A 1 415 ? 23.125 -4.444 -1.609 1.00 76.44 415 PRO A O 1
ATOM 3108 N N . TRP A 1 416 ? 22.059 -3.926 -3.521 1.00 77.88 416 TRP A N 1
ATOM 3109 C CA . TRP A 1 416 ? 20.711 -4.091 -2.975 1.00 77.88 416 TRP A CA 1
ATOM 3110 C C . TRP A 1 416 ? 20.389 -5.562 -2.738 1.00 77.88 416 TRP A C 1
ATOM 3112 O O . TRP A 1 416 ? 19.966 -5.944 -1.646 1.00 77.88 416 TRP A O 1
ATOM 3122 N N . SER A 1 417 ? 20.673 -6.404 -3.728 1.00 82.94 417 SER A N 1
ATOM 3123 C CA . SER A 1 417 ? 20.526 -7.854 -3.614 1.00 82.94 417 SER A CA 1
ATOM 3124 C C . SER A 1 417 ? 21.379 -8.418 -2.474 1.00 82.94 417 SER A C 1
ATOM 3126 O O . SER A 1 417 ? 20.880 -9.167 -1.634 1.00 82.94 417 SER A O 1
ATOM 3128 N N . LYS A 1 418 ? 22.630 -7.958 -2.336 1.00 83.38 418 LYS A N 1
ATOM 3129 C CA . LYS A 1 418 ? 23.503 -8.336 -1.209 1.00 83.38 418 LYS A CA 1
ATOM 3130 C C . L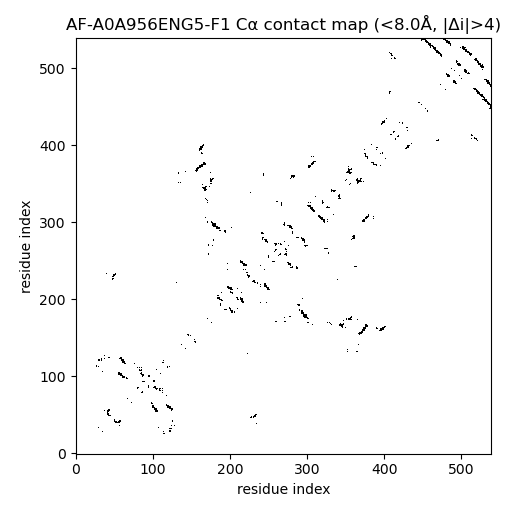YS A 1 418 ? 22.957 -7.896 0.153 1.00 83.38 418 LYS A C 1
ATOM 3132 O O . LYS A 1 418 ? 23.136 -8.615 1.141 1.00 83.38 418 LYS A O 1
ATOM 3137 N N . LEU A 1 419 ? 22.302 -6.735 0.237 1.00 81.19 419 LEU A N 1
ATOM 3138 C CA . LEU A 1 419 ? 21.642 -6.267 1.463 1.00 81.19 419 LEU A CA 1
ATOM 3139 C C . LEU A 1 419 ? 20.470 -7.184 1.847 1.00 81.19 419 LEU A C 1
ATOM 3141 O O . LEU A 1 419 ? 20.320 -7.541 3.020 1.00 81.19 419 LEU A O 1
ATOM 3145 N N . ILE A 1 420 ? 19.671 -7.607 0.865 1.00 87.06 420 ILE A N 1
ATOM 3146 C CA . ILE A 1 420 ? 18.580 -8.571 1.062 1.00 87.06 420 ILE A CA 1
ATOM 3147 C C . ILE A 1 420 ? 19.133 -9.925 1.524 1.00 87.06 420 ILE A C 1
ATOM 3149 O O . ILE A 1 420 ? 18.651 -10.466 2.520 1.00 87.06 420 ILE A O 1
ATOM 3153 N N . ASP A 1 421 ? 20.178 -10.449 0.881 1.00 87.12 421 ASP A N 1
ATOM 3154 C CA . ASP A 1 421 ? 20.806 -11.715 1.283 1.00 87.12 421 ASP A CA 1
ATOM 3155 C C . ASP A 1 421 ? 21.366 -11.644 2.710 1.00 87.12 421 ASP A C 1
ATOM 3157 O O . ASP A 1 421 ? 21.159 -12.549 3.521 1.00 87.12 421 ASP A O 1
ATOM 3161 N N . THR A 1 422 ? 22.032 -10.538 3.049 1.00 86.56 422 THR A N 1
ATOM 3162 C CA . THR A 1 422 ? 22.636 -10.330 4.375 1.00 86.56 422 THR A CA 1
ATOM 3163 C C . THR A 1 422 ? 21.577 -10.226 5.473 1.00 86.56 422 THR A C 1
ATOM 3165 O O . THR A 1 422 ? 21.709 -10.852 6.529 1.00 86.56 422 THR A O 1
ATOM 3168 N N . SER A 1 423 ? 20.509 -9.461 5.237 1.00 89.69 423 SER A N 1
ATOM 3169 C CA . SER A 1 423 ? 19.399 -9.345 6.193 1.00 89.69 423 SER A CA 1
ATOM 3170 C C . SER A 1 423 ? 18.637 -10.664 6.337 1.00 89.69 423 SER A C 1
ATOM 3172 O O . SER A 1 423 ? 18.324 -11.068 7.457 1.00 89.69 423 SER A O 1
ATOM 3174 N N . SER A 1 424 ? 18.451 -11.403 5.240 1.00 93.94 424 SER A N 1
ATOM 3175 C CA . SER A 1 424 ? 17.839 -12.736 5.261 1.00 93.94 424 SER A CA 1
ATOM 3176 C C . SER A 1 424 ? 18.671 -13.741 6.054 1.00 93.94 424 SER A C 1
ATOM 3178 O O . SER A 1 424 ? 18.136 -14.473 6.887 1.00 93.94 424 SER A O 1
ATOM 3180 N N . ALA A 1 425 ? 19.995 -13.735 5.877 1.00 92.75 425 ALA A N 1
ATOM 3181 C CA . ALA A 1 425 ? 20.913 -14.552 6.672 1.00 92.75 425 ALA A CA 1
ATOM 3182 C C . ALA A 1 425 ? 20.892 -14.192 8.171 1.00 92.75 425 ALA A C 1
ATOM 3184 O O . ALA A 1 425 ? 21.234 -15.027 9.008 1.00 92.75 425 ALA A O 1
ATOM 3185 N N . SER A 1 426 ? 20.462 -12.973 8.505 1.00 89.06 426 SER A N 1
ATOM 3186 C CA . SER A 1 426 ? 20.294 -12.491 9.881 1.00 89.06 426 SER A CA 1
ATOM 3187 C C . SER A 1 426 ? 18.904 -12.781 10.466 1.00 89.06 426 SER A C 1
ATOM 3189 O O . SER A 1 426 ? 18.650 -12.429 11.614 1.00 89.06 426 SER A O 1
ATOM 3191 N N . GLY A 1 427 ? 18.021 -13.451 9.716 1.00 95.00 427 GLY A N 1
ATOM 3192 C CA . GLY A 1 427 ? 16.702 -13.893 10.180 1.00 95.00 427 GLY A CA 1
ATOM 3193 C C . GLY A 1 427 ? 15.516 -13.059 9.692 1.00 95.00 427 GLY A C 1
ATOM 3194 O O . GLY A 1 427 ? 14.384 -13.424 9.998 1.00 95.00 427 GLY A O 1
ATOM 3195 N N . VAL A 1 428 ? 15.742 -11.994 8.915 1.00 97.19 428 VAL A N 1
ATOM 3196 C CA . VAL A 1 428 ? 14.662 -11.157 8.367 1.00 97.19 428 VAL A CA 1
ATOM 3197 C C . VAL A 1 428 ? 14.013 -11.845 7.166 1.00 97.19 428 VAL A C 1
ATOM 3199 O O . VAL A 1 428 ? 14.688 -12.216 6.206 1.00 97.19 428 VAL A O 1
ATOM 3202 N N . VAL A 1 429 ? 12.689 -11.976 7.159 1.00 97.75 429 VAL A N 1
ATOM 3203 C CA . VAL A 1 429 ? 11.959 -12.431 5.970 1.00 97.75 429 VAL A CA 1
ATOM 3204 C C . VAL A 1 429 ? 11.744 -11.249 5.031 1.00 97.75 429 VAL A C 1
ATOM 3206 O O . VAL A 1 429 ? 10.940 -10.365 5.309 1.00 97.75 429 VAL A O 1
ATOM 3209 N N . ASN A 1 430 ? 12.436 -11.242 3.895 1.00 94.75 430 ASN A N 1
ATOM 3210 C CA . ASN A 1 430 ? 12.252 -10.223 2.865 1.00 94.75 430 ASN A CA 1
ATOM 3211 C C . ASN A 1 430 ? 11.135 -10.624 1.888 1.00 94.75 430 ASN A C 1
ATOM 3213 O O . ASN A 1 430 ? 11.162 -11.715 1.312 1.00 94.75 430 ASN A O 1
ATOM 3217 N N . ILE A 1 431 ? 10.164 -9.734 1.682 1.00 94.75 431 ILE A N 1
ATOM 3218 C CA . ILE A 1 431 ? 9.086 -9.880 0.699 1.00 94.75 431 ILE A CA 1
ATOM 3219 C C . ILE A 1 431 ? 9.303 -8.840 -0.400 1.00 94.75 431 ILE A C 1
ATOM 3221 O O . ILE A 1 431 ? 9.269 -7.640 -0.147 1.00 94.75 431 ILE A O 1
ATOM 3225 N N . CYS A 1 432 ? 9.511 -9.310 -1.629 1.00 90.69 432 CYS A N 1
ATOM 3226 C CA . CYS A 1 432 ? 9.765 -8.461 -2.792 1.00 90.69 432 CYS A CA 1
ATOM 3227 C C . CYS A 1 432 ? 8.707 -8.750 -3.872 1.00 90.69 432 CYS A C 1
ATOM 3229 O O . CYS A 1 432 ? 8.773 -9.799 -4.526 1.00 90.69 432 CYS A O 1
ATOM 3231 N N . PRO A 1 433 ? 7.709 -7.872 -4.068 1.00 87.56 433 PRO A N 1
ATOM 3232 C CA . PRO A 1 433 ? 6.778 -7.963 -5.182 1.00 87.56 433 PRO A CA 1
ATOM 3233 C C . PRO A 1 433 ? 7.523 -7.972 -6.522 1.00 87.56 433 PRO A C 1
ATOM 3235 O O . PRO A 1 433 ? 8.492 -7.252 -6.732 1.00 87.56 433 PRO A O 1
ATOM 3238 N N . THR A 1 434 ? 7.044 -8.759 -7.487 1.00 83.56 434 THR A N 1
ATOM 3239 C CA . THR A 1 434 ? 7.716 -8.936 -8.792 1.00 83.56 434 THR A CA 1
ATOM 3240 C C . THR A 1 434 ? 7.593 -7.732 -9.736 1.00 83.56 434 THR A C 1
ATOM 3242 O O . THR A 1 434 ? 8.000 -7.811 -10.895 1.00 83.56 434 THR A O 1
ATOM 3245 N N . GLY A 1 435 ? 6.945 -6.654 -9.294 1.00 80.06 435 GLY A N 1
ATOM 3246 C CA . GLY A 1 435 ? 6.611 -5.507 -10.128 1.00 80.06 435 GLY A CA 1
ATOM 3247 C C . GLY A 1 435 ? 5.419 -5.701 -11.061 1.00 80.06 435 GLY A C 1
ATOM 3248 O O . GLY A 1 435 ? 4.882 -6.795 -11.253 1.00 80.06 435 GLY A O 1
ATOM 3249 N N . ASN A 1 436 ? 5.018 -4.593 -11.683 1.00 78.75 436 ASN A N 1
ATOM 3250 C CA . ASN A 1 436 ? 3.871 -4.490 -12.590 1.00 78.75 436 ASN A CA 1
ATOM 3251 C C . ASN A 1 436 ? 4.276 -4.262 -14.063 1.00 78.75 436 ASN A C 1
ATOM 3253 O O . ASN A 1 436 ? 3.436 -3.911 -14.891 1.00 78.75 436 ASN A O 1
ATOM 3257 N N . ILE A 1 437 ? 5.546 -4.497 -14.416 1.00 75.00 437 ILE A N 1
ATOM 3258 C CA . ILE A 1 437 ? 6.074 -4.296 -15.780 1.00 75.00 437 ILE A CA 1
ATOM 3259 C C . ILE A 1 437 ? 5.835 -5.489 -16.724 1.00 75.00 437 ILE A C 1
ATOM 3261 O O . ILE A 1 437 ? 6.129 -5.419 -17.922 1.00 75.00 437 ILE A O 1
ATOM 3265 N N . GLY A 1 438 ? 5.266 -6.586 -16.217 1.00 76.75 438 GLY A N 1
ATOM 3266 C CA . GLY A 1 438 ? 4.900 -7.754 -17.017 1.00 76.75 438 GLY A CA 1
ATOM 3267 C C . GLY A 1 438 ? 3.928 -7.389 -18.143 1.00 76.75 438 GLY A C 1
ATOM 3268 O O . GLY A 1 438 ? 2.820 -6.920 -17.903 1.00 76.75 438 GLY A O 1
ATOM 3269 N N . GLY A 1 439 ? 4.337 -7.606 -19.395 1.00 76.62 439 GLY A N 1
ATOM 3270 C CA . GLY A 1 439 ? 3.530 -7.261 -20.572 1.00 76.62 439 GLY A CA 1
ATOM 3271 C C . GLY A 1 439 ? 3.600 -5.790 -21.002 1.00 76.62 439 GLY A C 1
ATOM 3272 O O . GLY A 1 439 ? 3.047 -5.456 -22.049 1.00 76.62 439 GLY A O 1
ATOM 3273 N N . ALA A 1 440 ? 4.344 -4.935 -20.288 1.00 75.19 440 ALA A N 1
ATOM 3274 C CA . ALA A 1 440 ? 4.550 -3.530 -20.655 1.00 75.19 440 ALA A CA 1
ATOM 3275 C C . ALA A 1 440 ? 5.446 -3.339 -21.895 1.00 75.19 440 ALA A C 1
ATOM 3277 O O . ALA A 1 440 ? 5.644 -2.213 -22.339 1.00 75.19 440 ALA A O 1
ATOM 3278 N N . ARG A 1 441 ? 5.991 -4.433 -22.456 1.00 85.06 441 ARG A N 1
ATOM 3279 C CA . ARG A 1 441 ? 6.916 -4.439 -23.608 1.00 85.06 441 ARG A CA 1
ATOM 3280 C C . ARG A 1 441 ? 8.171 -3.580 -23.386 1.00 85.06 441 ARG A C 1
ATOM 3282 O O . ARG A 1 441 ? 8.706 -3.020 -24.331 1.00 85.06 441 ARG A O 1
ATOM 3289 N N . LYS A 1 442 ? 8.639 -3.510 -22.134 1.00 83.31 442 LYS A N 1
ATOM 3290 C CA . LYS A 1 442 ? 9.857 -2.792 -21.715 1.00 83.31 442 LYS A CA 1
ATOM 3291 C C . LYS A 1 442 ? 11.073 -3.706 -21.503 1.00 83.31 442 LYS A C 1
ATOM 3293 O O . LYS A 1 442 ? 12.092 -3.261 -21.006 1.00 83.31 442 LYS A O 1
ATOM 3298 N N . HIS A 1 443 ? 10.954 -4.983 -21.860 1.00 88.56 443 HIS A N 1
ATOM 3299 C CA . HIS A 1 443 ? 12.019 -5.976 -21.762 1.00 88.56 443 HIS A CA 1
ATOM 3300 C C . HIS A 1 443 ? 12.013 -6.843 -23.022 1.00 88.56 443 HIS A C 1
ATOM 3302 O O . HIS A 1 443 ? 10.944 -7.264 -23.481 1.00 88.56 443 HIS A O 1
ATOM 3308 N N . ALA A 1 444 ? 13.196 -7.108 -23.566 1.00 90.06 444 ALA A N 1
ATOM 3309 C CA . ALA A 1 444 ? 13.407 -7.939 -24.741 1.00 90.06 444 ALA A CA 1
ATOM 3310 C C . ALA A 1 444 ? 14.678 -8.775 -24.561 1.00 90.06 444 ALA A C 1
ATOM 3312 O O . ALA A 1 444 ? 15.615 -8.358 -23.889 1.00 90.06 444 ALA A O 1
ATOM 3313 N N . VAL A 1 445 ? 14.693 -9.961 -25.170 1.00 92.81 445 VAL A N 1
ATOM 3314 C CA . VAL A 1 445 ? 15.833 -10.883 -25.150 1.00 92.81 445 VAL A CA 1
ATOM 3315 C C . VAL A 1 445 ? 16.061 -11.383 -26.567 1.00 92.81 445 VAL A C 1
ATOM 3317 O O . VAL A 1 445 ? 15.104 -11.689 -27.280 1.00 92.81 445 VAL A O 1
ATOM 3320 N N . ILE A 1 446 ? 17.327 -11.472 -26.961 1.00 93.31 446 ILE A N 1
ATOM 3321 C CA . ILE A 1 446 ? 17.769 -12.091 -28.207 1.00 93.31 446 ILE A CA 1
ATOM 3322 C C . ILE A 1 446 ? 19.018 -12.916 -27.913 1.00 93.31 446 ILE A C 1
ATOM 3324 O O . ILE A 1 446 ? 19.829 -12.542 -27.069 1.00 93.31 446 ILE A O 1
ATOM 3328 N N . GLU A 1 447 ? 19.163 -14.033 -28.613 1.00 92.69 447 GLU A N 1
ATOM 3329 C CA . GLU A 1 447 ? 20.407 -14.791 -28.653 1.00 92.69 447 GLU A CA 1
ATOM 3330 C C . GLU A 1 447 ? 21.144 -14.425 -29.941 1.00 92.69 447 GLU A C 1
ATOM 3332 O O . GLU A 1 447 ? 20.574 -14.497 -31.033 1.00 92.69 447 GLU A O 1
ATOM 3337 N N . VAL A 1 448 ? 22.405 -14.014 -29.813 1.00 90.75 448 VAL A N 1
ATOM 3338 C CA . VAL A 1 448 ? 23.270 -13.675 -30.947 1.00 90.75 448 VAL A CA 1
ATOM 3339 C C . VAL A 1 448 ? 24.425 -14.662 -30.952 1.00 90.75 448 VAL A C 1
ATOM 3341 O O . VAL A 1 448 ? 25.144 -14.786 -29.964 1.00 90.75 448 VAL A O 1
ATOM 3344 N N . ALA A 1 449 ? 24.576 -15.406 -32.047 1.00 88.25 449 ALA A N 1
ATOM 3345 C CA . ALA A 1 449 ? 25.724 -16.286 -32.220 1.00 88.25 449 ALA A CA 1
ATOM 3346 C C . ALA A 1 449 ? 27.007 -15.462 -32.418 1.00 88.25 449 ALA A C 1
ATOM 3348 O O . ALA A 1 449 ? 26.951 -14.342 -32.926 1.00 88.25 449 ALA A O 1
ATOM 3349 N N . ALA A 1 450 ? 28.162 -16.044 -32.083 1.00 84.81 450 ALA A N 1
ATOM 3350 C CA . ALA A 1 450 ? 29.463 -15.459 -32.407 1.00 84.81 450 ALA A CA 1
ATOM 3351 C C . ALA A 1 450 ? 29.522 -15.074 -33.892 1.00 84.81 450 ALA A C 1
ATOM 3353 O O . ALA A 1 450 ? 29.016 -15.817 -34.744 1.00 84.81 450 ALA A O 1
ATOM 3354 N N . THR A 1 451 ? 30.119 -13.926 -34.207 1.00 85.69 451 THR A N 1
ATOM 3355 C CA . THR A 1 451 ? 30.202 -13.333 -35.560 1.00 85.69 451 THR A CA 1
ATOM 3356 C C . THR A 1 451 ? 28.869 -12.971 -36.241 1.00 85.69 451 THR A C 1
ATOM 3358 O O . THR A 1 451 ? 28.876 -12.485 -37.375 1.00 85.69 451 THR A O 1
ATOM 3361 N N . ALA A 1 452 ? 27.715 -13.202 -35.602 1.00 91.69 452 ALA A N 1
ATOM 3362 C CA . ALA A 1 452 ? 26.405 -12.854 -36.149 1.00 91.69 452 ALA A CA 1
ATOM 3363 C C . ALA A 1 452 ? 25.948 -11.460 -35.693 1.00 91.69 452 ALA A C 1
ATOM 3365 O O . ALA A 1 452 ? 26.391 -10.938 -34.670 1.00 91.69 452 ALA A O 1
ATOM 3366 N N . THR A 1 453 ? 25.005 -10.884 -36.440 1.00 93.69 453 THR A N 1
ATOM 3367 C CA . THR A 1 453 ? 24.332 -9.633 -36.076 1.00 93.69 453 THR A CA 1
ATOM 3368 C C . THR A 1 453 ? 22.882 -9.908 -35.688 1.00 93.69 453 THR A C 1
ATOM 3370 O O . THR A 1 453 ? 22.134 -10.530 -36.445 1.00 93.69 453 THR A O 1
ATOM 3373 N N . GLY A 1 454 ? 22.486 -9.432 -34.512 1.00 94.38 454 GLY A N 1
ATOM 3374 C CA . GLY A 1 454 ? 21.110 -9.374 -34.037 1.00 94.38 454 GLY A CA 1
ATOM 3375 C C . GLY A 1 454 ? 20.581 -7.941 -34.030 1.00 94.38 454 GLY A C 1
ATOM 3376 O O . GLY A 1 454 ? 21.343 -6.984 -33.923 1.00 94.38 454 GLY A O 1
ATOM 3377 N N . GLU A 1 455 ? 19.261 -7.794 -34.113 1.00 96.12 455 GLU A N 1
ATOM 3378 C CA . GLU A 1 455 ? 18.584 -6.503 -33.988 1.00 96.12 455 GLU A CA 1
ATOM 3379 C C . GLU A 1 455 ? 17.452 -6.594 -32.959 1.00 96.12 455 GLU A C 1
ATOM 3381 O O . GLU A 1 455 ? 16.626 -7.510 -33.014 1.00 96.12 455 GLU A O 1
ATOM 3386 N N . MET A 1 456 ? 17.355 -5.604 -32.071 1.00 95.31 456 MET A N 1
ATOM 3387 C CA . MET A 1 456 ? 16.162 -5.360 -31.260 1.00 95.31 456 MET A CA 1
ATOM 3388 C C . MET A 1 456 ? 15.551 -4.016 -31.628 1.00 95.31 456 MET A C 1
ATOM 3390 O O . MET A 1 456 ? 16.239 -3.003 -31.677 1.00 95.31 456 MET A O 1
ATOM 3394 N N . LYS A 1 457 ? 14.240 -3.989 -31.856 1.00 95.31 457 LYS A N 1
ATOM 3395 C CA . LYS A 1 457 ? 13.525 -2.762 -32.217 1.00 95.31 457 LYS A CA 1
ATOM 3396 C C . LYS A 1 457 ? 12.729 -2.256 -31.031 1.00 95.31 457 LYS A C 1
ATOM 3398 O O . LYS A 1 457 ? 12.046 -3.044 -30.375 1.00 95.31 457 LYS A O 1
ATOM 3403 N N . PHE A 1 458 ? 12.764 -0.951 -30.808 1.00 94.50 458 PHE A N 1
ATOM 3404 C CA . PHE A 1 458 ? 11.900 -0.293 -29.839 1.00 94.50 458 PHE A CA 1
ATOM 3405 C C . PHE A 1 458 ? 11.341 0.999 -30.427 1.00 94.50 458 PHE A C 1
ATOM 3407 O O . PHE A 1 458 ? 11.980 1.664 -31.237 1.00 94.50 458 PHE A O 1
ATOM 3414 N N . ASN A 1 459 ? 10.114 1.324 -30.036 1.00 94.69 459 ASN A N 1
ATOM 3415 C CA . ASN A 1 459 ? 9.449 2.546 -30.453 1.00 94.69 459 ASN A CA 1
ATOM 3416 C C . ASN A 1 459 ? 9.507 3.559 -29.311 1.00 94.69 459 ASN A C 1
ATOM 3418 O O . ASN A 1 459 ? 9.200 3.217 -28.166 1.00 94.69 459 ASN A O 1
ATOM 3422 N N . VAL A 1 460 ? 9.878 4.792 -29.637 1.00 93.12 460 VAL A N 1
ATOM 3423 C CA . VAL A 1 460 ? 9.819 5.935 -28.729 1.00 93.12 460 VAL A CA 1
ATOM 3424 C C . VAL A 1 460 ? 8.560 6.745 -29.056 1.00 93.12 460 VAL A C 1
ATOM 3426 O O . VAL A 1 460 ? 8.465 7.285 -30.164 1.00 93.12 460 VAL A O 1
ATOM 3429 N N . PRO A 1 461 ? 7.582 6.835 -28.133 1.00 90.81 461 PRO A N 1
ATOM 3430 C CA . PRO A 1 461 ? 6.371 7.622 -28.341 1.00 90.81 461 PRO A CA 1
ATOM 3431 C C . PRO A 1 461 ? 6.641 9.122 -28.476 1.00 90.81 461 PRO A C 1
ATOM 3433 O O . PRO A 1 461 ? 7.639 9.645 -27.970 1.00 90.81 461 PRO A O 1
ATOM 3436 N N . THR A 1 462 ? 5.691 9.830 -29.089 1.00 87.00 462 THR A N 1
ATOM 3437 C CA . THR A 1 462 ? 5.637 11.298 -29.073 1.00 87.00 462 THR A CA 1
ATOM 3438 C C . THR A 1 462 ? 5.666 11.818 -27.633 1.00 87.00 462 THR A C 1
ATOM 3440 O O . THR A 1 462 ? 5.132 11.177 -26.732 1.00 87.00 462 THR A O 1
ATOM 3443 N N . ASP A 1 463 ? 6.345 12.948 -27.423 1.00 83.31 463 ASP A N 1
ATOM 3444 C CA . ASP A 1 463 ? 6.522 13.624 -26.126 1.00 83.31 463 ASP A CA 1
ATOM 3445 C C . ASP A 1 463 ? 7.416 12.902 -25.100 1.00 83.31 463 ASP A C 1
ATOM 3447 O O . ASP A 1 463 ? 7.560 13.360 -23.964 1.00 83.31 463 ASP A O 1
ATOM 3451 N N . THR A 1 464 ? 8.090 11.817 -25.495 1.00 84.12 464 THR A N 1
ATOM 3452 C CA . THR A 1 464 ? 9.102 11.174 -24.645 1.00 84.12 464 THR A CA 1
ATOM 3453 C C . THR A 1 464 ? 10.295 12.108 -24.442 1.00 84.12 464 THR A C 1
ATOM 3455 O O . THR A 1 464 ? 11.059 12.377 -25.370 1.00 84.12 464 THR A O 1
ATOM 3458 N N . GLN A 1 465 ? 10.477 12.587 -23.210 1.00 84.38 465 GLN A N 1
ATOM 3459 C CA . GLN A 1 465 ? 11.604 13.454 -22.854 1.00 84.38 465 GLN A CA 1
ATOM 3460 C C . GLN A 1 465 ? 12.916 12.678 -22.754 1.00 84.38 465 GLN A C 1
ATOM 3462 O O . GLN A 1 465 ? 13.976 13.217 -23.075 1.00 84.38 465 GLN A O 1
ATOM 3467 N N . SER A 1 466 ? 12.852 11.420 -22.323 1.00 85.25 466 SER A N 1
ATOM 3468 C CA . SER A 1 466 ? 14.028 10.578 -22.179 1.00 85.25 466 SER A CA 1
ATOM 3469 C C . SER A 1 466 ? 13.722 9.084 -22.176 1.00 85.25 466 SER A C 1
ATOM 3471 O O . SER A 1 466 ? 12.590 8.664 -21.933 1.00 85.25 466 SER A O 1
ATOM 3473 N N . VAL A 1 467 ? 14.754 8.283 -22.448 1.00 88.50 467 VAL A N 1
ATOM 3474 C CA . VAL A 1 467 ? 14.711 6.815 -22.413 1.00 88.50 467 VAL A CA 1
ATOM 3475 C C . VAL A 1 467 ? 15.951 6.300 -21.690 1.00 88.50 467 VAL A C 1
ATOM 3477 O O . VAL A 1 467 ? 17.064 6.603 -22.111 1.00 88.50 467 VAL A O 1
ATOM 3480 N N . ASP A 1 468 ? 15.753 5.507 -20.637 1.00 86.44 468 ASP A N 1
ATOM 3481 C CA . ASP A 1 468 ? 16.808 4.714 -19.995 1.00 86.44 468 ASP A CA 1
ATOM 3482 C C . ASP A 1 468 ? 16.884 3.336 -20.667 1.00 86.44 468 ASP A C 1
ATOM 3484 O O . ASP A 1 468 ? 15.875 2.633 -20.789 1.00 86.44 468 ASP A O 1
ATOM 3488 N N . LEU A 1 469 ? 18.075 2.989 -21.150 1.00 88.62 469 LEU A N 1
ATOM 3489 C CA . LEU A 1 469 ? 18.398 1.738 -21.816 1.00 88.62 469 LEU A CA 1
ATOM 3490 C C . LEU A 1 469 ? 19.496 1.029 -21.024 1.00 88.62 469 LEU A C 1
ATOM 3492 O O . LEU A 1 469 ? 20.640 1.480 -20.958 1.00 88.62 469 LEU A O 1
ATOM 3496 N N . THR A 1 470 ? 19.155 -0.132 -20.478 1.00 88.56 470 THR A N 1
ATOM 3497 C CA . THR A 1 470 ? 20.106 -1.029 -19.818 1.00 88.56 470 THR A CA 1
ATOM 3498 C C . THR A 1 470 ? 20.159 -2.335 -20.581 1.00 88.56 470 THR A C 1
ATOM 3500 O O . THR A 1 470 ? 19.114 -2.916 -20.883 1.00 88.56 470 THR A O 1
ATOM 3503 N N . MET A 1 471 ? 21.362 -2.786 -20.922 1.00 91.56 471 MET A N 1
ATOM 3504 C CA . MET A 1 471 ? 21.549 -4.015 -21.689 1.00 91.56 471 MET A CA 1
ATOM 3505 C C . MET A 1 471 ? 22.470 -4.967 -20.948 1.00 91.56 471 MET A C 1
ATOM 3507 O O . MET A 1 471 ? 23.576 -4.590 -20.574 1.00 91.56 471 MET A O 1
ATOM 3511 N N . HIS A 1 472 ? 22.020 -6.210 -20.803 1.00 91.81 472 HIS A N 1
ATOM 3512 C CA . HIS A 1 472 ? 22.731 -7.277 -20.108 1.00 91.81 472 HIS A CA 1
ATOM 3513 C C . HIS A 1 472 ? 23.222 -8.309 -21.112 1.00 91.81 472 HIS A C 1
ATOM 3515 O O . HIS A 1 472 ? 22.429 -8.921 -21.831 1.00 91.81 472 HIS A O 1
ATOM 3521 N N . VAL A 1 473 ? 24.531 -8.524 -21.144 1.00 91.19 473 VAL A N 1
ATOM 3522 C CA . VAL A 1 473 ? 25.191 -9.484 -22.026 1.00 91.19 473 VAL A CA 1
ATOM 3523 C C . VAL A 1 473 ? 25.731 -10.630 -21.180 1.00 91.19 473 VAL A C 1
ATOM 3525 O O . VAL A 1 473 ? 26.482 -10.429 -20.225 1.00 91.19 473 VAL A O 1
ATOM 3528 N N . ARG A 1 474 ? 25.332 -11.854 -21.538 1.00 87.50 474 ARG A N 1
ATOM 3529 C CA . ARG A 1 474 ? 25.768 -13.105 -20.904 1.00 87.50 474 ARG A CA 1
ATOM 3530 C C . ARG A 1 474 ? 26.241 -14.080 -21.979 1.00 87.50 474 ARG A C 1
ATOM 3532 O O . ARG A 1 474 ? 25.709 -14.069 -23.083 1.00 87.50 474 ARG A O 1
ATOM 3539 N N . GLY A 1 475 ? 27.202 -14.942 -21.640 1.00 79.69 475 GLY A N 1
ATOM 3540 C CA . GLY A 1 475 ? 27.713 -15.982 -22.548 1.00 79.69 475 GLY A CA 1
ATOM 3541 C C . GLY A 1 475 ? 29.202 -15.884 -22.901 1.00 79.69 475 GLY A C 1
ATOM 3542 O O . GLY A 1 475 ? 29.694 -16.752 -23.611 1.00 79.69 475 GLY A O 1
ATOM 3543 N N . GLY A 1 476 ? 29.928 -14.888 -22.380 1.00 69.44 476 GLY A N 1
ATOM 3544 C CA . GLY A 1 476 ? 31.398 -14.827 -22.427 1.00 69.44 476 GLY A CA 1
ATOM 3545 C C . GLY A 1 476 ? 32.023 -14.354 -23.745 1.00 69.44 476 GLY A C 1
ATOM 3546 O O . GLY A 1 476 ? 33.245 -14.281 -23.824 1.00 69.44 476 GLY A O 1
ATOM 3547 N N . SER A 1 477 ? 31.217 -14.027 -24.757 1.00 70.56 477 SER A N 1
ATOM 3548 C CA . SER A 1 477 ? 31.671 -13.378 -25.992 1.00 70.56 477 SER A CA 1
ATOM 3549 C C . SER A 1 477 ? 31.586 -11.860 -25.858 1.00 70.56 477 SER A C 1
ATOM 3551 O O . SER A 1 477 ? 30.612 -11.343 -25.303 1.00 70.56 477 SER A O 1
ATOM 3553 N N . ASP A 1 478 ? 32.581 -11.151 -26.389 1.00 82.88 478 ASP A N 1
ATOM 3554 C CA . ASP A 1 478 ? 32.491 -9.706 -26.564 1.00 82.88 478 ASP A CA 1
ATOM 3555 C C . ASP A 1 478 ? 31.396 -9.370 -27.587 1.00 82.88 478 ASP A C 1
ATOM 3557 O O . ASP A 1 478 ? 31.098 -10.141 -28.505 1.00 82.88 478 ASP A O 1
ATOM 3561 N N . VAL A 1 479 ? 30.739 -8.230 -27.384 1.00 89.75 479 VAL A N 1
ATOM 3562 C CA . VAL A 1 479 ? 29.727 -7.723 -28.309 1.00 89.75 479 VAL A CA 1
ATOM 3563 C C . VAL A 1 479 ? 29.971 -6.254 -28.596 1.00 89.75 479 VAL A C 1
ATOM 3565 O O . VAL A 1 479 ? 30.336 -5.478 -27.709 1.00 89.75 479 VAL A O 1
ATOM 3568 N N . VAL A 1 480 ? 29.698 -5.861 -29.834 1.00 91.81 480 VAL A N 1
ATOM 3569 C CA . VAL A 1 480 ? 29.609 -4.460 -30.234 1.00 91.81 480 VAL A CA 1
ATOM 3570 C C . VAL A 1 480 ? 28.139 -4.080 -30.304 1.00 91.81 480 VAL A C 1
ATOM 3572 O O . VAL A 1 480 ? 27.342 -4.730 -30.983 1.00 91.81 480 VAL A O 1
ATOM 3575 N N . LEU A 1 481 ? 27.781 -3.020 -29.584 1.00 94.12 481 LEU A N 1
ATOM 3576 C CA . LEU A 1 481 ? 26.411 -2.538 -29.462 1.00 94.12 481 LEU A CA 1
ATOM 3577 C C . LEU A 1 481 ? 26.307 -1.152 -30.094 1.00 94.12 481 LEU A C 1
ATOM 3579 O O . LEU A 1 481 ? 27.101 -0.257 -29.788 1.00 94.12 481 LEU A O 1
ATOM 3583 N N . SER A 1 482 ? 25.318 -0.963 -30.962 1.00 96.38 482 SER A N 1
ATOM 3584 C CA . SER A 1 482 ? 25.038 0.337 -31.566 1.00 96.38 482 SER A CA 1
ATOM 3585 C C . SER A 1 482 ? 23.543 0.632 -31.625 1.00 96.38 482 SER A C 1
ATOM 3587 O O . SER A 1 482 ? 22.704 -0.266 -31.576 1.00 96.38 482 SER A O 1
ATOM 3589 N N . LEU A 1 483 ? 23.213 1.918 -31.678 1.00 97.25 483 LEU A N 1
ATOM 3590 C CA . LEU A 1 483 ? 21.863 2.438 -31.796 1.00 97.25 483 LEU A CA 1
ATOM 3591 C C . LEU A 1 483 ? 21.689 3.073 -33.168 1.00 97.25 483 LEU A C 1
ATOM 3593 O O . LEU A 1 483 ? 22.359 4.052 -33.491 1.00 97.25 483 LEU A O 1
ATOM 3597 N N . ARG A 1 484 ? 20.740 2.555 -33.938 1.00 97.81 484 ARG A N 1
ATOM 3598 C CA . ARG A 1 484 ? 20.283 3.135 -35.194 1.00 97.81 484 ARG A CA 1
ATOM 3599 C C . ARG A 1 484 ? 19.018 3.957 -34.962 1.00 97.81 484 ARG A C 1
ATOM 3601 O O . ARG A 1 484 ? 18.011 3.440 -34.471 1.00 97.81 484 ARG A O 1
ATOM 3608 N N . GLU A 1 485 ? 19.084 5.233 -35.319 1.00 97.25 485 GLU A N 1
ATOM 3609 C CA . GLU A 1 485 ? 17.982 6.192 -35.252 1.00 97.25 485 GLU A CA 1
ATOM 3610 C C . GLU A 1 485 ? 16.907 5.926 -36.320 1.00 97.25 485 GLU A C 1
ATOM 3612 O O . GLU A 1 485 ? 17.201 5.308 -37.349 1.00 97.25 485 GLU A O 1
ATOM 3617 N N . PRO A 1 486 ? 15.686 6.479 -36.161 1.00 95.75 486 PRO A N 1
ATOM 3618 C CA . PRO A 1 486 ? 14.647 6.425 -37.191 1.00 95.75 486 PRO A CA 1
ATOM 3619 C C . PRO A 1 486 ? 15.097 6.998 -38.546 1.00 95.75 486 PRO A C 1
ATOM 3621 O O . PRO A 1 486 ? 14.654 6.532 -39.595 1.00 95.75 486 PRO A O 1
ATOM 3624 N N . GLY A 1 487 ? 15.989 7.998 -38.528 1.00 93.69 487 GLY A N 1
ATOM 3625 C CA . GLY A 1 487 ? 16.598 8.598 -39.722 1.00 93.69 487 GLY A CA 1
ATOM 3626 C C . GLY A 1 487 ? 17.704 7.754 -40.369 1.00 93.69 487 GLY A C 1
ATOM 3627 O O . GLY A 1 487 ? 18.129 8.057 -41.482 1.00 93.69 487 GLY A O 1
ATOM 3628 N N . GLY A 1 488 ? 18.148 6.683 -39.704 1.00 95.44 488 GLY A N 1
ATOM 3629 C CA . GLY A 1 488 ? 19.180 5.763 -40.182 1.00 95.44 488 GLY A CA 1
ATOM 3630 C C . GLY A 1 488 ? 20.600 6.053 -39.688 1.00 95.44 488 GLY A C 1
ATOM 3631 O O . GLY A 1 488 ? 21.481 5.237 -39.952 1.00 95.44 488 GLY A O 1
ATOM 3632 N N . ALA A 1 489 ? 20.844 7.156 -38.969 1.00 96.44 489 ALA A N 1
ATOM 3633 C CA . ALA A 1 489 ? 22.127 7.392 -38.306 1.00 96.44 489 ALA A CA 1
ATOM 3634 C C . ALA A 1 489 ? 22.418 6.301 -37.266 1.00 96.44 489 ALA A C 1
ATOM 3636 O O . ALA A 1 489 ? 21.509 5.850 -36.573 1.00 96.44 489 ALA A O 1
ATOM 3637 N N . VAL A 1 490 ? 23.678 5.870 -37.169 1.00 97.00 490 VAL A N 1
ATOM 3638 C CA . VAL A 1 490 ? 24.120 4.792 -36.273 1.00 97.00 490 VAL A CA 1
ATOM 3639 C C . VAL A 1 490 ? 25.155 5.330 -35.294 1.00 97.00 490 VAL A C 1
ATOM 3641 O O . VAL A 1 490 ? 26.135 5.952 -35.706 1.00 97.00 490 VAL A O 1
ATOM 3644 N N . HIS A 1 491 ? 24.959 5.041 -34.010 1.00 96.12 491 HIS A N 1
ATOM 3645 C CA . HIS A 1 491 ? 25.805 5.513 -32.916 1.00 96.12 491 HIS A CA 1
ATOM 3646 C C . HIS A 1 491 ? 26.294 4.340 -32.067 1.00 96.12 491 HIS A C 1
ATOM 3648 O O . HIS A 1 491 ? 25.470 3.542 -31.621 1.00 96.12 491 HIS A O 1
ATOM 3654 N N . PRO A 1 492 ? 27.602 4.205 -31.795 1.00 94.88 492 PRO A N 1
ATOM 3655 C CA . PRO A 1 492 ? 28.083 3.188 -30.867 1.00 94.88 492 PRO A CA 1
ATOM 3656 C C . PRO A 1 492 ? 27.592 3.489 -29.445 1.00 94.88 492 PRO A C 1
ATOM 3658 O O . PRO A 1 492 ? 27.695 4.619 -28.972 1.00 94.88 492 PRO A O 1
ATOM 3661 N N . LEU A 1 493 ? 27.118 2.465 -28.732 1.00 91.44 493 LEU A N 1
ATOM 3662 C CA . LEU A 1 493 ? 26.636 2.595 -27.347 1.00 91.44 493 LEU A CA 1
ATOM 3663 C C . LEU A 1 493 ? 27.767 2.652 -26.308 1.00 91.44 493 LEU A C 1
ATOM 3665 O O . LEU A 1 493 ? 27.516 2.702 -25.110 1.00 91.44 493 LEU A O 1
ATOM 3669 N N . SER A 1 494 ? 29.020 2.676 -26.760 1.00 87.88 494 SER A N 1
ATOM 3670 C CA . SER A 1 494 ? 30.205 2.949 -25.943 1.00 87.88 494 SER A CA 1
ATOM 3671 C C . SER A 1 494 ? 30.610 4.429 -25.940 1.00 87.88 494 SER A C 1
ATOM 3673 O O . SER A 1 494 ? 31.614 4.788 -25.326 1.00 87.88 494 SER A O 1
ATOM 3675 N N . ALA A 1 495 ? 29.867 5.304 -26.632 1.00 87.50 495 ALA A N 1
ATOM 3676 C CA . ALA A 1 495 ? 30.185 6.725 -26.725 1.00 87.50 495 ALA A CA 1
ATOM 3677 C C . ALA A 1 495 ? 28.945 7.622 -26.612 1.00 87.50 495 ALA A C 1
ATOM 3679 O O . ALA A 1 495 ? 27.831 7.253 -26.969 1.00 87.50 495 ALA A O 1
ATOM 3680 N N . THR A 1 496 ? 29.164 8.847 -26.132 1.00 88.75 496 THR A N 1
ATOM 3681 C CA . THR A 1 496 ? 28.149 9.911 -26.154 1.00 88.75 496 THR A CA 1
ATOM 3682 C C . THR A 1 496 ? 28.068 10.522 -27.554 1.00 88.75 496 THR A C 1
ATOM 3684 O O . THR A 1 496 ? 29.105 10.830 -28.147 1.00 88.75 496 THR A O 1
ATOM 3687 N N . ALA A 1 497 ? 26.857 10.759 -28.061 1.00 93.25 497 ALA A N 1
ATOM 3688 C CA . ALA A 1 497 ? 26.619 11.299 -29.401 1.00 93.25 497 ALA A CA 1
ATOM 3689 C C . ALA A 1 497 ? 25.424 12.271 -29.446 1.00 93.25 497 ALA A C 1
ATOM 3691 O O . ALA A 1 497 ? 24.549 12.251 -28.578 1.00 93.25 497 ALA A O 1
ATOM 3692 N N . ASN A 1 498 ? 25.390 13.133 -30.466 1.00 94.88 498 ASN A N 1
ATOM 3693 C CA . ASN A 1 498 ? 24.203 13.928 -30.792 1.00 94.88 498 ASN A CA 1
ATOM 3694 C C . ASN A 1 498 ? 23.301 13.114 -31.722 1.00 94.88 498 ASN A C 1
ATOM 3696 O O . ASN A 1 498 ? 23.806 12.472 -32.641 1.00 94.88 498 ASN A O 1
ATOM 3700 N N . LEU A 1 499 ? 21.994 13.178 -31.485 1.00 92.75 499 LEU A N 1
ATOM 3701 C CA . LEU A 1 499 ? 20.976 12.516 -32.296 1.00 92.75 499 LEU A CA 1
ATOM 3702 C C . LEU A 1 499 ? 20.475 13.463 -33.394 1.00 92.75 499 LEU A C 1
ATOM 3704 O O . LEU A 1 499 ? 20.418 14.681 -33.184 1.00 92.75 499 LEU A O 1
ATOM 3708 N N . ASP A 1 500 ? 20.057 12.917 -34.534 1.00 88.50 500 ASP A N 1
ATOM 3709 C CA . ASP A 1 500 ? 19.577 13.686 -35.694 1.00 88.50 500 ASP A CA 1
ATOM 3710 C C . ASP A 1 500 ? 18.369 14.579 -35.348 1.00 88.50 500 ASP A C 1
ATOM 3712 O O . ASP A 1 500 ? 18.199 15.666 -35.905 1.00 88.50 500 ASP A O 1
ATOM 3716 N N . GLY A 1 501 ? 17.551 14.156 -34.379 1.00 81.19 501 GLY A N 1
ATOM 3717 C CA . GLY A 1 501 ? 16.401 14.909 -33.860 1.00 81.19 501 GLY A CA 1
ATOM 3718 C C . GLY A 1 501 ? 16.743 16.096 -32.945 1.00 81.19 501 GLY A C 1
ATOM 3719 O O . GLY A 1 501 ? 15.833 16.718 -32.399 1.00 81.19 501 GLY A O 1
ATOM 3720 N N . GLY A 1 502 ? 18.028 16.407 -32.740 1.00 82.94 502 GLY A N 1
ATOM 3721 C CA . GLY A 1 502 ? 18.493 17.429 -31.791 1.00 82.94 502 GLY A CA 1
ATOM 3722 C C . GLY A 1 502 ? 18.631 16.933 -30.346 1.00 82.94 502 GLY A C 1
ATOM 3723 O O . GLY A 1 502 ? 18.979 17.714 -29.459 1.00 82.94 502 GLY A O 1
ATOM 3724 N N . GLY A 1 503 ? 18.373 15.643 -30.116 1.00 90.94 503 GLY A N 1
ATOM 3725 C CA . GLY A 1 503 ? 18.592 14.956 -28.847 1.00 90.94 503 GLY A CA 1
ATOM 3726 C C . GLY A 1 503 ? 20.043 14.535 -28.621 1.00 90.94 503 GLY A C 1
ATOM 3727 O O . GLY A 1 503 ? 20.950 14.859 -29.392 1.00 90.94 503 GLY A O 1
ATOM 3728 N N . ARG A 1 504 ? 20.274 13.778 -27.547 1.00 90.50 504 ARG A N 1
ATOM 3729 C CA . ARG A 1 504 ? 21.594 13.244 -27.185 1.00 90.50 504 ARG A CA 1
ATOM 3730 C C . ARG A 1 504 ? 21.498 11.809 -26.684 1.00 90.50 504 ARG A C 1
ATOM 3732 O O . ARG A 1 504 ? 20.630 11.503 -25.873 1.00 90.50 504 ARG A O 1
ATOM 3739 N N . LEU A 1 505 ? 22.432 10.971 -27.122 1.00 91.31 505 LEU A N 1
ATOM 3740 C CA . LEU A 1 505 ? 22.758 9.687 -26.509 1.00 91.31 505 LEU A CA 1
ATOM 3741 C C . LEU A 1 505 ? 23.891 9.913 -25.506 1.00 91.31 505 LEU A C 1
ATOM 3743 O O . LEU A 1 505 ? 24.950 10.418 -25.878 1.00 91.31 505 LEU A O 1
ATOM 3747 N N . TYR A 1 506 ? 23.683 9.508 -24.261 1.00 84.94 506 TYR A N 1
ATOM 3748 C CA . TYR A 1 506 ? 24.704 9.418 -23.227 1.00 84.94 506 TYR A CA 1
ATOM 3749 C C . TYR A 1 506 ? 25.013 7.952 -22.958 1.00 84.94 506 TYR A C 1
ATOM 3751 O O . TYR A 1 506 ? 24.108 7.184 -22.647 1.00 84.94 506 TYR A O 1
ATOM 3759 N N . SER A 1 507 ? 26.289 7.594 -23.048 1.00 84.50 507 SER A N 1
ATOM 3760 C CA . SER A 1 507 ? 26.798 6.302 -22.593 1.00 84.50 507 SER A CA 1
ATOM 3761 C C . SER A 1 507 ? 27.604 6.531 -21.320 1.00 84.50 507 SER A C 1
ATOM 3763 O O . SER A 1 507 ? 28.531 7.347 -21.317 1.00 84.50 507 SER A O 1
ATOM 3765 N N . TYR A 1 508 ? 27.230 5.846 -20.241 1.00 72.38 508 TYR A N 1
ATOM 3766 C CA . TYR A 1 508 ? 27.942 5.892 -18.958 1.00 72.38 508 TYR A CA 1
ATOM 3767 C C . TYR A 1 508 ? 29.058 4.841 -18.871 1.00 72.38 508 TYR A C 1
ATOM 3769 O O . TYR A 1 508 ? 29.738 4.754 -17.852 1.00 72.38 508 TYR A O 1
ATOM 3777 N N . GLY A 1 509 ? 29.272 4.092 -19.956 1.00 75.00 509 GLY A N 1
ATOM 3778 C CA . GLY A 1 509 ? 30.205 2.978 -20.029 1.00 75.00 509 GLY A CA 1
ATOM 3779 C C . GLY A 1 509 ? 29.523 1.630 -19.816 1.00 75.00 509 GLY A C 1
ATOM 3780 O O . GLY A 1 509 ? 28.292 1.508 -19.830 1.00 75.00 509 GLY A O 1
ATOM 3781 N N . ASP A 1 510 ? 30.365 0.621 -19.648 1.00 83.62 510 ASP A N 1
ATOM 3782 C CA . ASP A 1 510 ? 29.986 -0.743 -19.334 1.00 83.62 510 ASP A CA 1
ATOM 3783 C C . ASP A 1 510 ? 30.729 -1.253 -18.099 1.00 83.62 510 ASP A C 1
ATOM 3785 O O . ASP A 1 510 ? 31.832 -0.799 -17.792 1.00 83.62 510 ASP A O 1
ATOM 3789 N N . ASP A 1 511 ? 30.105 -2.192 -17.394 1.00 81.25 511 ASP A N 1
ATOM 3790 C CA . ASP A 1 511 ? 30.683 -2.861 -16.230 1.00 81.25 511 ASP A CA 1
ATOM 3791 C C . ASP A 1 511 ? 30.460 -4.375 -16.317 1.00 81.25 511 ASP A C 1
ATOM 3793 O O . ASP A 1 511 ? 29.602 -4.842 -17.072 1.00 81.25 511 ASP A O 1
ATOM 3797 N N . VAL A 1 512 ? 31.232 -5.151 -15.561 1.00 87.62 512 VAL A N 1
ATOM 3798 C CA . VAL A 1 512 ? 31.046 -6.597 -15.410 1.00 87.62 512 VAL A CA 1
ATOM 3799 C C . VAL A 1 512 ? 30.745 -6.894 -13.952 1.00 87.62 512 VAL A C 1
ATOM 3801 O O . VAL A 1 512 ? 31.579 -6.690 -13.075 1.00 87.62 512 VAL A O 1
ATOM 3804 N N . SER A 1 513 ? 29.548 -7.416 -13.717 1.00 85.88 513 SER A N 1
ATOM 3805 C CA . SER A 1 513 ? 29.057 -7.770 -12.394 1.00 85.88 513 SER A CA 1
ATOM 3806 C C . SER A 1 513 ? 29.866 -8.910 -11.753 1.00 85.88 513 SER A C 1
ATOM 3808 O O . SER A 1 513 ? 30.519 -9.691 -12.454 1.00 85.88 513 SER A O 1
ATOM 3810 N N . ASP A 1 514 ? 29.767 -9.096 -10.429 1.00 83.50 514 ASP A N 1
ATOM 3811 C CA . ASP A 1 514 ? 30.439 -10.222 -9.747 1.00 83.50 514 ASP A CA 1
ATOM 3812 C C . ASP A 1 514 ? 29.932 -11.594 -10.233 1.00 83.50 514 ASP A C 1
ATOM 3814 O O . ASP A 1 514 ? 30.637 -12.599 -10.124 1.00 83.50 514 ASP A O 1
ATOM 3818 N N . ALA A 1 515 ? 28.711 -11.652 -10.779 1.00 86.06 515 ALA A N 1
ATOM 3819 C CA . ALA A 1 515 ? 28.150 -12.857 -11.389 1.00 86.06 515 ALA A CA 1
ATOM 3820 C C . ALA A 1 515 ? 28.553 -13.029 -12.870 1.00 86.06 515 ALA A C 1
ATOM 3822 O O . ALA A 1 515 ? 28.167 -14.012 -13.508 1.00 86.06 515 ALA A O 1
ATOM 3823 N N . GLY A 1 516 ? 29.354 -12.107 -13.415 1.00 89.06 516 GLY A N 1
ATOM 3824 C CA . GLY A 1 516 ? 29.894 -12.153 -14.773 1.00 89.06 516 GLY A CA 1
ATOM 3825 C C . GLY A 1 516 ? 28.952 -11.617 -15.852 1.00 89.06 516 GLY A C 1
ATOM 3826 O O . GLY A 1 516 ? 29.169 -11.895 -17.034 1.00 89.06 516 GLY A O 1
ATOM 3827 N N . THR A 1 517 ? 27.905 -10.875 -15.484 1.00 89.31 517 THR A N 1
ATOM 3828 C CA . THR A 1 517 ? 27.036 -10.189 -16.449 1.00 89.31 517 THR A CA 1
ATOM 3829 C C . THR A 1 517 ? 27.694 -8.884 -16.867 1.00 89.31 517 THR A C 1
ATOM 3831 O O . THR A 1 517 ? 27.962 -8.031 -16.025 1.00 89.31 517 THR A O 1
ATOM 3834 N N . ARG A 1 518 ? 27.922 -8.696 -18.169 1.00 90.12 518 ARG A N 1
ATOM 3835 C CA . ARG A 1 518 ? 28.372 -7.402 -18.692 1.00 90.12 518 ARG A CA 1
ATOM 3836 C C . ARG A 1 518 ? 27.164 -6.501 -18.923 1.00 90.12 518 ARG A C 1
ATOM 3838 O O . ARG A 1 518 ? 26.210 -6.924 -19.578 1.00 90.12 518 ARG A O 1
ATOM 3845 N N . VAL A 1 519 ? 27.193 -5.283 -18.401 1.00 87.88 519 VAL A N 1
ATOM 3846 C CA . VAL A 1 519 ? 26.056 -4.356 -18.397 1.00 87.88 519 VAL A CA 1
ATOM 3847 C C . VAL A 1 519 ? 26.445 -3.057 -19.073 1.00 87.88 519 VAL A C 1
ATOM 3849 O O . VAL A 1 519 ? 27.497 -2.507 -18.779 1.00 87.88 519 VAL A O 1
ATOM 3852 N N . PHE A 1 520 ? 25.590 -2.560 -19.962 1.00 89.38 520 PHE A N 1
ATOM 3853 C CA . PHE A 1 520 ? 25.764 -1.276 -20.640 1.00 89.38 520 PHE A CA 1
ATOM 3854 C C . PHE A 1 520 ? 24.681 -0.301 -20.191 1.00 89.38 520 PHE A C 1
ATOM 3856 O O . PHE A 1 520 ? 23.493 -0.642 -20.220 1.00 89.38 520 PHE A O 1
ATOM 3863 N N . TYR A 1 521 ? 25.090 0.919 -19.845 1.00 84.88 521 TYR A N 1
ATOM 3864 C CA . TYR A 1 521 ? 24.215 1.961 -19.310 1.00 84.88 521 TYR A CA 1
ATOM 3865 C C . TYR A 1 521 ? 24.097 3.125 -20.293 1.00 84.88 521 TYR A C 1
ATOM 3867 O O . TYR A 1 521 ? 25.059 3.866 -20.520 1.00 84.88 521 TYR A O 1
ATOM 3875 N N . ASN A 1 522 ? 22.914 3.295 -20.884 1.00 87.94 522 ASN A N 1
ATOM 3876 C CA . ASN A 1 522 ? 22.682 4.284 -21.929 1.00 87.94 522 ASN A CA 1
ATOM 3877 C C . ASN A 1 522 ? 21.421 5.103 -21.661 1.00 87.94 522 ASN A C 1
ATOM 3879 O O . ASN A 1 522 ? 20.405 4.587 -21.208 1.00 87.94 522 ASN A O 1
ATOM 3883 N N . TYR A 1 523 ? 21.471 6.387 -21.996 1.00 87.38 523 TYR A N 1
ATOM 3884 C CA . TYR A 1 523 ? 20.356 7.303 -21.804 1.00 87.38 523 TYR A CA 1
ATOM 3885 C C . TYR A 1 523 ? 20.149 8.168 -23.041 1.00 87.38 523 TYR A C 1
ATOM 3887 O O . TYR A 1 523 ? 21.086 8.788 -23.546 1.00 87.38 523 TYR A O 1
ATOM 3895 N N . LEU A 1 524 ? 18.915 8.236 -23.526 1.00 88.06 524 LEU A N 1
ATOM 3896 C CA . LEU A 1 524 ? 18.526 9.141 -24.603 1.00 88.06 524 LEU A CA 1
ATOM 3897 C C . LEU A 1 524 ? 17.822 10.353 -23.997 1.00 88.06 524 LEU A C 1
ATOM 3899 O O . LEU A 1 524 ? 16.860 10.183 -23.253 1.00 88.06 524 LEU A O 1
ATOM 3903 N N . ILE A 1 525 ? 18.261 11.566 -24.331 1.00 85.94 525 ILE A N 1
ATOM 3904 C CA . ILE A 1 525 ? 17.614 12.825 -23.931 1.00 85.94 525 ILE A CA 1
ATOM 3905 C C . ILE A 1 525 ? 17.066 13.513 -25.168 1.00 85.94 525 ILE A C 1
ATOM 3907 O O . ILE A 1 525 ? 17.808 13.758 -26.117 1.00 85.94 525 ILE A O 1
ATOM 3911 N N . GLY A 1 526 ? 15.774 13.834 -25.144 1.00 88.50 526 GLY A N 1
ATOM 3912 C CA . GLY A 1 526 ? 15.050 14.377 -26.288 1.00 88.50 526 GLY A CA 1
ATOM 3913 C C . GLY A 1 526 ? 15.238 13.547 -27.562 1.00 88.50 526 GLY A C 1
ATOM 3914 O O . GLY A 1 526 ? 15.552 14.144 -28.587 1.00 88.50 526 GLY A O 1
ATOM 3915 N N . PRO A 1 527 ? 15.102 12.202 -27.525 1.00 88.38 527 PRO A N 1
ATOM 3916 C CA . PRO A 1 527 ? 15.405 11.347 -28.678 1.00 88.38 527 PRO A CA 1
ATOM 3917 C C . PRO A 1 527 ? 14.636 11.740 -29.944 1.00 88.38 527 PRO A C 1
ATOM 3919 O O . PRO A 1 527 ? 15.156 11.608 -31.046 1.00 88.38 527 PRO A O 1
ATOM 3922 N N . GLY A 1 528 ? 13.423 12.269 -29.782 1.00 89.81 528 GLY A N 1
ATOM 3923 C CA . GLY A 1 528 ? 12.442 12.325 -30.855 1.00 89.81 528 GLY A CA 1
ATOM 3924 C C . GLY A 1 528 ? 11.640 11.025 -30.911 1.00 89.81 528 GLY A C 1
ATOM 3925 O O . GLY A 1 528 ? 12.032 9.995 -30.365 1.00 89.81 528 GLY A O 1
ATOM 3926 N N . ALA A 1 529 ? 10.462 11.092 -31.526 1.00 93.62 529 ALA A N 1
ATOM 3927 C CA . ALA A 1 529 ? 9.598 9.929 -31.674 1.00 93.62 529 ALA A CA 1
ATOM 3928 C C . ALA A 1 529 ? 10.022 9.082 -32.878 1.00 93.62 529 ALA A C 1
ATOM 3930 O O . ALA A 1 529 ? 10.396 9.627 -33.918 1.00 93.62 529 ALA A O 1
ATOM 3931 N N . GLY A 1 530 ? 9.884 7.761 -32.777 1.00 94.94 530 GLY A N 1
ATOM 3932 C CA . GLY A 1 530 ? 10.113 6.866 -33.909 1.00 94.94 530 GLY A CA 1
ATOM 3933 C C . GLY A 1 530 ? 10.605 5.480 -33.524 1.00 94.94 530 GLY A C 1
ATOM 3934 O O . GLY A 1 530 ? 10.695 5.129 -32.348 1.00 94.94 530 GLY A O 1
ATOM 3935 N N . ASP A 1 531 ? 10.905 4.691 -34.552 1.00 96.88 531 ASP A N 1
ATOM 3936 C CA . ASP A 1 531 ? 11.423 3.336 -34.408 1.00 96.88 531 ASP A CA 1
ATOM 3937 C C . ASP A 1 531 ? 12.951 3.355 -34.385 1.00 96.88 531 ASP A C 1
ATOM 3939 O O . ASP A 1 531 ? 13.600 3.681 -35.379 1.00 96.88 531 ASP A O 1
ATOM 3943 N N . TYR A 1 532 ? 13.512 2.975 -33.246 1.00 97.38 532 TYR A N 1
ATOM 3944 C CA . TYR A 1 532 ? 14.942 2.800 -33.044 1.00 97.38 532 TYR A CA 1
ATOM 3945 C C . TYR A 1 532 ? 15.300 1.323 -33.146 1.00 97.38 532 TYR A C 1
ATOM 3947 O O . TYR A 1 532 ? 14.483 0.436 -32.855 1.00 97.38 532 TYR A O 1
ATOM 3955 N N . VAL A 1 533 ? 16.543 1.051 -33.533 1.00 97.50 533 VAL A N 1
ATOM 3956 C CA . VAL A 1 533 ? 17.079 -0.310 -33.568 1.00 97.50 533 VAL A CA 1
ATOM 3957 C C . VAL A 1 533 ? 18.370 -0.380 -32.769 1.00 97.50 533 VAL A C 1
ATOM 3959 O O . VAL A 1 533 ? 19.307 0.360 -33.034 1.00 97.50 533 VAL A O 1
ATOM 3962 N N . LEU A 1 534 ? 18.416 -1.284 -31.797 1.00 96.69 534 LEU A N 1
ATOM 3963 C CA . LEU A 1 534 ? 19.649 -1.736 -31.167 1.00 96.69 534 LEU A CA 1
ATOM 3964 C C . LEU A 1 534 ? 20.244 -2.830 -32.047 1.00 96.69 534 LEU A C 1
ATOM 3966 O O . LEU A 1 534 ? 19.623 -3.879 -32.227 1.00 96.69 534 LEU A O 1
ATOM 3970 N N . GLU A 1 535 ? 21.423 -2.582 -32.598 1.00 96.44 535 GLU A N 1
ATOM 3971 C CA . GLU A 1 535 ? 22.200 -3.571 -33.339 1.00 96.44 535 GLU A CA 1
ATOM 3972 C C . GLU A 1 535 ? 23.232 -4.200 -32.402 1.00 96.44 535 GLU A C 1
ATOM 3974 O O . GLU A 1 535 ? 23.943 -3.498 -31.678 1.00 96.44 535 GLU A O 1
ATOM 3979 N N . ILE A 1 536 ? 23.303 -5.530 -32.421 1.00 94.56 536 ILE A N 1
ATOM 3980 C CA . ILE A 1 536 ? 24.197 -6.332 -31.589 1.00 94.56 536 ILE A CA 1
ATOM 3981 C C . ILE A 1 536 ? 25.046 -7.194 -32.508 1.00 94.56 536 ILE A C 1
ATOM 3983 O O . ILE A 1 536 ? 24.515 -8.070 -33.187 1.00 94.56 536 ILE A O 1
ATOM 3987 N N . GLN A 1 537 ? 26.352 -6.978 -32.520 1.00 92.50 537 GLN A N 1
ATOM 3988 C CA . GLN A 1 537 ? 27.295 -7.809 -33.259 1.00 92.50 537 GLN A CA 1
ATOM 3989 C C . GLN A 1 537 ? 28.103 -8.642 -32.267 1.00 92.50 537 GLN A C 1
ATOM 3991 O O . GLN A 1 537 ? 28.777 -8.076 -31.410 1.00 92.50 537 GLN A O 1
ATOM 3996 N N . GLY A 1 538 ? 28.012 -9.969 -32.367 1.00 86.75 538 GLY A N 1
ATOM 3997 C CA . GLY A 1 538 ? 28.897 -10.861 -31.619 1.00 86.75 538 GLY A CA 1
ATOM 3998 C C . GLY A 1 538 ? 30.291 -10.871 -32.237 1.00 86.75 538 GLY A C 1
ATOM 3999 O O . GLY A 1 538 ? 30.396 -10.934 -33.466 1.00 86.75 538 GLY A O 1
ATOM 4000 N N . ASP A 1 539 ? 31.331 -10.821 -31.403 1.00 78.88 539 ASP A N 1
ATOM 4001 C CA . ASP A 1 539 ? 32.712 -11.075 -31.844 1.00 78.88 539 ASP A CA 1
ATOM 4002 C C . ASP A 1 539 ? 32.954 -12.544 -32.228 1.00 78.88 539 ASP A C 1
ATOM 4004 O O . ASP A 1 539 ? 32.264 -13.452 -31.691 1.00 78.88 539 ASP A O 1
#

Foldseek 3Di:
DDDDDDDDDDDDDPPPDPPPPPDPPDQPQEDVQNVVCQVLQWEDDPLDDIDRDPFFFKKKWFFPFFQPDPVSVVVVQVQLVVLVKAWDDDPNHFPDDGRITIIGDHPSSVVSSSPDNRTDHMGGPDRPPAPPQLVLCVVVVLCCQQVVDPPDDGQQQAPFEEEEEAFAADLLPQFQFELPPDKWAKAPQPPPFFDDQQRIFTPPVPPNDHDPQRRKHKDDDFPADQSHRDGHPSNDDPGDFLQGIKIFGPNPPPRDWDAFVVSPFDLQDFSRTTWIWRWQPQVQPRTAGNVTITRTTGFGLEQKEFAADDPPPQGDTDIDGRPPHSSVDDQARPVCPPNGGRNPPVNSVVQQAATDYPHPSHSRGHSNVNHRYYYYYDDDPDSVVSVVVSVVVVGLEYEYPDDDDFPDQPPLLDPVSVVVVVSVVVRYHYDYDPDDCVPVPPDDDDDADAQGKDKDKDWDDPPPQKDKDKDKDDDPWDKWKWKAAQVGDIGTLQDKDQAPQRKIKDWPHWDAGPVGIIMTTIMIGRNGTDMMMIMMGTD

Secondary structure (DSSP, 8-state):
---------------------------TTS-HHHHHHHHHTB---TTS---B-SSPPEEEEEESS--SSHHHHHHHHHHHHHTT-EE-EETTEE-EETTEEEEE--HHHHHHHTT-TTEEEEEESS-----HHHHHHHHHTHHHHHHT-TTS-----TT-EEEEEES---TTSGGGB-S-S-EE-EE-SS-SSB--TTTSEE-SSSSSS--TTTBEEEE----B-TTT-SB-TTSS-SS--TTT-EEEE-SSSSSS--BSGGGT--TTSGGGBS-EEEEE-SS-SSS-BTT-EEEEP-SBSEEEEEEEEEETTEEEEEEEETTTTGGG--S-SSS-TTSS-TTHHHHHHHHHHH-S---TT-SS--SSTT-EEEEEEEESS-SHHHHHHHHTT--SEEEE-----SSS--SS-SHHHHHHHHHHHTT-EEE----S-TTSS--------TT-EEEEEEEE-TT--EEEEEEEE-SS--EEEEEE-TTS-EEETTS-EE-TTS-EEEEEEEEE-TTS-EEEEEEEES--SEEEEEEEEE-

Nearest PDB structures (foldseek):
  4i0w-assembly1_B  TM=6.753E-01  e=1.307E-09  Clostridium perfringens
  4i0w-assembly2_D  TM=6.708E-01  e=1.648E-09  Clostridium perfringens
  2wve-assembly1_A  TM=5.321E-01  e=5.438E-02  Helicobacter pylori 26695
  2wvb-assembly1_B  TM=5.289E-01  e=9.702E-02  Helicobacter pylori 26695
  2wvd-assembly1_C  TM=5.432E-01  e=1.455E-01  Helicobacter pylori 26695